Protein AF-A0AAD9NQX9-F1 (afdb_monomer)

Foldseek 3Di:
DPPVLVVLEPDQAEEQEFELVDLVSLVCSLVVLVVSQQRHWYWDFDWDQDPVRDTDTDIDIDRDRSLNHAYEYEHEPVVVVVVVVVVVVVVVVVPDDPDDDDDDDDDDPDDPPDDDDPSVVSNQVSCVVNVHPGYAYDYPPDPPCRVVVSVVVVVVVSVVVPDPDDDDDDDPDDDDDDDDDDDDDDDDDDPPQPADDLPPPQLVVLSNVLRVLLVVLVVLVVLLVVLLLVLLVLLVVVVLAPDSPDDLLSSLLSLQVVQVVVVFWGWDWDDDQNFIATDIDGDPPDPDDPDPSSVVSSCSCCVRNVVSLNCLLPVLVVSLVSLVVSLVSLVVVLVVVLVVPPPDPDDPVSNVSSVVSSVVSSVSSVVSNVSSVVSNVVSVVSRVSSVVSNVD

Solvent-accessible surface area (backbone atoms only — not comparable to full-atom values): 23201 Å² total; per-residue (Å²): 131,62,77,71,59,63,69,29,47,64,64,74,62,49,75,47,78,24,44,55,87,36,66,69,43,50,71,42,46,59,59,53,52,51,56,48,31,77,55,30,28,37,73,43,80,45,74,46,75,45,99,86,73,49,77,47,78,44,81,44,81,40,80,42,67,41,88,76,46,51,33,37,37,35,32,32,46,41,61,62,53,53,55,48,51,55,54,48,57,54,47,56,70,70,64,61,76,95,77,74,94,71,95,75,86,88,73,81,81,75,76,75,82,80,74,80,54,71,58,56,54,50,42,50,47,54,21,62,79,65,68,34,77,41,60,45,77,20,20,91,83,48,90,79,46,37,50,56,52,53,51,52,54,50,52,48,49,56,67,54,69,74,46,99,66,86,84,87,89,83,82,95,74,85,94,78,88,88,84,89,81,93,75,96,72,98,65,90,73,79,77,81,67,84,48,81,73,68,85,44,70,76,58,38,51,53,46,58,65,48,36,58,53,52,50,53,51,52,50,49,58,54,50,47,55,51,43,51,50,53,47,52,50,51,36,41,76,71,58,42,42,96,54,95,86,62,53,75,40,49,47,51,38,17,52,40,52,61,31,56,74,42,91,62,38,44,77,40,79,42,85,54,85,91,37,66,35,68,44,73,44,70,63,98,85,63,99,72,81,73,56,69,67,58,52,50,54,41,44,44,45,40,58,51,43,32,41,48,46,36,47,42,64,61,45,33,61,53,40,37,54,50,50,52,52,52,50,53,50,47,52,55,52,50,52,49,52,59,61,68,52,72,55,96,83,64,55,72,68,56,57,55,48,41,52,53,44,50,52,52,47,49,53,51,50,51,52,47,39,53,50,34,54,50,50,39,52,49,45,53,49,50,52,52,41,50,53,51,41,71,76,105

pLDDT: mean 76.09, std 18.1, range [25.5, 95.31]

Radius of gyration: 28.75 Å; Cα contacts (8 Å, |Δi|>4): 379; chains: 1; bounding box: 58×57×98 Å

Secondary structure (DSSP, 8-state):
--HHHHHTBT---EEEEEETT-HHHHHTHHHHHHHHHHH-EEEEEEEEEPTTSPEEEEEEEEE--TTSS-EEEEEE-HHHHHHHHHHHHHHHHHHS-------------PPP--PPPHHHHHHHHHHHHTT-S-EEE--SS-TT-HHHHHHHHHHHHHHHHTS---S--------------------------SS---S-HHHHHHHHHHHHHHHHHHHHHHHHHHHHHHHHHHHHHTT--SSSS--HHHHHHHHHHHHHTSTTEEEEEEEETTEEEEEEEE-TT------HHHHHHHHIIIIIIHHHHHHHHHHHHHHHHHHHHHHHHHHHHHHHHHHHTTSTTS-HHHHHHHHHHHHHHHHHHHHHHHHHHHHHHHHHHHHHHHHHHHH-

Sequence (392 aa):
MDLRDTYYRNTDAAIVVVDMNNMKSIELANSWKQEFANKVTKVKNVTETLPDGSLTSTMEMQPCDGAVIPVLLLGNKYDLVEEKLQKEELKDILSEPLDGENESENTLPKSPKREKPECVKLLEQEAEDHHFVGSVMVSAKDENFSVHSAIQTFVRFLLEDSLPRGKKMLKMSQMTEDEDAETEAVVTSPQQTILPQTGVIELDKIFQSCSVPIKRSQDYATYYDLVLKTFKQTCADMGYLREAKASLEDCIIGLRDALKNDTKLELKVKDDDGFICLYHGMEEDDEFRIDRQLTKTLNIFNQELGGICKAILRDCPIMNATLSTLEAELTVACDKAIETTEEPEVTVQNKAHIVAVCERNRARIRFTQEQNDTSVATVRNALNKVNMALLW

Nearest PDB structures (foldseek):
  6r2g-assembly1_A  TM=5.796E-01  e=1.504E-01  Human immunodeficiency virus 1
  4tql-assembly2_B  TM=2.344E-01  e=2.381E-01  synthetic construct
  5c21-assembly1_B  TM=3.917E-01  e=4.838E+00  Escherichia coli

Mean predicted aligned error: 19.2 Å

Structure (mmCIF, N/CA/C/O backbone):
data_AF-A0AAD9NQX9-F1
#
_entry.id   AF-A0AAD9NQX9-F1
#
loop_
_atom_site.group_PDB
_atom_site.id
_atom_site.type_symbol
_atom_site.label_atom_id
_atom_site.label_alt_id
_atom_site.label_comp_id
_atom_site.label_asym_id
_atom_site.label_entity_id
_atom_site.label_seq_id
_atom_site.pdbx_PDB_ins_code
_atom_site.Cartn_x
_atom_site.Cartn_y
_atom_site.Cartn_z
_atom_site.occupancy
_atom_site.B_iso_or_equiv
_atom_site.auth_seq_id
_atom_site.auth_comp_id
_atom_site.auth_asym_id
_atom_site.auth_atom_id
_atom_site.pdbx_PDB_model_num
ATOM 1 N N . MET A 1 1 ? -8.061 -33.836 25.891 1.00 54.03 1 MET A N 1
ATOM 2 C CA . MET A 1 1 ? -8.221 -32.865 24.792 1.00 54.03 1 MET A CA 1
ATOM 3 C C . MET A 1 1 ? -7.221 -33.234 23.724 1.00 54.03 1 MET A C 1
ATOM 5 O O . MET A 1 1 ? -6.049 -33.369 24.063 1.00 54.03 1 MET A O 1
ATOM 9 N N . ASP A 1 2 ? -7.677 -33.461 22.495 1.00 64.88 2 ASP A N 1
ATOM 10 C CA . ASP A 1 2 ? -6.777 -33.522 21.345 1.00 64.88 2 ASP A CA 1
ATOM 11 C C . ASP A 1 2 ? -6.181 -32.115 21.152 1.00 64.88 2 ASP A C 1
ATOM 13 O O . ASP A 1 2 ? -6.903 -31.121 21.256 1.00 64.88 2 ASP A O 1
ATOM 17 N N . LEU A 1 3 ? -4.870 -32.005 20.912 1.00 66.50 3 LEU A N 1
ATOM 18 C CA . LEU A 1 3 ? -4.222 -30.713 20.637 1.00 66.50 3 LEU A CA 1
ATOM 19 C C . LEU A 1 3 ? -4.868 -30.009 19.436 1.00 66.50 3 LEU A C 1
ATOM 21 O O . LEU A 1 3 ? -4.836 -28.782 19.337 1.00 66.50 3 LEU A O 1
ATOM 25 N N . ARG A 1 4 ? -5.464 -30.784 18.526 1.00 66.50 4 ARG A N 1
ATOM 26 C CA . ARG A 1 4 ? -6.179 -30.258 17.365 1.00 66.50 4 ARG A CA 1
ATOM 27 C C . ARG A 1 4 ? -7.406 -29.446 17.764 1.00 66.50 4 ARG A C 1
ATOM 29 O O . ARG A 1 4 ? -7.602 -28.366 17.219 1.00 66.50 4 ARG A O 1
ATOM 36 N N . ASP A 1 5 ? -8.158 -29.896 18.764 1.00 70.38 5 ASP A N 1
ATOM 37 C CA . ASP A 1 5 ? -9.393 -29.236 19.207 1.00 70.38 5 ASP A CA 1
ATOM 38 C C . ASP A 1 5 ? -9.120 -27.859 19.827 1.00 70.38 5 ASP A C 1
ATOM 40 O O . ASP A 1 5 ? -9.935 -26.943 19.722 1.00 70.38 5 ASP A O 1
ATOM 44 N N . THR A 1 6 ? -7.939 -27.668 20.425 1.00 76.06 6 THR A N 1
ATOM 45 C CA . THR A 1 6 ? -7.532 -26.369 20.977 1.00 76.06 6 THR A CA 1
ATOM 46 C C . THR A 1 6 ? -7.308 -25.285 19.922 1.00 76.06 6 THR A C 1
ATOM 48 O O . THR A 1 6 ? -7.478 -24.115 20.256 1.00 76.06 6 THR A O 1
ATOM 51 N N . TYR A 1 7 ? -6.985 -25.626 18.667 1.00 79.00 7 TYR A N 1
ATOM 52 C CA . TYR A 1 7 ? -6.795 -24.627 17.601 1.00 79.00 7 TYR A CA 1
ATOM 53 C C . TYR A 1 7 ? -8.109 -24.022 17.094 1.00 79.00 7 TYR A C 1
ATOM 55 O O . TYR A 1 7 ? -8.109 -22.907 16.579 1.00 79.00 7 TYR A O 1
ATOM 63 N N . TYR A 1 8 ? -9.225 -24.735 17.267 1.00 82.62 8 TYR A N 1
ATOM 64 C CA . TYR A 1 8 ? -10.562 -24.277 16.875 1.00 82.62 8 TYR A CA 1
ATOM 65 C C . TYR A 1 8 ? -11.285 -23.519 18.000 1.00 82.62 8 TYR A C 1
ATOM 67 O O . TYR A 1 8 ? -12.435 -23.105 17.852 1.00 82.62 8 TYR A O 1
ATOM 75 N N . ARG A 1 9 ? -10.644 -23.361 19.163 1.00 82.88 9 ARG A N 1
ATOM 76 C CA . ARG A 1 9 ? -11.217 -22.663 20.313 1.00 82.88 9 ARG A CA 1
ATOM 77 C C . ARG A 1 9 ? -11.039 -21.155 20.153 1.00 82.88 9 ARG A C 1
ATOM 79 O O . ARG A 1 9 ? -9.924 -20.676 19.991 1.00 82.88 9 ARG A O 1
ATOM 86 N N . ASN A 1 10 ? -12.130 -20.407 20.318 1.00 81.44 10 ASN A N 1
ATOM 87 C CA . ASN A 1 10 ? -12.174 -18.943 20.253 1.00 81.44 10 ASN A CA 1
ATOM 88 C C . ASN A 1 10 ? -11.640 -18.356 18.936 1.00 81.44 10 ASN A C 1
ATOM 90 O O . ASN A 1 10 ? -11.152 -17.232 18.922 1.00 81.44 10 ASN A O 1
ATOM 94 N N . THR A 1 11 ? -11.746 -19.092 17.832 1.00 85.94 11 THR A N 1
ATOM 95 C CA . THR A 1 11 ? -11.358 -18.584 16.516 1.00 85.94 11 THR A CA 1
ATOM 96 C C . THR A 1 11 ? -12.339 -17.503 16.049 1.00 85.94 11 THR A C 1
ATOM 98 O O . THR A 1 11 ? -13.556 -17.681 16.142 1.00 85.94 11 THR A O 1
ATOM 101 N N . ASP A 1 12 ? -11.808 -16.381 15.559 1.00 84.00 12 ASP A N 1
ATOM 102 C CA . ASP A 1 12 ? -12.602 -15.237 15.084 1.00 84.00 12 ASP A CA 1
ATOM 103 C C . ASP A 1 12 ? -12.778 -15.211 13.561 1.00 84.00 12 ASP A C 1
ATOM 105 O O . ASP A 1 12 ? -13.726 -14.611 13.066 1.00 84.00 12 ASP A O 1
ATOM 109 N N . ALA A 1 13 ? -11.888 -15.875 12.821 1.00 90.12 13 ALA A N 1
ATOM 110 C CA . ALA A 1 13 ? -11.924 -15.974 11.367 1.00 90.12 13 ALA A CA 1
ATOM 111 C C . ALA A 1 13 ? -11.060 -17.143 10.876 1.00 90.12 13 ALA A C 1
ATOM 113 O O . ALA A 1 13 ? -10.161 -17.595 11.589 1.00 90.12 13 ALA A O 1
ATOM 114 N N . ALA A 1 14 ? -11.279 -17.589 9.640 1.00 91.44 14 ALA A N 1
ATOM 115 C CA . ALA A 1 14 ? -10.421 -18.576 8.985 1.00 91.44 14 ALA A CA 1
ATOM 116 C C . ALA A 1 14 ? -10.054 -18.171 7.555 1.00 91.44 14 ALA A C 1
ATOM 118 O O . ALA A 1 14 ? -10.769 -17.423 6.890 1.00 91.44 14 ALA A O 1
ATOM 119 N N . ILE A 1 15 ? -8.930 -18.698 7.073 1.00 94.38 15 ILE A N 1
ATOM 120 C CA . ILE A 1 15 ? -8.503 -18.576 5.679 1.00 94.38 15 ILE A CA 1
ATOM 121 C C . ILE A 1 15 ? -8.318 -19.990 5.140 1.00 94.38 15 ILE A C 1
ATOM 123 O O . ILE A 1 15 ? -7.539 -20.771 5.688 1.00 94.38 15 ILE A O 1
ATOM 127 N N . VAL A 1 16 ? -9.034 -20.311 4.069 1.00 94.62 16 VAL A N 1
ATOM 128 C CA . VAL A 1 16 ? -8.877 -21.558 3.324 1.00 94.62 16 VAL A CA 1
ATOM 129 C C . VAL A 1 16 ? -7.953 -21.283 2.148 1.00 94.62 16 VAL A C 1
ATOM 131 O O . VAL A 1 16 ? -8.255 -20.443 1.305 1.00 94.62 16 VAL A O 1
ATOM 134 N N . VAL A 1 17 ? -6.814 -21.971 2.106 1.00 95.12 17 VAL A N 1
ATOM 135 C CA . VAL A 1 17 ? -5.804 -21.785 1.061 1.00 95.12 17 VAL A CA 1
ATOM 136 C C . VAL A 1 17 ? -5.873 -22.938 0.073 1.00 95.12 17 VAL A C 1
ATOM 138 O O . VAL A 1 17 ? -5.689 -24.090 0.461 1.00 95.12 17 VAL A O 1
ATOM 141 N N . VAL A 1 18 ? -6.091 -22.622 -1.199 1.00 94.81 18 VAL A N 1
ATOM 142 C CA . VAL A 1 18 ? -6.133 -23.595 -2.297 1.00 94.81 18 VAL A CA 1
ATOM 143 C C . VAL A 1 18 ? -4.990 -23.346 -3.273 1.00 94.81 18 VAL A C 1
ATOM 145 O O . VAL A 1 18 ? -4.453 -22.244 -3.367 1.00 94.81 18 VAL A O 1
ATOM 148 N N . ASP A 1 19 ? -4.582 -24.391 -3.984 1.00 93.00 19 ASP A N 1
ATOM 149 C CA . ASP A 1 19 ? -3.531 -24.309 -5.000 1.00 93.00 19 ASP A CA 1
ATOM 150 C C . ASP A 1 19 ? -4.174 -24.074 -6.370 1.00 93.00 19 ASP A C 1
ATOM 152 O O . ASP A 1 19 ? -4.861 -24.957 -6.883 1.00 93.00 19 ASP A O 1
ATOM 156 N N . MET A 1 20 ? -3.927 -22.910 -6.974 1.00 90.62 20 MET A N 1
ATOM 157 C CA . MET A 1 20 ? -4.492 -22.532 -8.277 1.00 90.62 20 MET A CA 1
ATOM 158 C C . MET A 1 20 ? -4.002 -23.417 -9.429 1.00 90.62 20 MET A C 1
ATOM 160 O O . MET A 1 20 ? -4.614 -23.445 -10.495 1.00 90.62 20 MET A O 1
ATOM 164 N N . ASN A 1 21 ? -2.920 -24.173 -9.223 1.00 89.00 21 ASN A N 1
ATOM 165 C CA . ASN A 1 21 ? -2.411 -25.142 -10.186 1.00 89.00 21 ASN A CA 1
ATOM 166 C C . ASN A 1 21 ? -3.083 -26.528 -10.060 1.00 89.00 21 ASN A C 1
ATOM 168 O O . ASN A 1 21 ? -2.768 -27.438 -10.829 1.00 89.00 21 ASN A O 1
ATOM 172 N N . ASN A 1 22 ? -3.980 -26.723 -9.088 1.00 91.25 22 ASN A N 1
ATOM 173 C CA . ASN A 1 22 ? -4.670 -27.987 -8.846 1.00 91.25 22 ASN A CA 1
ATOM 174 C C . ASN A 1 22 ? -6.170 -27.767 -8.589 1.00 91.25 22 ASN A C 1
ATOM 176 O O . ASN A 1 22 ? -6.574 -27.503 -7.459 1.00 91.25 22 ASN A O 1
ATOM 180 N N . MET A 1 23 ? -7.001 -27.979 -9.614 1.00 88.62 23 MET A N 1
ATOM 181 C CA . MET A 1 23 ? -8.463 -27.795 -9.546 1.00 88.62 23 MET A CA 1
ATOM 182 C C . MET A 1 23 ? -9.133 -28.563 -8.402 1.00 88.62 23 MET A C 1
ATOM 184 O O . MET A 1 23 ? -9.997 -28.020 -7.724 1.00 88.62 23 MET A O 1
ATOM 188 N N . LYS A 1 24 ? -8.669 -29.782 -8.094 1.00 91.44 24 LYS A N 1
ATOM 189 C CA . LYS A 1 24 ? -9.209 -30.571 -6.973 1.00 91.44 24 LYS A CA 1
ATOM 190 C C . LYS A 1 24 ? -9.009 -29.887 -5.622 1.00 91.44 24 LYS A C 1
ATOM 192 O O . LYS A 1 24 ? -9.761 -30.129 -4.691 1.00 91.44 24 LYS A O 1
ATOM 197 N N . SER A 1 25 ? -7.966 -29.065 -5.493 1.00 92.38 25 SER A N 1
ATOM 198 C CA . SER A 1 25 ? -7.730 -28.263 -4.289 1.00 92.38 25 SER A CA 1
ATOM 199 C C . SER A 1 25 ? -8.829 -27.215 -4.111 1.00 92.38 25 SER A C 1
ATOM 201 O O . SER A 1 25 ? -9.298 -27.008 -2.998 1.00 92.38 25 SER A O 1
ATOM 203 N N . ILE A 1 26 ? -9.275 -26.610 -5.218 1.00 91.75 26 ILE A N 1
ATOM 204 C CA . ILE A 1 26 ? -10.349 -25.613 -5.246 1.00 91.75 26 ILE A CA 1
ATOM 205 C C . ILE A 1 26 ? -11.688 -26.273 -4.881 1.00 91.75 26 ILE A C 1
ATOM 207 O O . ILE A 1 26 ? -12.352 -25.808 -3.964 1.00 91.75 26 ILE A O 1
ATOM 211 N N . GLU A 1 27 ? -12.012 -27.420 -5.483 1.00 91.38 27 GLU A N 1
ATOM 212 C CA . GLU A 1 27 ? -13.233 -28.199 -5.184 1.00 91.38 27 GLU A CA 1
ATOM 213 C C . GLU A 1 27 ? -13.310 -28.677 -3.717 1.00 91.38 27 GLU A C 1
ATOM 215 O O . GLU A 1 27 ? -14.385 -28.868 -3.148 1.00 91.38 27 GLU A O 1
ATOM 220 N N . LEU A 1 28 ? -12.160 -28.893 -3.067 1.00 93.06 28 LEU A N 1
ATOM 221 C CA . LEU A 1 28 ? -12.099 -29.301 -1.660 1.00 93.06 28 LEU A CA 1
ATOM 222 C C . LEU A 1 28 ? -12.268 -28.131 -0.678 1.00 93.06 28 LEU A C 1
ATOM 224 O O . LEU A 1 28 ? -12.429 -28.379 0.522 1.00 93.06 28 LEU A O 1
ATOM 228 N N . ALA A 1 29 ? -12.280 -26.880 -1.149 1.00 92.00 29 ALA A N 1
ATOM 229 C CA . ALA A 1 29 ? -12.364 -25.695 -0.296 1.00 92.00 29 ALA A CA 1
ATOM 230 C C . ALA A 1 29 ? -13.582 -25.730 0.635 1.00 92.00 29 ALA A C 1
ATOM 232 O O . ALA A 1 29 ? -13.462 -25.479 1.839 1.00 92.00 29 ALA A O 1
ATOM 233 N N . ASN A 1 30 ? -14.747 -26.099 0.100 1.00 91.44 30 ASN A N 1
ATOM 234 C CA . ASN A 1 30 ? -15.974 -26.234 0.877 1.00 91.44 30 ASN A CA 1
ATOM 235 C C . ASN A 1 30 ? -15.868 -27.333 1.942 1.00 91.44 30 ASN A C 1
ATOM 237 O O . ASN A 1 30 ? -16.283 -27.136 3.082 1.00 91.44 30 ASN A O 1
ATOM 241 N N . SER A 1 31 ? -15.245 -28.467 1.611 1.00 91.44 31 SER A N 1
ATOM 242 C CA . SER A 1 31 ? -15.044 -29.560 2.573 1.00 91.44 31 SER A CA 1
ATOM 243 C C . SER A 1 31 ? -14.212 -29.094 3.771 1.00 91.44 31 SER A C 1
ATOM 245 O O . SER A 1 31 ? -14.562 -29.375 4.918 1.00 91.44 31 SER A O 1
ATOM 247 N N . TRP A 1 32 ? -13.156 -28.313 3.528 1.00 91.44 32 TRP A N 1
ATOM 248 C CA . TRP A 1 32 ? -12.337 -27.729 4.594 1.00 91.44 32 TRP A CA 1
ATOM 249 C C . TRP A 1 32 ? -13.082 -26.666 5.401 1.00 91.44 32 TRP A C 1
ATOM 251 O O . TRP A 1 32 ? -12.962 -26.632 6.628 1.00 91.44 32 TRP A O 1
ATOM 261 N N . LYS A 1 33 ? -13.900 -25.836 4.745 1.00 89.44 33 LYS A N 1
ATOM 262 C CA . LYS A 1 33 ? -14.770 -24.875 5.431 1.00 89.44 33 LYS A CA 1
ATOM 263 C C . LYS A 1 33 ? -15.775 -25.578 6.349 1.00 89.44 33 LYS A C 1
ATOM 265 O O . LYS A 1 33 ? -15.952 -25.151 7.487 1.00 89.44 33 LYS A O 1
ATOM 270 N N . GLN A 1 34 ? -16.406 -26.657 5.886 1.00 88.81 34 GLN A N 1
ATOM 271 C CA . GLN A 1 34 ? -17.352 -27.445 6.681 1.00 88.81 34 GLN A CA 1
ATOM 272 C C . GLN A 1 34 ? -16.664 -28.153 7.848 1.00 88.81 34 GLN A C 1
ATOM 274 O O . GLN A 1 34 ? -17.179 -28.144 8.964 1.00 88.81 34 GLN A O 1
ATOM 279 N N . GLU A 1 35 ? -15.479 -28.727 7.624 1.00 88.25 35 GLU A N 1
ATOM 280 C CA . GLU A 1 35 ? -14.692 -29.333 8.697 1.00 88.25 35 GLU A CA 1
ATOM 281 C C . GLU A 1 35 ? -14.355 -28.311 9.791 1.00 88.25 35 GLU A C 1
ATOM 283 O O . GLU A 1 35 ? -14.498 -28.610 10.978 1.00 88.25 35 GLU A O 1
ATOM 288 N N . PHE A 1 36 ? -13.952 -27.100 9.397 1.00 88.12 36 PHE A N 1
ATOM 289 C CA . PHE A 1 36 ? -13.715 -25.994 10.318 1.00 88.12 36 PHE A CA 1
ATOM 290 C C . PHE A 1 36 ? -14.994 -25.605 11.070 1.00 88.12 36 PHE A C 1
ATOM 292 O O . PHE A 1 36 ? -15.001 -25.617 12.299 1.00 88.12 36 PHE A O 1
ATOM 299 N N . ALA A 1 37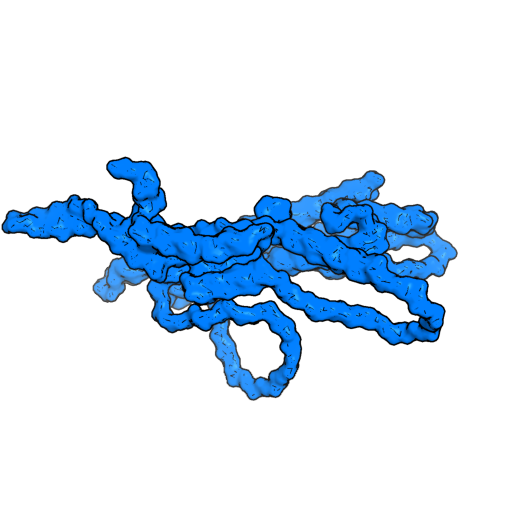 ? -16.089 -25.338 10.354 1.00 86.12 37 ALA A N 1
ATOM 300 C CA . ALA A 1 37 ? -17.372 -24.943 10.934 1.00 86.12 37 ALA A CA 1
ATOM 301 C C . ALA A 1 37 ? -17.879 -25.941 11.990 1.00 86.12 37 ALA A C 1
ATOM 303 O O . ALA A 1 37 ? -18.395 -25.532 13.026 1.00 86.12 37 ALA A O 1
ATOM 304 N N . ASN A 1 38 ? -17.664 -27.241 11.769 1.00 85.44 38 ASN A N 1
ATOM 305 C CA . ASN A 1 38 ? -18.075 -28.299 12.692 1.00 85.44 38 ASN A CA 1
ATOM 306 C C . ASN A 1 38 ? -17.234 -28.374 13.979 1.00 85.44 38 ASN A C 1
ATOM 308 O O . ASN A 1 38 ? -17.665 -28.995 14.950 1.00 85.44 38 ASN A O 1
ATOM 312 N N . LYS A 1 39 ? -16.029 -27.793 13.991 1.00 84.94 39 LYS A N 1
ATOM 313 C CA . LYS A 1 39 ? -15.070 -27.905 15.103 1.00 84.94 39 LYS A CA 1
ATOM 314 C C . LYS A 1 39 ? -14.940 -26.633 15.940 1.00 84.94 39 LYS A C 1
ATOM 316 O O . LYS A 1 39 ? -14.404 -26.704 17.047 1.00 84.94 39 LYS A O 1
ATOM 321 N N . VAL A 1 40 ? -15.402 -25.477 15.455 1.00 85.25 40 VAL A N 1
ATOM 322 C CA . VAL A 1 40 ? -15.224 -24.219 16.194 1.00 85.25 40 VAL A CA 1
ATOM 323 C C . VAL A 1 40 ? -16.094 -24.149 17.446 1.00 85.25 40 VAL A C 1
ATOM 325 O O . VAL A 1 40 ? -17.309 -24.344 17.429 1.00 85.25 40 VAL A O 1
ATOM 328 N N . THR A 1 41 ? -15.451 -23.784 18.554 1.00 83.69 41 THR A N 1
ATOM 329 C CA . THR A 1 41 ? -16.097 -23.558 19.849 1.00 83.69 41 THR A CA 1
ATOM 330 C C . THR A 1 41 ? -15.741 -22.177 20.392 1.00 83.69 41 THR A C 1
ATOM 332 O O . THR A 1 41 ? -14.617 -21.702 20.234 1.00 83.69 41 THR A O 1
ATOM 335 N N . LYS A 1 42 ? -16.690 -21.515 21.060 1.00 80.19 42 LYS A N 1
ATOM 336 C CA . LYS A 1 42 ? -16.458 -20.265 21.803 1.00 80.19 42 LYS A CA 1
ATOM 337 C C . LYS A 1 42 ? -16.609 -20.548 23.292 1.00 80.19 42 LYS A C 1
ATOM 339 O O . LYS A 1 42 ? -17.503 -21.283 23.707 1.00 80.19 42 LYS A O 1
ATOM 344 N N . VAL A 1 43 ? -15.742 -19.955 24.103 1.00 77.06 43 VAL A N 1
ATOM 345 C CA . VAL A 1 43 ? -15.829 -20.056 25.563 1.00 77.06 43 VAL A CA 1
ATOM 346 C C . VAL A 1 43 ? -16.514 -18.829 26.112 1.00 77.06 43 VAL A C 1
ATOM 348 O O . VAL A 1 43 ? -16.078 -17.707 25.862 1.00 77.06 43 VAL A O 1
ATOM 351 N N . LYS A 1 44 ? -17.590 -19.053 26.861 1.00 74.12 44 LYS A N 1
ATOM 352 C CA . LYS A 1 44 ? -18.333 -17.998 27.543 1.00 74.12 44 LYS A CA 1
ATOM 353 C C . LYS A 1 44 ? -18.197 -18.182 29.047 1.00 74.12 44 LYS A C 1
ATOM 355 O O . LYS A 1 44 ? -18.231 -19.302 29.552 1.00 74.12 44 LYS A O 1
ATOM 360 N N . ASN A 1 45 ? -18.040 -17.064 29.748 1.00 71.38 45 ASN A N 1
ATOM 361 C CA . ASN A 1 45 ? -18.166 -17.041 31.198 1.00 71.38 45 ASN A CA 1
ATOM 362 C C . ASN A 1 45 ? -19.654 -17.092 31.529 1.00 71.38 45 ASN A C 1
ATOM 364 O O . ASN A 1 45 ? -20.394 -16.169 31.185 1.00 71.38 45 ASN A O 1
ATOM 368 N N . VAL A 1 46 ? -20.080 -18.175 32.163 1.00 75.00 46 VAL A N 1
ATOM 369 C CA . VAL A 1 46 ? -21.430 -18.329 32.688 1.00 75.00 46 VAL A CA 1
ATOM 370 C C . VAL A 1 46 ? -21.364 -18.024 34.177 1.00 75.00 46 VAL A C 1
ATOM 372 O O . VAL A 1 46 ? -20.681 -18.701 34.942 1.00 75.00 46 VAL A O 1
ATOM 375 N N . THR A 1 47 ? -22.016 -16.941 34.587 1.00 72.56 47 THR A N 1
ATOM 376 C CA . THR A 1 47 ? -22.210 -16.622 36.003 1.00 72.56 47 THR A CA 1
ATOM 377 C C . THR A 1 47 ? -23.510 -17.244 36.479 1.00 72.56 47 THR A C 1
ATOM 379 O O . THR A 1 47 ? -24.585 -16.790 36.088 1.00 72.56 47 THR A O 1
ATOM 382 N N . GLU A 1 48 ? -23.411 -18.250 37.340 1.00 76.25 48 GLU A N 1
ATOM 383 C CA . GLU A 1 48 ? -24.557 -18.825 38.040 1.00 76.25 48 GLU A CA 1
ATOM 384 C C . GLU A 1 48 ? -24.665 -18.220 39.440 1.00 76.25 48 GLU A C 1
ATOM 386 O O . GLU A 1 48 ? -23.666 -18.043 40.144 1.00 76.25 48 GLU A O 1
ATOM 391 N N . THR A 1 49 ? -25.888 -17.868 39.835 1.00 64.44 49 THR A N 1
ATOM 392 C CA . THR A 1 49 ? -26.189 -17.387 41.186 1.00 64.44 49 THR A CA 1
ATOM 393 C C . THR A 1 49 ? -26.529 -18.585 42.059 1.00 64.44 49 THR A C 1
ATOM 395 O O . THR A 1 49 ? -27.509 -19.287 41.807 1.00 64.44 49 THR A O 1
ATOM 398 N N . LEU A 1 50 ? -25.710 -18.833 43.076 1.00 74.94 50 LEU A N 1
ATOM 399 C CA . LEU A 1 50 ? -25.942 -19.895 44.044 1.00 74.94 50 LEU A CA 1
ATOM 400 C C . LEU A 1 50 ? -27.120 -19.536 44.974 1.00 74.94 50 LEU A C 1
ATOM 402 O O . LEU A 1 50 ? -27.464 -18.359 45.123 1.00 74.94 50 LEU A O 1
ATOM 406 N N . PRO A 1 51 ? -27.736 -20.528 45.648 1.00 70.00 51 PRO A N 1
ATOM 407 C CA . PRO A 1 51 ? -28.870 -20.309 46.555 1.00 70.00 51 PRO A CA 1
ATOM 408 C C . PRO A 1 51 ? -28.573 -19.372 47.738 1.00 70.00 51 PRO A C 1
ATOM 410 O O . PRO A 1 51 ? -29.500 -18.876 48.373 1.00 70.00 51 PRO A O 1
ATOM 413 N N . ASP A 1 52 ? -27.294 -19.145 48.048 1.00 75.12 52 ASP A N 1
ATOM 414 C CA . ASP A 1 52 ? -26.811 -18.248 49.102 1.00 75.12 52 ASP A CA 1
ATOM 415 C C . ASP A 1 52 ? -26.580 -16.800 48.622 1.00 75.12 52 ASP A C 1
ATOM 417 O O . ASP A 1 52 ? -26.179 -15.944 49.411 1.00 75.12 52 ASP A O 1
ATOM 421 N N . GLY A 1 53 ? -26.846 -16.511 47.343 1.00 67.62 53 GLY A N 1
ATOM 422 C CA . GLY A 1 53 ? -26.636 -15.203 46.723 1.00 67.62 53 GLY A CA 1
ATOM 423 C C . GLY A 1 53 ? -25.202 -14.945 46.251 1.00 67.62 53 GLY A C 1
ATOM 424 O O . GLY A 1 53 ? -24.931 -13.865 45.725 1.00 67.62 53 GLY A O 1
ATOM 425 N N . SER A 1 54 ? -24.284 -15.904 46.403 1.00 67.06 54 SER A N 1
ATOM 426 C CA . SER A 1 54 ? -22.938 -15.804 45.837 1.00 67.06 54 SER A CA 1
ATOM 427 C C . SER A 1 54 ? -22.943 -16.096 44.328 1.00 67.06 54 SER A C 1
ATOM 429 O O . SER A 1 54 ? -23.743 -16.883 43.820 1.00 67.06 54 SER A O 1
ATOM 431 N N . LEU A 1 55 ? -22.071 -15.413 43.581 1.00 71.56 55 LEU A N 1
ATOM 432 C CA . LEU A 1 55 ? -21.906 -15.605 42.139 1.00 71.56 55 LEU A CA 1
ATOM 433 C C . LEU A 1 55 ? -20.721 -16.538 41.886 1.00 71.56 55 LEU A C 1
ATOM 435 O O . LEU A 1 55 ? -19.587 -16.211 42.237 1.00 71.56 55 LEU A O 1
ATOM 439 N N . THR A 1 56 ? -20.966 -17.666 41.227 1.00 63.62 56 THR A N 1
ATOM 440 C CA . THR A 1 56 ? -19.914 -18.542 40.700 1.00 63.62 56 THR A CA 1
ATOM 441 C C . THR A 1 56 ? -19.783 -18.349 39.200 1.00 63.62 56 THR A C 1
ATOM 443 O O . THR A 1 56 ? -20.756 -18.487 38.466 1.00 63.62 56 THR A O 1
ATOM 446 N N . SER A 1 57 ? -18.573 -18.026 38.738 1.00 68.56 57 SER A N 1
ATOM 447 C CA . SER A 1 57 ? -18.253 -17.937 37.311 1.00 68.56 57 SER A CA 1
ATOM 448 C C . SER A 1 57 ? -17.621 -19.245 36.851 1.00 68.56 57 SER A C 1
ATOM 450 O O . SER A 1 57 ? -16.497 -19.561 37.243 1.00 68.56 57 SER A O 1
ATOM 452 N N . THR A 1 58 ? -18.312 -19.983 35.992 1.00 71.38 58 THR A N 1
ATOM 453 C CA . THR A 1 58 ? -17.786 -21.168 35.306 1.00 71.38 58 THR A CA 1
ATOM 454 C C . THR A 1 58 ? -17.535 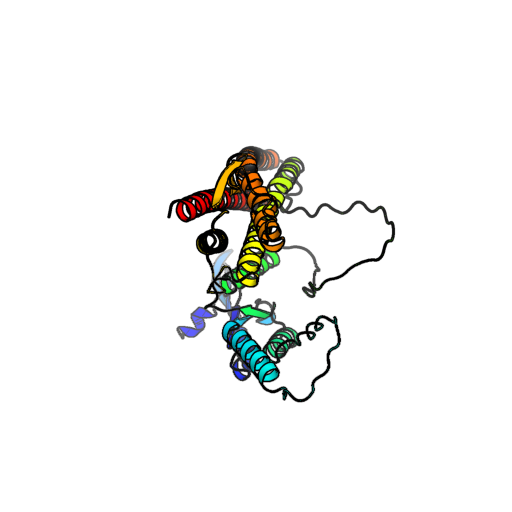-20.840 33.832 1.00 71.38 58 THR A C 1
ATOM 456 O O . THR A 1 58 ? -18.192 -19.988 33.236 1.00 71.38 58 THR A O 1
ATOM 459 N N . MET A 1 59 ? -16.513 -21.457 33.236 1.00 70.44 59 MET A N 1
ATOM 460 C CA . MET A 1 59 ? -16.234 -21.322 31.803 1.00 70.44 59 MET A CA 1
ATOM 461 C C . MET A 1 59 ? -16.898 -22.474 31.060 1.00 70.44 59 MET A C 1
ATOM 463 O O . MET A 1 59 ? -16.452 -23.614 31.187 1.00 70.44 59 MET A O 1
ATOM 467 N N . GLU A 1 60 ? -17.915 -22.182 30.255 1.00 74.56 60 GLU A N 1
ATOM 468 C CA . GLU A 1 60 ? -18.567 -23.186 29.415 1.00 74.56 60 GLU A CA 1
ATOM 469 C C . GLU A 1 60 ? -18.111 -23.066 27.958 1.00 74.56 60 GLU A C 1
ATOM 471 O O . GLU A 1 60 ? -18.012 -21.972 27.391 1.00 74.56 60 GLU A O 1
ATOM 476 N N . MET A 1 61 ? -17.810 -24.213 27.344 1.00 70.75 61 MET A N 1
ATOM 477 C CA . MET A 1 61 ? -17.560 -24.328 25.908 1.00 70.75 61 MET A CA 1
ATOM 478 C C . MET A 1 61 ? -18.891 -24.497 25.184 1.00 70.75 61 MET A C 1
ATOM 480 O O . MET A 1 61 ? -19.565 -25.509 25.362 1.00 70.75 61 MET A 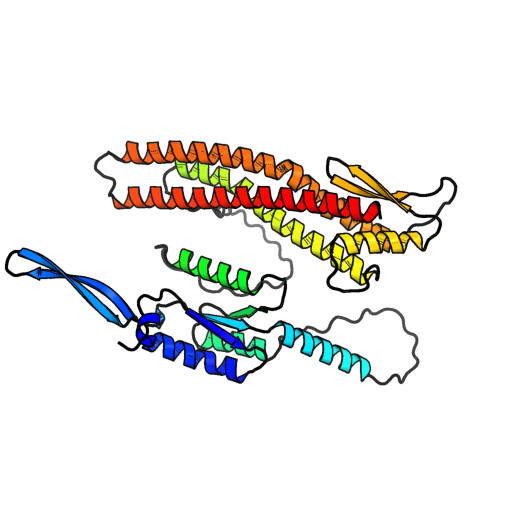O 1
ATOM 484 N N . GLN A 1 62 ? -19.238 -23.535 24.335 1.00 74.56 62 GLN A N 1
ATOM 485 C CA . GLN A 1 62 ? -20.421 -23.612 23.489 1.00 74.56 62 GLN A CA 1
ATOM 486 C C . GLN A 1 62 ? -19.989 -23.793 22.023 1.00 74.56 62 GLN A C 1
ATOM 488 O O . GLN A 1 62 ? -19.098 -23.064 21.565 1.00 74.56 62 GLN A O 1
ATOM 493 N N . PRO A 1 63 ? -20.586 -24.737 21.268 1.00 70.56 63 PRO A N 1
ATOM 494 C CA . PRO A 1 63 ? -20.390 -24.797 19.823 1.00 70.56 63 PRO A CA 1
ATOM 495 C C . PRO A 1 63 ? -20.813 -23.462 19.205 1.00 70.56 63 PRO A C 1
ATOM 497 O O . PRO A 1 63 ? -21.850 -22.897 19.564 1.00 70.56 63 PRO A O 1
ATOM 500 N N . CYS A 1 64 ? -19.963 -22.922 18.334 1.00 73.69 64 CYS A N 1
ATOM 501 C CA . CYS A 1 64 ? -20.265 -21.699 17.606 1.00 73.69 64 CYS A CA 1
ATOM 502 C C . CYS A 1 64 ? -20.964 -22.074 16.299 1.00 73.69 64 CYS A C 1
ATOM 504 O O . CYS A 1 64 ? -20.613 -23.077 15.684 1.00 73.69 64 CYS A O 1
ATOM 506 N N . ASP A 1 65 ? -21.946 -21.280 15.874 1.00 70.06 65 ASP A N 1
ATOM 507 C CA . ASP A 1 65 ? -22.495 -21.438 14.533 1.00 70.06 65 ASP A CA 1
ATOM 508 C C . ASP A 1 65 ? -21.411 -21.037 13.525 1.00 70.06 65 ASP A C 1
ATOM 510 O O . ASP A 1 65 ? -21.049 -19.864 13.415 1.00 70.06 65 ASP A O 1
ATOM 514 N N . GLY A 1 66 ? -20.852 -22.024 12.822 1.00 60.72 66 GLY A N 1
ATOM 515 C CA . GLY A 1 66 ? -19.788 -21.808 11.846 1.00 60.72 66 GLY A CA 1
ATOM 516 C C . GLY A 1 66 ? -20.195 -20.892 10.689 1.00 60.72 66 GLY A C 1
ATOM 517 O O . GLY A 1 66 ? -19.315 -20.345 10.031 1.00 60.72 66 GLY A O 1
ATOM 518 N N . ALA A 1 67 ? -21.498 -20.660 10.475 1.00 63.00 67 ALA A N 1
ATOM 519 C CA . ALA A 1 67 ? -21.996 -19.674 9.515 1.00 63.00 67 ALA A CA 1
ATOM 520 C C . ALA A 1 67 ? -21.726 -18.218 9.940 1.00 63.00 67 ALA A C 1
ATOM 522 O O . ALA A 1 67 ? -21.737 -17.323 9.099 1.00 63.00 67 ALA A O 1
ATOM 523 N N . VAL A 1 68 ? -21.472 -17.977 11.230 1.00 70.69 68 VAL A N 1
ATOM 524 C CA . VAL A 1 68 ? -21.176 -16.645 11.784 1.00 70.69 68 VAL A CA 1
ATOM 525 C C . VAL A 1 68 ? -19.695 -16.296 11.642 1.00 70.69 68 VAL A C 1
ATOM 527 O O . VAL A 1 68 ? -19.334 -15.123 11.688 1.00 70.69 68 VAL A O 1
ATOM 530 N N . ILE A 1 69 ? -18.821 -17.292 11.469 1.00 84.31 69 ILE A N 1
ATOM 531 C CA . ILE A 1 69 ? -17.381 -17.055 11.420 1.00 84.31 69 ILE A CA 1
ATOM 532 C C . ILE A 1 69 ? -16.967 -16.737 9.981 1.00 84.31 69 ILE A C 1
ATOM 534 O O . ILE A 1 69 ? -17.131 -17.580 9.097 1.00 84.31 69 ILE A O 1
ATOM 538 N N . PRO A 1 70 ? -16.388 -15.556 9.728 1.00 89.12 70 PRO A N 1
ATOM 539 C CA . PRO A 1 70 ? -15.923 -15.186 8.403 1.00 89.12 70 PRO A CA 1
ATOM 540 C C . PRO A 1 70 ? -14.789 -16.100 7.927 1.00 89.12 70 PRO A C 1
ATOM 542 O O . PRO A 1 70 ? -13.778 -16.285 8.611 1.00 89.12 70 PRO A O 1
ATOM 545 N N . VAL A 1 71 ? -14.953 -16.652 6.722 1.00 91.00 71 VAL A N 1
ATOM 546 C CA . VAL A 1 71 ? -13.959 -17.508 6.062 1.00 91.00 71 VAL A CA 1
ATOM 547 C C . VAL A 1 71 ? -13.586 -16.923 4.702 1.00 91.00 71 VAL A C 1
ATOM 549 O O . VAL A 1 71 ? -14.456 -16.751 3.848 1.00 91.00 71 VAL A O 1
ATOM 552 N N . LEU A 1 72 ? -12.301 -16.634 4.493 1.00 94.00 72 LEU A N 1
ATOM 553 C CA . LEU A 1 72 ? -11.746 -16.171 3.216 1.00 94.00 72 LEU A CA 1
ATOM 554 C C . LEU A 1 72 ? -11.245 -17.357 2.383 1.00 94.00 72 LEU A C 1
ATOM 556 O O . LEU A 1 72 ? -10.576 -18.236 2.927 1.00 94.00 72 LEU A O 1
ATOM 560 N N . LEU A 1 73 ? -11.502 -17.352 1.073 1.00 94.44 73 LEU A N 1
ATOM 561 C CA . LEU A 1 73 ? -10.898 -18.291 0.129 1.00 94.44 73 LEU A CA 1
ATOM 562 C C . LEU A 1 73 ? -9.694 -17.640 -0.563 1.00 94.44 73 LEU A C 1
ATOM 564 O O . LEU A 1 73 ? -9.811 -16.589 -1.190 1.00 94.44 73 LEU A O 1
ATOM 568 N N . LEU A 1 74 ? -8.522 -18.257 -0.447 1.00 95.19 74 LEU A N 1
ATOM 569 C CA . LEU A 1 74 ? -7.262 -17.718 -0.949 1.00 95.19 74 LEU A CA 1
ATOM 570 C C . LEU A 1 74 ? -6.631 -18.693 -1.9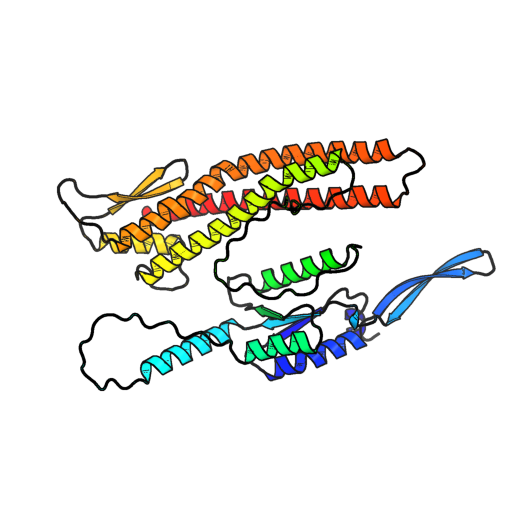48 1.00 95.19 74 LEU A C 1
ATOM 572 O O . LEU A 1 74 ? -6.126 -19.751 -1.575 1.00 95.19 74 LEU A O 1
ATOM 576 N N . GLY A 1 75 ? -6.660 -18.326 -3.226 1.00 94.75 75 GLY A N 1
ATOM 577 C CA . GLY A 1 75 ? -6.043 -19.076 -4.314 1.00 94.75 75 GLY A CA 1
ATOM 578 C C . GLY A 1 75 ? -4.567 -18.726 -4.452 1.00 94.75 75 GLY A C 1
ATOM 579 O O . GLY A 1 75 ? -4.232 -17.667 -4.969 1.00 94.75 75 GLY A O 1
ATOM 580 N N . ASN A 1 76 ? -3.677 -19.604 -3.993 1.00 92.12 76 ASN A N 1
ATOM 581 C CA . ASN A 1 76 ? -2.230 -19.401 -4.028 1.00 92.12 76 ASN A CA 1
ATOM 582 C C . ASN A 1 76 ? -1.591 -19.978 -5.306 1.00 92.12 76 ASN A C 1
ATOM 584 O O . ASN A 1 76 ? -2.140 -20.885 -5.929 1.00 92.12 76 ASN A O 1
ATOM 588 N N . LYS A 1 77 ? -0.376 -19.516 -5.623 1.00 91.06 77 LYS A N 1
ATOM 589 C CA . LYS A 1 77 ? 0.422 -19.873 -6.812 1.00 91.06 77 LYS A CA 1
ATOM 590 C C . LYS A 1 77 ? -0.153 -19.361 -8.133 1.00 91.06 77 LYS A C 1
ATOM 592 O O . LYS A 1 77 ? -0.081 -20.039 -9.160 1.00 91.06 77 LYS A O 1
ATOM 597 N N . TYR A 1 78 ? -0.749 -18.171 -8.101 1.00 88.38 78 TYR A N 1
ATOM 598 C CA . TYR A 1 78 ? -1.273 -17.531 -9.304 1.00 88.38 78 TYR A CA 1
ATOM 599 C C . TYR A 1 78 ? -0.178 -17.214 -10.342 1.00 88.38 78 TYR A C 1
ATOM 601 O O . TYR A 1 78 ? -0.438 -17.294 -11.538 1.00 88.38 78 TYR A O 1
ATOM 609 N N . ASP A 1 79 ? 1.067 -17.005 -9.904 1.00 85.88 79 ASP A N 1
ATOM 610 C CA . ASP A 1 79 ? 2.243 -16.829 -10.768 1.00 85.88 79 ASP A CA 1
ATOM 611 C C . ASP A 1 79 ? 2.420 -17.980 -11.772 1.00 85.88 79 ASP A C 1
ATOM 613 O O . ASP A 1 79 ? 2.749 -17.767 -12.938 1.00 85.88 79 ASP A O 1
ATOM 617 N N . LEU A 1 80 ? 2.142 -19.217 -11.345 1.00 86.31 80 LEU A N 1
ATOM 618 C CA . LEU A 1 80 ? 2.234 -20.396 -12.210 1.00 86.31 80 LEU A CA 1
ATOM 619 C C . LEU A 1 80 ? 1.109 -20.456 -13.248 1.00 86.31 80 LEU A C 1
ATOM 621 O O . LEU A 1 80 ? 1.275 -21.074 -14.300 1.00 86.31 80 LEU A O 1
ATOM 625 N N . VAL A 1 81 ? -0.044 -19.860 -12.944 1.00 84.69 81 VAL A N 1
ATOM 626 C CA . VAL A 1 81 ? -1.168 -19.755 -13.879 1.00 84.69 81 VAL A CA 1
ATOM 627 C C . VAL A 1 81 ? -0.846 -18.707 -14.940 1.00 84.69 81 VAL A C 1
ATOM 629 O O . VAL A 1 81 ? -1.005 -18.985 -16.128 1.00 84.69 81 VAL A O 1
ATOM 632 N N . GLU A 1 82 ? -0.306 -17.556 -14.534 1.00 83.81 82 GLU A N 1
ATOM 633 C CA . GLU A 1 82 ? 0.147 -16.509 -15.456 1.00 83.81 82 GLU A CA 1
ATOM 634 C C . GLU A 1 82 ? 1.256 -17.007 -16.391 1.00 83.81 82 GLU A C 1
ATOM 636 O O . GLU A 1 82 ? 1.185 -16.788 -17.600 1.00 83.81 82 GLU A O 1
ATOM 641 N N . GLU A 1 83 ? 2.238 -17.751 -15.871 1.00 84.25 83 GLU A N 1
ATOM 642 C CA . GLU A 1 83 ? 3.319 -18.320 -16.687 1.00 84.25 83 GLU A CA 1
ATOM 643 C C . GLU A 1 83 ? 2.793 -19.317 -17.738 1.00 84.25 83 GLU A C 1
ATOM 645 O O . GLU A 1 83 ? 3.307 -19.386 -18.857 1.00 84.25 83 GLU A O 1
ATOM 650 N N . LYS A 1 84 ? 1.761 -20.102 -17.399 1.00 83.31 84 LYS A N 1
ATOM 651 C CA . LYS A 1 84 ? 1.129 -21.042 -18.337 1.00 83.31 84 LYS A CA 1
ATOM 652 C C . LYS A 1 84 ? 0.374 -20.323 -19.449 1.00 83.31 84 LYS A C 1
ATOM 654 O O . LYS A 1 84 ? 0.560 -20.689 -20.605 1.00 83.31 84 LYS A O 1
ATOM 659 N N . LEU A 1 85 ? -0.395 -19.289 -19.111 1.00 82.00 85 LEU A N 1
ATOM 660 C CA . LEU A 1 85 ? -1.107 -18.461 -20.090 1.00 82.00 85 LEU A CA 1
ATOM 661 C C . LEU A 1 85 ? -0.137 -17.809 -21.072 1.00 82.00 85 LEU A C 1
ATOM 663 O O . LEU A 1 85 ? -0.314 -17.930 -22.277 1.00 82.00 85 LEU A O 1
ATOM 667 N N . GLN A 1 86 ? 0.947 -17.217 -20.567 1.00 81.25 86 GLN A N 1
ATOM 668 C CA . GLN A 1 86 ? 1.971 -16.605 -21.417 1.00 81.25 86 GLN A CA 1
ATOM 669 C C . GLN A 1 86 ? 2.627 -17.623 -22.361 1.00 81.25 86 GLN A C 1
ATOM 671 O O . GLN A 1 86 ? 2.924 -17.310 -23.510 1.00 81.25 86 GLN A O 1
ATOM 676 N N . LYS A 1 87 ? 2.849 -18.861 -21.898 1.00 81.56 87 LYS A N 1
ATOM 677 C CA . LYS A 1 87 ? 3.408 -19.943 -22.725 1.00 81.56 87 LYS A CA 1
ATOM 678 C C . LYS A 1 87 ? 2.441 -20.450 -23.792 1.00 81.56 87 LYS A C 1
ATOM 680 O O . LYS A 1 87 ? 2.905 -20.870 -24.849 1.00 81.56 87 LYS A O 1
ATOM 685 N N . GLU A 1 88 ? 1.145 -20.477 -23.508 1.00 78.19 88 GLU A N 1
ATOM 686 C CA . GLU A 1 88 ? 0.111 -20.856 -24.476 1.00 78.19 88 GLU A CA 1
ATOM 687 C C . GLU A 1 88 ? -0.063 -19.762 -25.535 1.00 78.19 88 GLU A C 1
ATOM 689 O O . GLU A 1 88 ? 0.028 -20.068 -26.721 1.00 78.19 88 GLU A O 1
ATOM 694 N N . GLU A 1 89 ? -0.116 -18.489 -25.129 1.00 78.00 89 GLU A N 1
ATOM 695 C CA . GLU A 1 89 ? -0.132 -17.342 -26.050 1.00 78.00 89 GLU A CA 1
ATOM 696 C C . GLU A 1 89 ? 1.085 -17.351 -26.993 1.00 78.00 89 GLU A C 1
ATOM 698 O O . GLU A 1 89 ? 0.952 -17.144 -28.200 1.00 78.00 89 GLU A O 1
ATOM 703 N N . LEU A 1 90 ? 2.281 -17.656 -26.473 1.00 76.94 90 LEU A N 1
ATOM 704 C CA . LEU A 1 90 ? 3.490 -17.737 -27.298 1.00 76.94 90 LEU A CA 1
ATOM 705 C C . LEU A 1 90 ? 3.437 -18.887 -28.317 1.00 76.94 90 LEU A C 1
ATOM 707 O O . LEU A 1 90 ? 3.996 -18.773 -29.406 1.00 76.94 90 LEU A O 1
ATOM 711 N N . LYS A 1 91 ? 2.802 -20.011 -27.961 1.00 74.62 91 LYS A N 1
ATOM 712 C CA . LYS A 1 91 ? 2.658 -21.172 -28.851 1.00 74.62 91 LYS A CA 1
ATOM 713 C C . LYS A 1 91 ? 1.662 -20.911 -29.968 1.00 74.62 91 LYS A C 1
ATOM 715 O O . LYS A 1 91 ? 1.940 -21.322 -31.091 1.00 74.62 91 LYS A O 1
ATOM 720 N N . ASP A 1 92 ? 0.565 -20.222 -29.675 1.00 70.31 92 ASP A N 1
ATOM 721 C CA . ASP A 1 92 ? -0.443 -19.884 -30.678 1.00 70.31 92 ASP A CA 1
ATOM 722 C C . ASP A 1 92 ? 0.165 -18.983 -31.762 1.00 70.31 92 ASP A C 1
ATOM 724 O O . ASP A 1 92 ? 0.062 -19.302 -32.945 1.00 70.31 92 ASP A O 1
ATOM 728 N N . ILE A 1 93 ? 0.949 -17.973 -31.363 1.00 73.19 93 ILE A N 1
ATOM 729 C CA . ILE A 1 93 ? 1.686 -17.083 -32.281 1.00 73.19 93 ILE A CA 1
ATOM 730 C C . ILE A 1 93 ? 2.704 -17.851 -33.144 1.00 73.19 93 ILE A C 1
ATOM 732 O O . ILE A 1 93 ? 2.908 -17.528 -34.310 1.00 73.19 93 ILE A O 1
ATOM 736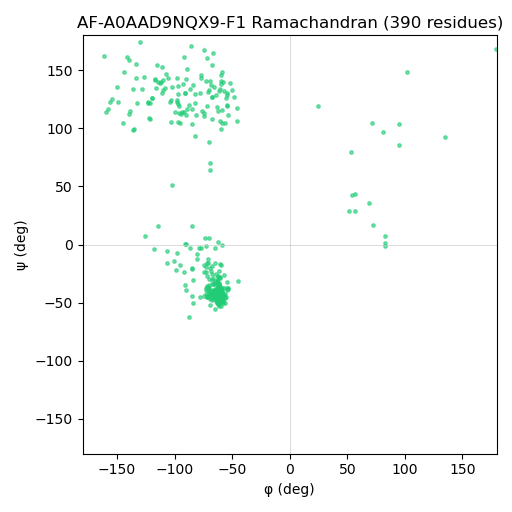 N N . LEU A 1 94 ? 3.355 -18.878 -32.591 1.00 69.56 94 LEU A N 1
ATOM 737 C CA . LEU A 1 94 ? 4.349 -19.689 -33.308 1.00 69.56 94 LEU A CA 1
ATOM 738 C C . LEU A 1 94 ? 3.729 -20.768 -34.212 1.00 69.56 94 LEU A C 1
ATOM 740 O O . LEU A 1 94 ? 4.451 -21.383 -34.998 1.00 69.56 94 LEU A O 1
ATOM 744 N N . SER A 1 95 ? 2.427 -21.033 -34.082 1.00 66.62 95 SER A N 1
ATOM 745 C CA . SER A 1 95 ? 1.721 -22.087 -34.818 1.00 66.62 95 SER A CA 1
ATOM 746 C C . SER A 1 95 ? 0.964 -21.595 -36.055 1.00 66.62 95 SER A C 1
ATOM 748 O O . SER A 1 95 ? 0.495 -22.426 -36.835 1.00 66.62 95 SER A O 1
ATOM 750 N N . GLU A 1 96 ? 0.884 -20.278 -36.280 1.00 57.94 96 GLU A N 1
ATOM 751 C CA . GLU A 1 96 ? 0.344 -19.728 -37.524 1.00 57.94 96 GLU A CA 1
ATOM 752 C C . GLU A 1 96 ? 1.328 -19.972 -38.688 1.00 57.94 96 GLU A C 1
ATOM 754 O O . GLU A 1 96 ? 2.480 -19.527 -38.635 1.00 57.94 96 GLU A O 1
ATOM 759 N N . PRO A 1 97 ? 0.927 -20.706 -39.744 1.00 49.00 97 PRO A N 1
ATOM 760 C CA . PRO A 1 97 ? 1.790 -20.935 -40.892 1.00 49.00 97 PRO A CA 1
ATOM 761 C C . PRO A 1 97 ? 2.025 -19.622 -41.649 1.00 49.00 97 PRO A C 1
ATOM 763 O O . PRO A 1 97 ? 1.081 -18.945 -42.054 1.00 49.00 97 PRO A O 1
ATOM 766 N N . LEU A 1 98 ? 3.302 -19.296 -41.871 1.00 53.16 98 LEU A N 1
ATOM 767 C CA . LEU A 1 98 ? 3.770 -18.236 -42.768 1.00 53.16 98 LEU A CA 1
ATOM 768 C C . LEU A 1 98 ? 3.496 -18.622 -44.230 1.00 53.16 98 LEU A C 1
ATOM 770 O O . LEU A 1 98 ? 4.425 -18.911 -44.977 1.00 53.16 98 LEU A O 1
ATOM 774 N N . ASP A 1 99 ? 2.232 -18.639 -44.639 1.00 48.31 99 ASP A N 1
ATOM 775 C CA . ASP A 1 99 ? 1.851 -18.739 -46.045 1.00 48.31 99 ASP A CA 1
ATOM 776 C C . ASP A 1 99 ? 0.996 -17.528 -46.424 1.00 48.31 99 ASP A C 1
ATOM 778 O O . ASP A 1 99 ? -0.167 -17.416 -46.039 1.00 48.31 99 ASP A O 1
ATOM 782 N N . GLY A 1 100 ? 1.581 -16.633 -47.224 1.00 42.91 100 GLY A N 1
ATOM 783 C CA . GLY A 1 100 ? 0.838 -15.626 -47.976 1.00 42.91 100 GLY A CA 1
ATOM 784 C C . GLY A 1 100 ? 1.438 -14.230 -47.914 1.00 42.91 100 GLY A C 1
ATOM 785 O O . GLY A 1 100 ? 1.090 -13.431 -47.051 1.00 42.91 100 GLY A O 1
ATOM 786 N N . GLU A 1 101 ? 2.288 -13.922 -48.892 1.00 48.12 101 GLU A N 1
ATOM 787 C CA . GLU A 1 101 ? 2.577 -12.557 -49.326 1.00 48.12 101 GLU A CA 1
ATOM 788 C C . GLU A 1 101 ? 1.264 -11.772 -49.490 1.00 48.12 101 GLU A C 1
ATOM 790 O O . GLU A 1 101 ? 0.425 -12.133 -50.313 1.00 48.12 101 GLU A O 1
ATOM 795 N N . ASN A 1 102 ? 1.078 -10.705 -48.713 1.00 40.38 102 ASN A N 1
ATOM 796 C CA . ASN A 1 102 ? 0.262 -9.562 -49.110 1.00 40.38 102 ASN A CA 1
ATOM 797 C C . ASN A 1 102 ? 0.648 -8.335 -48.284 1.00 40.38 102 ASN A C 1
ATOM 799 O O . ASN A 1 102 ? 0.437 -8.264 -47.074 1.00 40.38 102 ASN A O 1
ATOM 803 N N . GLU A 1 103 ? 1.204 -7.354 -48.986 1.00 48.69 103 GLU A N 1
ATOM 804 C CA . GLU A 1 103 ? 1.278 -5.969 -48.550 1.00 48.69 103 GLU A CA 1
ATOM 805 C C . GLU A 1 103 ? -0.148 -5.447 -48.319 1.00 48.69 103 GLU A C 1
ATOM 807 O O . GLU A 1 103 ? -0.936 -5.339 -49.257 1.00 48.69 103 GLU A O 1
ATOM 812 N N . SER A 1 104 ? -0.492 -5.101 -47.078 1.00 43.06 104 SER A N 1
ATOM 813 C CA . SER A 1 104 ? -1.541 -4.116 -46.820 1.00 43.06 104 SER A CA 1
ATOM 814 C C . SER A 1 104 ? -1.323 -3.451 -45.465 1.00 43.06 104 SER A C 1
ATOM 816 O O . SER A 1 104 ? -1.196 -4.101 -44.429 1.00 43.06 104 SER A O 1
ATOM 818 N N . GLU A 1 105 ? -1.258 -2.125 -45.510 1.00 45.16 105 GLU A N 1
ATOM 819 C CA . GLU A 1 105 ? -1.043 -1.212 -44.395 1.00 45.16 105 GLU A CA 1
ATOM 820 C C . GLU A 1 105 ? -2.113 -1.309 -43.294 1.00 45.16 105 GLU A C 1
ATOM 822 O O . GLU A 1 105 ? -3.307 -1.428 -43.559 1.00 45.16 105 GLU A O 1
ATOM 827 N N . ASN A 1 106 ? -1.645 -1.107 -42.057 1.00 44.38 106 ASN A N 1
ATOM 828 C CA . ASN A 1 106 ? -2.344 -0.476 -40.934 1.00 44.38 106 ASN A CA 1
ATOM 829 C C . ASN A 1 106 ? -3.734 -1.006 -40.542 1.00 44.38 106 ASN A C 1
ATOM 831 O O . ASN A 1 106 ? -4.74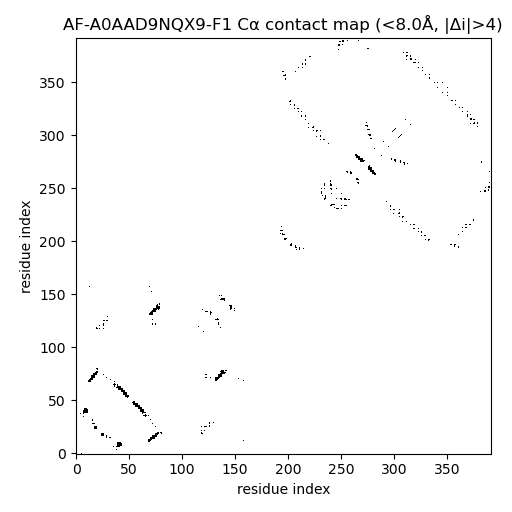6 -0.322 -40.672 1.00 44.38 106 ASN A O 1
ATOM 835 N N . THR A 1 107 ? -3.737 -2.114 -39.804 1.00 37.91 107 THR A N 1
ATOM 836 C CA . THR A 1 107 ? -4.616 -2.250 -38.633 1.00 37.91 107 THR A CA 1
ATOM 837 C C . THR A 1 107 ? -3.842 -2.920 -37.507 1.00 37.91 107 THR A C 1
ATOM 839 O O . THR A 1 107 ? -3.445 -4.074 -37.633 1.00 37.91 107 THR A O 1
ATOM 842 N N . LEU A 1 108 ? -3.619 -2.186 -36.411 1.00 40.38 108 LEU A N 1
ATOM 843 C CA . LEU A 1 108 ? -3.133 -2.738 -35.144 1.00 40.38 108 LEU A CA 1
ATOM 844 C C . LEU A 1 108 ? -3.990 -3.958 -34.758 1.00 40.38 108 LEU A C 1
ATOM 846 O O . LEU A 1 108 ? -5.222 -3.851 -34.807 1.00 40.38 108 LEU A O 1
ATOM 850 N N . PRO A 1 109 ? -3.389 -5.094 -34.360 1.00 38.62 109 PRO A N 1
ATOM 851 C CA . PRO A 1 109 ? -4.156 -6.222 -33.862 1.00 38.62 109 PRO A CA 1
ATOM 852 C C . PRO A 1 109 ? -4.893 -5.773 -32.598 1.00 38.62 109 PRO A C 1
ATOM 854 O O . PRO A 1 109 ? -4.281 -5.407 -31.595 1.00 38.62 109 PRO A O 1
ATOM 857 N N . LYS A 1 110 ? -6.231 -5.756 -32.663 1.00 41.34 110 LYS A N 1
ATOM 858 C CA . LYS A 1 110 ? -7.080 -5.640 -31.475 1.00 41.34 110 LYS A CA 1
ATOM 859 C C . LYS A 1 110 ? -6.670 -6.761 -30.529 1.00 41.34 110 LYS A C 1
ATOM 861 O O . LYS A 1 110 ? -6.776 -7.930 -30.895 1.00 41.34 110 LYS A O 1
ATOM 866 N N . SER A 1 111 ? -6.201 -6.399 -29.340 1.00 36.47 111 SER A N 1
ATOM 867 C CA . SER A 1 111 ? -5.926 -7.342 -28.264 1.00 36.47 111 SER A CA 1
ATOM 868 C C . SER A 1 111 ? -7.131 -8.281 -28.091 1.00 36.47 111 SER A C 1
ATOM 870 O O . SER A 1 111 ? -8.268 -7.801 -27.983 1.00 36.47 111 SER A O 1
ATOM 872 N N . PRO A 1 112 ? -6.941 -9.613 -28.110 1.00 42.12 112 PRO A N 1
ATOM 873 C CA . PRO A 1 112 ? -8.034 -10.531 -27.839 1.00 42.12 112 PRO A CA 1
ATOM 874 C C . PRO A 1 112 ? -8.553 -10.253 -26.425 1.00 42.12 112 PRO A C 1
ATOM 876 O O . PRO A 1 112 ? -7.774 -10.078 -25.484 1.00 42.12 112 PRO A O 1
ATOM 879 N N . LYS A 1 113 ? -9.880 -10.165 -26.277 1.00 45.44 113 LYS A N 1
ATOM 880 C CA . LYS A 1 113 ? -10.543 -10.058 -24.973 1.00 45.44 113 LYS A CA 1
ATOM 881 C C . LYS A 1 113 ? -10.098 -11.254 -24.132 1.00 45.44 113 LYS A C 1
ATOM 883 O O . LYS A 1 113 ? -10.532 -12.370 -24.391 1.00 45.44 113 LYS A O 1
ATOM 888 N N . ARG A 1 114 ? -9.201 -11.022 -23.171 1.00 57.81 114 ARG A N 1
ATOM 889 C CA . ARG A 1 114 ? -8.644 -12.058 -22.296 1.00 57.81 114 ARG A CA 1
ATOM 890 C C . ARG A 1 114 ? -9.776 -12.704 -21.501 1.00 57.81 114 ARG A C 1
ATOM 892 O O . ARG A 1 114 ? -10.326 -12.086 -20.590 1.00 57.81 114 ARG A O 1
ATOM 899 N N . GLU A 1 115 ? -10.155 -13.926 -21.859 1.00 68.69 115 GLU A N 1
ATOM 900 C CA . GLU A 1 115 ? -11.076 -14.707 -21.040 1.00 68.69 115 GLU A CA 1
ATOM 901 C C . GLU A 1 115 ? -10.386 -15.112 -19.733 1.00 68.69 115 GLU A C 1
ATOM 903 O O . GLU A 1 115 ? -9.222 -15.510 -19.726 1.00 68.69 115 GLU A O 1
ATOM 908 N N . LYS A 1 116 ? -11.105 -15.012 -18.607 1.00 76.81 116 LYS A N 1
ATOM 909 C CA . LYS A 1 116 ? -10.571 -15.444 -17.309 1.00 76.81 116 LYS A CA 1
ATOM 910 C C . LYS A 1 116 ? -10.218 -16.944 -17.347 1.00 76.81 116 LYS A C 1
ATOM 912 O O . LYS A 1 116 ? -11.047 -17.723 -17.838 1.00 76.81 116 LYS A O 1
ATOM 917 N N . PRO A 1 117 ? -9.074 -17.362 -16.771 1.00 85.00 117 PRO A N 1
ATOM 918 C CA . PRO A 1 117 ? -8.687 -18.770 -16.704 1.00 85.00 117 PRO A CA 1
ATOM 919 C C . PRO A 1 117 ? -9.729 -19.609 -15.959 1.00 85.00 117 PRO A C 1
ATOM 921 O O . PRO A 1 117 ? -10.372 -19.132 -15.022 1.00 85.00 117 PRO A O 1
ATOM 924 N N . GLU A 1 118 ? -9.876 -20.876 -16.342 1.00 84.69 118 GLU A N 1
ATOM 925 C CA . GLU A 1 118 ? -10.880 -21.782 -15.768 1.00 84.69 118 GLU A CA 1
ATOM 926 C C . GLU A 1 118 ? -10.737 -21.928 -14.243 1.00 84.69 118 GLU A C 1
ATOM 928 O O . GLU A 1 118 ? -11.734 -21.930 -13.526 1.00 84.69 118 GLU A O 1
ATOM 933 N N . CYS A 1 119 ? -9.505 -21.946 -13.724 1.00 84.75 119 CYS A N 1
ATOM 934 C CA . CYS A 1 119 ? -9.254 -22.052 -12.284 1.00 84.75 119 CYS A CA 1
ATOM 935 C C . CYS A 1 119 ? -9.708 -20.809 -11.512 1.00 84.75 119 CYS A C 1
ATOM 937 O O . CYS A 1 119 ? -10.124 -20.919 -10.363 1.00 84.75 119 CYS A O 1
ATOM 939 N N . VAL A 1 120 ? -9.671 -19.633 -12.144 1.00 87.62 120 VAL A N 1
ATOM 940 C CA . VAL A 1 120 ? -10.164 -18.382 -11.557 1.00 87.62 120 VAL A CA 1
ATOM 941 C C . VAL A 1 120 ? -11.686 -18.390 -11.504 1.00 87.62 120 VAL A C 1
ATOM 943 O O . VAL A 1 120 ? -12.257 -18.067 -10.468 1.00 87.62 120 VAL A O 1
ATOM 946 N N . LYS A 1 121 ? -12.337 -18.822 -12.591 1.00 89.50 121 LYS A N 1
ATOM 947 C CA . LYS A 1 121 ? -13.800 -18.970 -12.645 1.00 89.50 121 LYS A CA 1
ATOM 948 C C . LYS A 1 121 ? -14.292 -19.952 -11.578 1.00 89.50 121 LYS A C 1
ATOM 950 O O . LYS A 1 121 ? -15.237 -19.642 -10.865 1.00 89.50 121 LYS A O 1
ATOM 955 N N . LEU A 1 122 ? -13.612 -21.092 -11.433 1.00 89.69 122 LEU A N 1
ATOM 956 C CA . LEU A 1 122 ? -13.950 -22.099 -10.428 1.00 89.69 122 LEU A CA 1
ATOM 957 C C . LEU A 1 122 ? -13.771 -21.571 -8.996 1.00 89.69 122 LEU A C 1
ATOM 959 O O . LEU A 1 122 ? -14.622 -21.809 -8.149 1.00 89.69 122 LEU A O 1
ATOM 963 N N . LEU A 1 123 ? -12.694 -20.824 -8.726 1.00 90.06 123 LEU A N 1
ATOM 964 C CA . LEU A 1 123 ? -12.449 -20.217 -7.415 1.00 90.06 123 LEU A CA 1
ATOM 965 C C . LEU A 1 123 ? -13.530 -19.191 -7.037 1.00 90.06 123 LEU A C 1
ATOM 967 O O . LEU A 1 123 ? -13.997 -19.186 -5.900 1.00 90.06 123 LEU A O 1
ATOM 971 N N . GLU A 1 124 ? -13.905 -18.318 -7.980 1.00 89.44 124 GLU A N 1
ATOM 972 C CA . GLU A 1 124 ? -14.968 -17.320 -7.793 1.00 89.44 124 GLU A CA 1
ATOM 973 C C . GLU A 1 124 ? -16.319 -18.012 -7.554 1.00 89.44 124 GLU A C 1
ATOM 975 O O . GLU A 1 124 ? -17.036 -17.661 -6.617 1.00 89.44 124 GLU A O 1
ATOM 980 N N . GLN A 1 125 ? -16.624 -19.051 -8.337 1.00 90.25 125 GLN A N 1
ATOM 981 C CA . GLN A 1 125 ? -17.853 -19.826 -8.194 1.00 90.25 125 GLN A CA 1
ATOM 982 C C . GLN A 1 125 ? -17.939 -20.537 -6.833 1.00 90.25 125 GLN A C 1
ATOM 984 O O . GLN A 1 125 ? -18.938 -20.394 -6.134 1.00 90.25 125 GLN A O 1
ATOM 989 N N . GLU A 1 126 ? -16.889 -21.247 -6.414 1.00 89.81 126 GLU A N 1
ATOM 990 C CA . GLU A 1 126 ? -16.843 -21.921 -5.106 1.00 89.81 126 GLU A CA 1
ATOM 991 C C . GLU A 1 126 ? -16.988 -20.933 -3.940 1.00 89.81 126 GLU A C 1
ATOM 993 O O . GLU A 1 126 ? -17.616 -21.236 -2.920 1.00 89.81 126 GLU A O 1
ATOM 998 N N . ALA A 1 127 ? -16.432 -19.725 -4.081 1.00 89.44 127 ALA A N 1
ATOM 999 C CA . ALA A 1 127 ? -16.587 -18.680 -3.080 1.00 89.44 127 ALA A CA 1
ATOM 1000 C C . ALA A 1 127 ? -18.045 -18.216 -2.941 1.00 89.44 127 ALA A C 1
ATOM 1002 O O . ALA A 1 127 ? -18.533 -18.071 -1.814 1.00 89.44 127 ALA A O 1
ATOM 1003 N N . GLU A 1 128 ? -18.736 -18.010 -4.064 1.00 87.69 128 GLU A N 1
ATOM 1004 C CA . GLU A 1 128 ? -20.141 -17.597 -4.103 1.00 87.69 128 GLU A CA 1
ATOM 1005 C C . GLU A 1 128 ? -21.085 -18.706 -3.614 1.00 87.69 128 GLU A C 1
ATOM 1007 O O . GLU A 1 128 ? -21.873 -18.476 -2.687 1.00 87.69 128 GLU A O 1
ATOM 1012 N N . ASP A 1 129 ? -20.958 -19.914 -4.174 1.00 88.94 129 ASP A N 1
ATOM 1013 C CA . ASP A 1 129 ? -21.835 -21.066 -3.918 1.00 88.94 129 ASP A CA 1
ATOM 1014 C C . ASP A 1 129 ? -21.791 -21.519 -2.451 1.00 88.94 129 ASP A C 1
ATOM 1016 O O . ASP A 1 129 ? -22.776 -22.025 -1.904 1.00 88.94 129 ASP A O 1
ATOM 1020 N N . HIS A 1 130 ? -20.656 -21.309 -1.781 1.00 87.38 130 HIS A N 1
ATOM 1021 C CA . HIS A 1 130 ? -20.447 -21.743 -0.402 1.00 87.38 130 HIS A CA 1
ATOM 1022 C C . HIS A 1 130 ? -20.284 -20.598 0.592 1.00 87.38 130 HIS A C 1
ATOM 1024 O O . HIS A 1 130 ? -19.873 -20.838 1.729 1.00 87.38 130 HIS A O 1
ATOM 1030 N N . HIS A 1 131 ? -20.653 -19.369 0.219 1.00 86.12 131 HIS A N 1
ATOM 1031 C CA . HIS A 1 131 ? -20.707 -18.200 1.107 1.00 86.12 131 HIS A CA 1
ATOM 1032 C C . HIS A 1 131 ? -19.377 -17.877 1.802 1.00 86.12 131 HIS A C 1
ATOM 1034 O O . HIS A 1 131 ? -19.326 -17.645 3.016 1.00 86.12 131 HIS A O 1
ATOM 1040 N N . PHE A 1 132 ? -18.267 -17.935 1.076 1.00 88.62 132 PHE A N 1
ATOM 1041 C CA . PHE A 1 132 ? -17.022 -17.338 1.554 1.00 88.62 132 PHE A CA 1
ATOM 1042 C C . PHE A 1 132 ? -17.159 -15.810 1.593 1.00 88.62 132 PHE A C 1
ATOM 1044 O O . PHE A 1 132 ? -17.950 -15.221 0.862 1.00 88.62 132 PHE A O 1
ATOM 1051 N N . VAL A 1 133 ? -16.379 -15.155 2.454 1.00 87.62 133 VAL A N 1
ATOM 1052 C CA . VAL A 1 133 ? -16.344 -13.681 2.538 1.00 87.62 133 VAL A CA 1
ATOM 1053 C C . VAL A 1 133 ? -15.829 -13.071 1.233 1.00 87.62 133 VAL A C 1
ATOM 1055 O O . VAL A 1 133 ? -16.236 -11.981 0.844 1.00 87.62 133 VAL A O 1
ATOM 1058 N N . GLY A 1 134 ? -14.944 -13.795 0.552 1.00 88.31 134 GLY A N 1
ATOM 1059 C CA . GLY A 1 134 ? -14.457 -13.475 -0.778 1.00 88.31 134 GLY A CA 1
ATOM 1060 C C . GLY A 1 134 ? -13.437 -14.502 -1.255 1.00 88.31 134 GLY A C 1
ATOM 1061 O O . GLY A 1 134 ? -12.948 -15.319 -0.467 1.00 88.31 134 GLY A O 1
ATOM 1062 N N . SER A 1 135 ? -13.113 -14.428 -2.543 1.00 90.94 135 SER A N 1
ATOM 1063 C CA . SER A 1 135 ? -12.009 -15.144 -3.181 1.00 90.94 135 SER A CA 1
ATOM 1064 C C . SER A 1 135 ? -10.916 -14.166 -3.592 1.00 90.94 135 SER A C 1
ATOM 1066 O O . SER A 1 135 ? -11.200 -13.177 -4.268 1.00 90.94 135 SER A O 1
ATOM 1068 N N . VAL A 1 136 ? -9.665 -14.450 -3.232 1.00 91.81 136 VAL A N 1
ATOM 1069 C CA . VAL A 1 136 ? -8.514 -13.643 -3.662 1.00 91.81 136 VAL A CA 1
ATOM 1070 C C . VAL A 1 136 ? -7.451 -14.538 -4.277 1.00 91.81 136 VAL A C 1
ATOM 1072 O O . VAL A 1 136 ? -7.103 -15.577 -3.717 1.00 91.81 136 VAL A O 1
ATOM 1075 N N . MET A 1 137 ? -6.923 -14.119 -5.424 1.00 90.31 137 MET A N 1
ATOM 1076 C CA . MET A 1 137 ? -5.794 -14.767 -6.085 1.00 90.31 137 MET A CA 1
ATOM 1077 C C . MET A 1 137 ? -4.500 -14.125 -5.611 1.00 90.31 137 MET A C 1
ATOM 1079 O O . MET A 1 137 ? -4.366 -12.901 -5.613 1.00 90.31 137 MET A O 1
ATOM 1083 N N . VAL A 1 138 ? -3.549 -14.950 -5.200 1.00 90.38 138 VAL A N 1
ATOM 1084 C CA . VAL A 1 138 ? -2.268 -14.490 -4.682 1.00 90.38 138 VAL A CA 1
ATOM 1085 C C . VAL A 1 138 ? -1.132 -15.380 -5.160 1.00 90.38 138 VAL A C 1
ATOM 1087 O O . VAL A 1 138 ? -1.298 -16.537 -5.553 1.00 90.38 138 VAL A O 1
ATOM 1090 N N . SER A 1 139 ? 0.064 -14.830 -5.061 1.00 88.56 139 SER A N 1
ATOM 1091 C CA . SER A 1 139 ? 1.312 -15.545 -5.244 1.00 88.56 139 SER A CA 1
ATOM 1092 C C . SER A 1 139 ? 2.231 -15.175 -4.096 1.00 88.56 139 SER A C 1
ATOM 1094 O O . SER A 1 139 ? 2.549 -14.005 -3.887 1.00 88.56 139 SER A O 1
ATOM 1096 N N . ALA A 1 140 ? 2.664 -16.184 -3.343 1.00 80.81 140 ALA A N 1
ATOM 1097 C CA . ALA A 1 140 ? 3.686 -16.009 -2.315 1.00 80.81 140 ALA A CA 1
ATOM 1098 C C . ALA A 1 140 ? 5.088 -15.750 -2.904 1.00 80.81 140 ALA A C 1
ATOM 1100 O O . ALA A 1 140 ? 6.000 -15.395 -2.163 1.00 80.81 140 ALA A O 1
ATOM 1101 N N . LYS A 1 141 ? 5.267 -15.960 -4.215 1.00 78.94 141 LYS A N 1
ATOM 1102 C CA . LYS A 1 141 ? 6.527 -15.740 -4.934 1.00 78.94 141 LYS A CA 1
ATOM 1103 C C . LYS A 1 141 ? 6.612 -14.332 -5.529 1.00 78.94 141 LYS A C 1
ATOM 1105 O O . LYS A 1 141 ? 7.714 -13.842 -5.765 1.00 78.94 141 LYS A O 1
ATOM 1110 N N . ASP A 1 142 ? 5.471 -13.689 -5.771 1.00 65.06 142 ASP A N 1
ATOM 1111 C CA . ASP A 1 142 ? 5.442 -12.360 -6.367 1.00 65.06 142 ASP A CA 1
ATOM 1112 C C . ASP A 1 142 ? 5.770 -11.279 -5.342 1.00 65.06 142 ASP A C 1
ATOM 1114 O O . ASP A 1 142 ? 5.144 -11.165 -4.289 1.00 65.06 142 ASP A O 1
ATOM 1118 N N . GLU A 1 143 ? 6.701 -10.405 -5.718 1.00 61.72 143 GLU A N 1
ATOM 1119 C CA . GLU A 1 143 ? 7.069 -9.192 -4.975 1.00 61.72 143 GLU A CA 1
ATOM 1120 C C . GLU A 1 143 ? 5.924 -8.167 -4.906 1.00 61.72 143 GLU A C 1
ATOM 1122 O O . GLU A 1 143 ? 6.038 -7.153 -4.229 1.00 61.72 143 GLU A O 1
ATOM 1127 N N . ASN A 1 144 ? 4.787 -8.442 -5.552 1.00 66.38 144 ASN A N 1
ATOM 1128 C CA . ASN A 1 144 ? 3.597 -7.589 -5.580 1.00 66.38 144 ASN A CA 1
ATOM 1129 C C . ASN A 1 144 ? 2.851 -7.530 -4.234 1.00 66.38 144 ASN A C 1
ATOM 1131 O O . ASN A 1 144 ? 1.750 -6.988 -4.171 1.00 66.38 144 ASN A O 1
ATOM 1135 N N . PHE A 1 145 ? 3.393 -8.143 -3.173 1.00 76.00 145 PHE A N 1
ATOM 1136 C CA . PHE A 1 145 ? 2.797 -8.190 -1.835 1.00 76.00 145 PHE A CA 1
ATOM 1137 C C . PHE A 1 145 ? 1.326 -8.662 -1.836 1.00 76.00 145 PHE A C 1
ATOM 1139 O O . PHE A 1 145 ? 0.548 -8.306 -0.952 1.00 76.00 145 PHE A O 1
ATOM 1146 N N . SER A 1 146 ? 0.932 -9.492 -2.810 1.00 83.44 146 SER A N 1
ATOM 1147 C CA . SER A 1 146 ? -0.468 -9.895 -3.036 1.00 83.44 146 SER A CA 1
ATOM 1148 C C . SER A 1 146 ? -1.073 -10.615 -1.825 1.00 83.44 146 SER A C 1
ATOM 1150 O O . SER A 1 146 ? -2.186 -10.305 -1.404 1.00 83.44 146 SER A O 1
ATOM 1152 N N . VAL A 1 147 ? -0.297 -11.502 -1.192 1.00 85.31 147 VAL A N 1
ATOM 1153 C CA . VAL A 1 147 ? -0.668 -12.176 0.063 1.00 85.31 147 VAL A CA 1
ATOM 1154 C C . VAL A 1 147 ? -0.882 -11.163 1.192 1.00 85.31 147 VAL A C 1
ATOM 1156 O O . VAL A 1 147 ? -1.861 -11.259 1.929 1.00 85.31 147 VAL A O 1
ATOM 1159 N N . HIS A 1 148 ? -0.000 -10.166 1.316 1.00 81.81 148 HIS A N 1
ATOM 1160 C CA . HIS A 1 148 ? -0.120 -9.131 2.344 1.00 81.81 148 HIS A CA 1
ATOM 1161 C C . HIS A 1 148 ? -1.368 -8.273 2.130 1.00 81.81 148 HIS A C 1
ATOM 1163 O O . HIS A 1 148 ? -2.113 -8.059 3.083 1.00 81.81 148 HIS A O 1
ATOM 1169 N N . SER A 1 149 ? -1.634 -7.845 0.894 1.00 81.50 149 SER A N 1
ATOM 1170 C CA . SER A 1 149 ? -2.838 -7.087 0.536 1.00 81.50 149 SER A CA 1
ATOM 1171 C C . SER A 1 149 ? -4.122 -7.876 0.835 1.00 81.50 149 SER A C 1
ATOM 1173 O O . SER A 1 149 ? -5.055 -7.345 1.446 1.00 81.50 149 SER A O 1
ATOM 1175 N N . ALA A 1 150 ? -4.147 -9.173 0.505 1.00 87.38 150 ALA A N 1
ATOM 1176 C CA . ALA A 1 150 ? -5.278 -10.056 0.788 1.00 87.38 150 ALA A CA 1
ATOM 1177 C C . ALA A 1 150 ? -5.550 -10.180 2.297 1.00 87.38 150 ALA A C 1
ATOM 1179 O O . ALA A 1 150 ? -6.684 -10.008 2.747 1.00 87.38 150 ALA A O 1
ATOM 1180 N N . ILE A 1 151 ? -4.500 -10.412 3.095 1.00 88.38 151 ILE A N 1
ATOM 1181 C CA . ILE A 1 151 ? -4.613 -10.515 4.556 1.00 88.38 151 ILE A CA 1
ATOM 1182 C C . ILE A 1 151 ? -5.030 -9.174 5.166 1.00 88.38 151 ILE A C 1
ATOM 1184 O O . ILE A 1 151 ? -5.922 -9.147 6.010 1.00 88.38 151 ILE A O 1
ATOM 1188 N N . GLN A 1 152 ? -4.434 -8.057 4.740 1.00 85.38 152 GLN A N 1
ATOM 1189 C CA . GLN A 1 152 ? -4.790 -6.722 5.234 1.00 85.38 152 GLN A CA 1
ATOM 1190 C C . GLN A 1 152 ? -6.257 -6.389 4.958 1.00 85.38 152 GLN A C 1
ATOM 1192 O O . GLN A 1 152 ? -6.955 -5.900 5.847 1.00 85.38 152 GLN A O 1
ATOM 1197 N N . THR A 1 153 ? -6.736 -6.693 3.752 1.00 84.25 153 THR A N 1
ATOM 1198 C CA . THR A 1 153 ? -8.137 -6.493 3.363 1.00 84.25 153 THR A CA 1
ATOM 1199 C C . THR A 1 153 ? -9.069 -7.347 4.216 1.00 84.25 153 THR A C 1
ATOM 1201 O O . THR A 1 153 ? -10.087 -6.857 4.700 1.00 84.25 153 THR A O 1
ATOM 1204 N N . PHE A 1 154 ? -8.697 -8.601 4.476 1.00 89.62 154 PHE A N 1
ATOM 1205 C CA . PHE A 1 154 ? -9.498 -9.486 5.313 1.00 89.62 154 PHE A CA 1
ATOM 1206 C C . PHE A 1 154 ? -9.521 -9.049 6.780 1.00 89.62 154 PHE A C 1
ATOM 1208 O O . PHE A 1 154 ? -10.589 -8.943 7.369 1.00 89.62 154 PHE A O 1
ATOM 1215 N N . VAL A 1 155 ? -8.374 -8.699 7.366 1.00 86.62 155 VAL A N 1
ATOM 1216 C CA . VAL A 1 155 ? -8.310 -8.159 8.735 1.00 86.62 155 VAL A CA 1
ATOM 1217 C C . VAL A 1 155 ? -9.134 -6.879 8.849 1.00 86.62 155 VAL A C 1
ATOM 1219 O O . VAL A 1 155 ? -9.867 -6.700 9.820 1.00 86.62 155 VAL A O 1
ATOM 1222 N N . ARG A 1 156 ? -9.070 -6.003 7.842 1.00 83.94 156 ARG A N 1
ATOM 1223 C CA . ARG A 1 156 ? -9.905 -4.804 7.782 1.00 83.94 156 ARG A CA 1
ATOM 1224 C C . ARG A 1 156 ? -11.392 -5.151 7.799 1.00 83.94 156 ARG A C 1
ATOM 1226 O O . ARG A 1 156 ? -12.115 -4.552 8.586 1.00 83.94 156 ARG A O 1
ATOM 1233 N N . PHE A 1 157 ? -11.818 -6.133 7.005 1.00 83.88 157 PHE A N 1
ATOM 1234 C CA . PHE A 1 157 ? -13.193 -6.632 7.014 1.00 83.88 157 PHE A CA 1
ATOM 1235 C C . PHE A 1 157 ? -13.620 -7.103 8.416 1.00 83.88 157 PHE A C 1
ATOM 1237 O O . PHE A 1 157 ? -14.661 -6.675 8.903 1.00 83.88 157 PHE A O 1
ATOM 1244 N N . LEU A 1 158 ? -12.791 -7.879 9.124 1.00 83.94 158 LEU A N 1
ATOM 1245 C CA . LEU A 1 158 ? -13.092 -8.338 10.494 1.00 83.94 158 LEU A CA 1
ATOM 1246 C C . LEU A 1 158 ? -13.245 -7.175 11.491 1.00 83.94 158 LEU A C 1
ATOM 1248 O O . LEU A 1 158 ? -14.118 -7.176 12.362 1.00 83.94 158 LEU A O 1
ATOM 1252 N N . LEU A 1 159 ? -12.390 -6.160 11.366 1.00 79.50 159 LEU A N 1
ATOM 1253 C CA . LEU A 1 159 ? -12.414 -4.960 12.209 1.00 79.50 159 LEU A CA 1
ATOM 1254 C C . LEU A 1 159 ? -13.562 -3.995 11.868 1.00 79.50 159 LEU A C 1
ATOM 1256 O O . LEU A 1 159 ? -13.860 -3.089 12.653 1.00 79.50 159 LEU A O 1
ATOM 1260 N N . GLU A 1 160 ? -14.154 -4.131 10.684 1.00 76.12 160 GLU A N 1
ATOM 1261 C CA . GLU A 1 160 ? -15.320 -3.370 10.239 1.00 76.12 160 GLU A CA 1
ATOM 1262 C C . GLU A 1 160 ? -16.628 -4.091 10.612 1.00 76.12 160 GLU A C 1
ATOM 1264 O O . GLU A 1 160 ? -17.546 -3.429 11.093 1.00 76.12 160 GLU A O 1
ATOM 1269 N N . ASP A 1 161 ? -16.686 -5.423 10.498 1.00 67.00 161 ASP A N 1
ATOM 1270 C CA . ASP A 1 161 ? -17.846 -6.258 10.863 1.00 67.00 161 ASP A CA 1
ATOM 1271 C C . ASP A 1 161 ? -18.081 -6.332 12.387 1.00 67.00 161 ASP A C 1
ATOM 1273 O O . ASP A 1 161 ? -19.212 -6.392 12.863 1.00 67.00 161 ASP A O 1
ATOM 1277 N N . SER A 1 162 ? -17.016 -6.218 13.186 1.00 54.12 162 SER A N 1
ATOM 1278 C CA . SER A 1 162 ? -17.090 -6.155 14.658 1.00 54.12 162 SER A CA 1
ATOM 1279 C C . SER A 1 162 ? -17.624 -4.825 15.223 1.00 54.12 162 SER A C 1
ATOM 1281 O O . SER A 1 162 ? -17.776 -4.688 16.441 1.00 54.12 162 SER A O 1
ATOM 1283 N N . LEU A 1 163 ? -17.943 -3.840 14.373 1.00 43.84 163 LEU A N 1
ATOM 1284 C CA . LEU A 1 163 ? -18.579 -2.589 14.787 1.00 43.84 163 LEU A CA 1
ATOM 1285 C C . LEU A 1 163 ? -20.111 -2.709 14.711 1.00 43.84 163 LEU A C 1
ATOM 1287 O O . LEU A 1 163 ? -20.641 -3.059 13.657 1.00 43.84 163 LEU A O 1
ATOM 1291 N N . PRO A 1 164 ? -20.869 -2.332 15.760 1.00 38.03 164 PRO A N 1
ATOM 1292 C CA . PRO A 1 164 ? -22.324 -2.302 15.695 1.00 38.03 164 PRO A CA 1
ATOM 1293 C C . PRO A 1 164 ? -22.778 -1.155 14.781 1.00 38.03 164 PRO A C 1
ATOM 1295 O O . PRO A 1 164 ? -23.012 -0.031 15.222 1.00 38.03 164 PRO A O 1
ATOM 1298 N N . ARG A 1 165 ? -22.893 -1.423 13.478 1.00 41.44 165 ARG A N 1
ATOM 1299 C CA . ARG A 1 165 ? -23.543 -0.539 12.507 1.00 41.44 165 ARG A CA 1
ATOM 1300 C C . ARG A 1 165 ? -24.708 -1.274 11.864 1.00 41.44 165 ARG A C 1
ATOM 1302 O O . ARG A 1 165 ? -24.581 -2.385 11.360 1.00 41.44 165 ARG A O 1
ATOM 1309 N N . GLY A 1 166 ? -25.878 -0.646 11.934 1.00 33.38 166 GLY A N 1
ATOM 1310 C CA . GLY A 1 166 ? -27.108 -1.166 11.362 1.00 33.38 166 GLY A CA 1
ATOM 1311 C C . GLY A 1 166 ? -26.957 -1.489 9.875 1.00 33.38 166 GLY A C 1
ATOM 1312 O O . GLY A 1 166 ? -26.489 -0.670 9.100 1.00 33.38 166 GLY A O 1
ATOM 1313 N N . LYS A 1 167 ? -27.382 -2.704 9.523 1.00 36.41 167 LYS A N 1
ATOM 1314 C CA . LYS A 1 167 ? -27.894 -3.168 8.225 1.00 36.41 167 LYS A CA 1
ATOM 1315 C C . LYS A 1 167 ? -27.469 -2.393 6.960 1.00 36.41 167 LYS A C 1
ATOM 1317 O O . LYS A 1 167 ? -27.982 -1.314 6.682 1.00 36.41 167 LYS A O 1
ATOM 1322 N N . LYS A 1 168 ? -26.797 -3.170 6.095 1.00 35.47 168 LYS A N 1
ATOM 1323 C CA . LYS A 1 168 ? -26.613 -3.079 4.631 1.00 35.47 168 LYS A CA 1
ATOM 1324 C C . LYS A 1 168 ? -25.338 -2.377 4.151 1.00 35.47 168 LYS A C 1
ATOM 1326 O O . LYS A 1 168 ? -25.324 -1.172 3.951 1.00 35.47 168 LYS A O 1
ATOM 1331 N N . MET A 1 169 ? -24.383 -3.190 3.706 1.00 28.97 169 MET A N 1
ATOM 1332 C CA . MET A 1 169 ? -24.009 -3.172 2.291 1.00 28.97 169 MET A CA 1
ATOM 1333 C C . MET A 1 169 ? -23.536 -4.560 1.861 1.00 28.97 169 MET A C 1
ATOM 1335 O O . MET A 1 169 ? -22.646 -5.150 2.459 1.00 28.97 169 MET A O 1
ATOM 1339 N N . LEU A 1 170 ? -24.212 -5.081 0.844 1.00 36.19 170 LEU A N 1
ATOM 1340 C CA . LEU A 1 170 ? -23.960 -6.346 0.170 1.00 36.19 170 LEU A CA 1
ATOM 1341 C C . LEU A 1 170 ? -23.600 -5.976 -1.272 1.00 36.19 170 LEU A C 1
ATOM 1343 O O . LEU A 1 170 ? -24.247 -5.090 -1.835 1.00 36.19 170 LEU A O 1
ATOM 1347 N N . LYS A 1 171 ? -22.630 -6.710 -1.828 1.00 33.84 171 LYS A N 1
ATOM 1348 C CA . LYS A 1 171 ? -22.048 -6.663 -3.184 1.00 33.84 171 LYS A CA 1
ATOM 1349 C C . LYS A 1 171 ? -20.783 -5.820 -3.335 1.00 33.84 171 LYS A C 1
ATOM 1351 O O . LYS A 1 171 ? -20.798 -4.676 -3.772 1.00 33.84 171 LYS A O 1
ATOM 1356 N N . MET A 1 172 ? -19.672 -6.484 -3.029 1.00 33.53 172 MET A N 1
ATOM 1357 C CA . MET A 1 172 ? -18.361 -6.202 -3.595 1.00 33.53 172 MET A CA 1
ATOM 1358 C C . MET A 1 172 ? -18.310 -6.917 -4.958 1.00 33.53 172 MET A C 1
ATOM 1360 O O . MET A 1 172 ? -18.068 -8.118 -5.035 1.00 33.53 172 MET A O 1
ATOM 1364 N N . SER A 1 173 ? -18.654 -6.208 -6.032 1.00 28.84 173 SER A N 1
ATOM 1365 C CA . SER A 1 173 ? -18.461 -6.674 -7.408 1.00 28.84 173 SER A CA 1
ATOM 1366 C C . SER A 1 173 ? -18.233 -5.468 -8.319 1.00 28.84 173 SER A C 1
ATOM 1368 O O . SER A 1 173 ? -18.985 -4.502 -8.240 1.00 28.84 173 SER A O 1
ATOM 1370 N N . GLN A 1 174 ? -17.238 -5.606 -9.201 1.00 31.62 174 GLN A N 1
ATOM 1371 C CA . GLN A 1 174 ? -16.945 -4.796 -10.394 1.00 31.62 174 GLN A CA 1
ATOM 1372 C C . GLN A 1 174 ? -16.208 -3.458 -10.184 1.00 31.62 174 GLN A C 1
ATOM 1374 O O . GLN A 1 174 ? -16.803 -2.409 -9.973 1.00 31.62 174 GLN A O 1
ATOM 1379 N N . MET A 1 175 ? -14.883 -3.502 -10.375 1.00 27.56 175 MET A N 1
ATOM 1380 C CA . MET A 1 175 ? -14.164 -2.463 -11.117 1.00 27.56 175 MET A CA 1
ATOM 1381 C C . MET A 1 175 ? -13.848 -3.034 -12.504 1.00 27.56 175 MET A C 1
ATOM 1383 O O . MET A 1 175 ? -12.982 -3.896 -12.627 1.00 27.56 175 MET A O 1
ATOM 1387 N N . THR A 1 176 ? -14.573 -2.576 -13.520 1.00 28.75 176 THR A N 1
ATOM 1388 C CA . THR A 1 176 ? -14.144 -2.549 -14.926 1.00 28.75 176 THR A CA 1
ATOM 1389 C C . THR A 1 176 ? -14.705 -1.281 -15.561 1.00 28.75 176 THR A C 1
ATOM 1391 O O . THR A 1 176 ? -15.746 -0.785 -15.135 1.00 28.75 176 THR A O 1
ATOM 1394 N N . GLU A 1 177 ? -13.946 -0.777 -16.521 1.00 30.84 177 GLU A N 1
ATOM 1395 C CA . GLU A 1 177 ? -13.929 0.562 -17.107 1.00 30.84 177 GLU A CA 1
ATOM 1396 C C . GLU A 1 177 ? -15.175 0.981 -17.921 1.00 30.84 177 GLU A C 1
ATOM 1398 O O . GLU A 1 177 ? -15.957 0.146 -18.378 1.00 30.84 177 GLU A O 1
ATOM 1403 N N . ASP A 1 178 ? -15.217 2.304 -18.136 1.00 25.98 178 ASP A N 1
ATOM 1404 C CA . ASP A 1 178 ? -15.738 3.072 -19.280 1.00 25.98 178 ASP A CA 1
ATOM 1405 C C . ASP A 1 178 ? -17.102 3.794 -19.247 1.00 25.98 178 ASP A C 1
ATOM 1407 O O . ASP A 1 178 ? -18.051 3.445 -18.549 1.00 25.98 178 ASP A O 1
ATOM 1411 N N . GLU A 1 179 ? -17.078 4.891 -20.011 1.00 30.12 179 GLU A N 1
ATOM 1412 C CA . GLU A 1 179 ? -17.602 6.247 -19.817 1.00 30.12 179 GLU A CA 1
ATOM 1413 C C . GLU A 1 179 ? -19.076 6.524 -20.205 1.00 30.12 179 GLU A C 1
ATOM 1415 O O . GLU A 1 179 ? -19.748 5.748 -20.881 1.00 30.12 179 GLU A O 1
ATOM 1420 N N . ASP A 1 180 ? -19.493 7.737 -19.810 1.00 26.17 180 ASP A N 1
ATOM 1421 C CA . ASP A 1 180 ? -20.492 8.640 -20.399 1.00 26.17 180 ASP A CA 1
ATOM 1422 C C . ASP A 1 180 ? -21.996 8.328 -20.328 1.00 26.17 180 ASP A C 1
ATOM 1424 O O . ASP A 1 180 ? -22.576 7.624 -21.153 1.00 26.17 180 ASP A O 1
ATOM 1428 N N . ALA A 1 181 ? -22.675 9.066 -19.439 1.00 28.27 181 ALA A N 1
ATOM 1429 C CA . ALA A 1 181 ? -23.930 9.743 -19.771 1.00 28.27 181 ALA A CA 1
ATOM 1430 C C . ALA A 1 181 ? -24.192 10.914 -18.806 1.00 28.27 181 ALA A C 1
ATOM 1432 O O . ALA A 1 181 ? -24.395 10.734 -17.605 1.00 28.27 181 ALA A O 1
ATOM 1433 N N . GLU A 1 182 ? -24.213 12.123 -19.365 1.00 29.67 182 GLU A N 1
ATOM 1434 C CA . GLU A 1 182 ? -24.679 13.354 -18.735 1.00 29.67 182 GLU A CA 1
ATOM 1435 C C . GLU A 1 182 ? -26.113 13.206 -18.203 1.00 29.67 182 GLU A C 1
ATOM 1437 O O . GLU A 1 182 ? -27.038 12.864 -18.942 1.00 29.67 182 GLU A O 1
ATOM 1442 N N . THR A 1 183 ? -26.347 13.551 -16.936 1.00 26.62 183 THR A N 1
ATOM 1443 C CA . THR A 1 183 ? -27.599 14.210 -16.537 1.00 26.62 183 THR A CA 1
ATOM 1444 C C . THR A 1 183 ? -27.393 15.000 -15.250 1.00 26.62 183 THR A C 1
ATOM 1446 O O . THR A 1 183 ? -26.985 14.467 -14.220 1.00 26.62 183 THR A O 1
ATOM 1449 N N . GLU A 1 184 ? -27.678 16.296 -15.328 1.00 32.75 184 GLU A N 1
ATOM 1450 C CA . GLU A 1 184 ? -27.699 17.227 -14.208 1.00 32.75 184 GLU A CA 1
ATOM 1451 C C . GLU A 1 184 ? -28.632 16.739 -13.087 1.00 32.75 184 GLU A C 1
ATOM 1453 O O . GLU A 1 184 ? -29.845 16.628 -13.259 1.00 32.75 184 GLU A O 1
ATOM 1458 N N . ALA A 1 185 ? -28.070 16.522 -11.900 1.00 25.50 185 ALA A N 1
ATOM 1459 C CA . ALA A 1 185 ? -28.810 16.544 -10.647 1.00 25.50 185 ALA A CA 1
ATOM 1460 C C . ALA A 1 185 ? -27.912 17.121 -9.549 1.00 25.50 185 ALA A C 1
ATOM 1462 O O . ALA A 1 185 ? -27.003 16.477 -9.030 1.00 25.50 185 ALA A O 1
ATOM 1463 N N . VAL A 1 186 ? -28.201 18.374 -9.198 1.00 35.09 186 VAL A N 1
ATOM 1464 C CA . VAL A 1 186 ? -27.721 19.048 -7.993 1.00 35.09 186 VAL A CA 1
ATOM 1465 C C . VAL A 1 186 ? -28.200 18.250 -6.780 1.00 35.09 186 VAL A C 1
ATOM 1467 O O . VAL A 1 186 ? -29.345 18.381 -6.358 1.00 35.09 186 VAL A O 1
ATOM 1470 N N . VAL A 1 187 ? -27.329 17.422 -6.208 1.00 26.78 187 VAL A N 1
ATOM 1471 C CA . VAL A 1 187 ? -27.510 16.846 -4.872 1.00 26.78 187 VAL A CA 1
ATOM 1472 C C . VAL A 1 187 ? -26.151 16.869 -4.187 1.00 26.78 187 VAL A C 1
ATOM 1474 O O . VAL A 1 187 ? -25.216 16.187 -4.593 1.00 26.78 187 VAL A O 1
ATOM 1477 N N . THR A 1 188 ? -26.040 17.696 -3.151 1.00 31.53 188 THR A N 1
ATOM 1478 C CA . THR A 1 188 ? -24.924 17.734 -2.202 1.00 31.53 188 THR A CA 1
ATOM 1479 C C . THR A 1 188 ? -24.563 16.318 -1.758 1.00 31.53 188 THR A C 1
ATOM 1481 O O . THR A 1 188 ? -25.297 15.697 -0.988 1.00 31.53 188 THR A O 1
ATOM 1484 N N . SER A 1 189 ? -23.440 15.804 -2.256 1.00 26.64 189 SER A N 1
ATOM 1485 C CA . SER A 1 189 ? -22.900 14.505 -1.872 1.00 26.64 189 SER A CA 1
ATOM 1486 C C . SER A 1 189 ? -22.563 14.498 -0.374 1.00 26.64 189 SER A C 1
ATOM 1488 O O . SER A 1 189 ? -21.880 15.423 0.083 1.00 26.64 189 SER A O 1
ATOM 1490 N N . PRO A 1 190 ? -22.972 13.476 0.399 1.00 30.80 190 PRO A N 1
ATOM 1491 C CA . PRO A 1 190 ? -22.485 13.305 1.758 1.00 30.80 190 PRO A CA 1
ATOM 1492 C C . PRO A 1 190 ? -20.976 13.068 1.679 1.00 30.80 190 PRO A C 1
ATOM 1494 O O . PRO A 1 190 ? -20.523 12.116 1.044 1.00 30.80 190 PRO A O 1
ATOM 1497 N N . GLN A 1 191 ? -20.190 13.966 2.278 1.00 39.00 191 GLN A N 1
ATOM 1498 C CA . GLN A 1 191 ? -18.748 13.787 2.412 1.00 39.00 191 GLN A CA 1
ATOM 1499 C C . GLN A 1 191 ? -18.502 12.431 3.079 1.00 39.00 191 GLN A C 1
ATOM 1501 O O . GLN A 1 191 ? -18.849 12.245 4.244 1.00 39.00 191 GLN A O 1
ATOM 1506 N N . GLN A 1 192 ? -17.944 11.472 2.338 1.00 43.25 192 GLN A N 1
ATOM 1507 C CA . GLN A 1 192 ? -17.470 10.214 2.905 1.00 43.25 192 GLN A CA 1
ATOM 1508 C C . GLN A 1 192 ? -16.408 10.553 3.952 1.00 43.25 192 GLN A C 1
ATOM 1510 O O . GLN A 1 192 ? -15.290 10.954 3.626 1.00 43.25 192 GLN A O 1
ATOM 1515 N N . THR A 1 193 ? -16.776 10.459 5.225 1.00 50.84 193 THR A N 1
ATOM 1516 C CA . THR A 1 193 ? -15.866 10.738 6.327 1.00 50.84 193 THR A CA 1
ATOM 1517 C C . THR A 1 193 ? -14.885 9.576 6.449 1.00 50.84 193 THR A C 1
ATOM 1519 O O . THR A 1 193 ? -15.241 8.455 6.804 1.00 50.84 193 THR A O 1
ATOM 1522 N N . ILE A 1 194 ? -13.621 9.844 6.110 1.00 67.44 194 ILE A N 1
ATOM 1523 C CA . ILE A 1 194 ? -12.509 8.876 6.183 1.00 67.44 194 ILE A CA 1
ATOM 1524 C C . ILE A 1 194 ? -12.295 8.384 7.622 1.00 67.44 194 ILE A C 1
ATOM 1526 O O . ILE A 1 194 ? -11.833 7.264 7.843 1.00 67.44 194 ILE A O 1
ATOM 1530 N N . LEU A 1 195 ? -12.644 9.222 8.600 1.00 81.06 195 LEU A N 1
ATOM 1531 C CA . LEU A 1 195 ? -12.552 8.925 10.020 1.00 81.06 195 LEU A CA 1
ATOM 1532 C C . LEU A 1 195 ? -13.953 8.720 10.622 1.00 81.06 195 LEU A C 1
ATOM 1534 O O . LEU A 1 195 ? -14.850 9.523 10.348 1.00 81.06 195 LEU A O 1
ATOM 1538 N N . PRO A 1 196 ? -14.165 7.675 11.445 1.00 78.94 196 PRO A N 1
ATOM 1539 C CA . PRO A 1 196 ? -15.397 7.512 12.208 1.00 78.94 196 PRO A CA 1
ATOM 1540 C C . PRO A 1 196 ? -15.653 8.711 13.130 1.00 78.94 196 PRO A C 1
ATOM 1542 O O . PRO A 1 196 ? -14.732 9.231 13.756 1.00 78.94 196 PRO A O 1
ATOM 1545 N N . GLN A 1 197 ? -16.920 9.116 13.208 1.00 82.94 197 GLN A N 1
ATOM 1546 C CA . GLN A 1 197 ? -17.392 10.214 14.050 1.00 82.94 197 GLN A CA 1
ATOM 1547 C C . GLN A 1 197 ? -17.792 9.725 15.442 1.00 82.94 197 GLN A C 1
ATOM 1549 O O . GLN A 1 197 ? -18.217 8.578 15.602 1.00 82.94 197 GLN A O 1
ATOM 1554 N N . THR A 1 198 ? -17.667 10.606 16.432 1.00 81.12 198 THR A N 1
ATOM 1555 C CA . THR A 1 198 ? -18.108 10.376 17.818 1.00 81.12 198 THR A CA 1
ATOM 1556 C C . THR A 1 198 ? -19.506 10.929 18.085 1.00 81.12 198 THR A C 1
ATOM 1558 O O . THR A 1 198 ? -20.119 10.553 19.081 1.00 81.12 198 THR A O 1
ATOM 1561 N N . GLY A 1 199 ? -20.008 11.833 17.232 1.00 75.75 199 GLY A N 1
ATOM 1562 C CA . GLY A 1 199 ? -21.230 12.604 17.477 1.00 75.75 199 GLY A CA 1
ATOM 1563 C C . GLY A 1 199 ? -21.001 13.839 18.357 1.00 75.75 199 GLY A C 1
ATOM 1564 O O . GLY A 1 199 ? -21.935 14.603 18.605 1.00 75.75 199 GLY A O 1
ATOM 1565 N N . VAL A 1 200 ? -19.766 14.061 18.823 1.00 80.69 200 VAL A N 1
ATOM 1566 C CA . VAL A 1 200 ? -19.367 15.268 19.550 1.00 80.69 200 VAL A CA 1
ATOM 1567 C C . VAL A 1 200 ? -18.836 16.276 18.539 1.00 80.69 200 VAL A C 1
ATOM 1569 O O . VAL A 1 200 ? -17.775 16.079 17.952 1.00 80.69 200 VAL A O 1
ATOM 1572 N N . ILE A 1 201 ? -19.545 17.396 18.379 1.00 80.25 201 ILE A N 1
ATOM 1573 C CA . ILE A 1 201 ? -19.274 18.406 17.341 1.00 80.25 201 ILE A CA 1
ATOM 1574 C C . ILE A 1 201 ? -17.822 18.913 17.376 1.00 80.25 201 ILE A C 1
ATOM 1576 O O . ILE A 1 201 ? -17.229 19.141 16.322 1.00 80.25 201 ILE A O 1
ATOM 1580 N N . GLU A 1 202 ? -17.245 19.109 18.566 1.00 83.88 202 GLU A N 1
ATOM 1581 C CA . GLU A 1 202 ? -15.855 19.570 18.716 1.00 83.88 202 GLU A CA 1
ATOM 1582 C C . GLU A 1 202 ? -14.854 18.542 18.154 1.00 83.88 202 GLU A C 1
ATOM 1584 O O . GLU A 1 202 ? -13.958 18.913 17.399 1.00 83.88 202 GLU A O 1
ATOM 1589 N N . LEU A 1 203 ? -15.053 17.252 18.444 1.00 86.25 203 LEU A N 1
ATOM 1590 C CA . LEU A 1 203 ? -14.192 16.162 17.970 1.00 86.25 203 LEU A CA 1
ATOM 1591 C C . LEU A 1 203 ? -14.390 15.896 16.474 1.00 86.25 203 LEU A C 1
ATOM 1593 O O . LEU A 1 203 ? -13.422 15.761 15.727 1.00 86.25 203 LEU A O 1
ATOM 1597 N N . ASP A 1 204 ? -15.641 15.890 16.015 1.00 84.19 204 ASP A N 1
ATOM 1598 C CA . ASP A 1 204 ? -15.975 15.603 14.620 1.00 84.19 204 ASP A CA 1
ATOM 1599 C C . ASP A 1 204 ? -15.427 16.664 13.658 1.00 84.19 204 ASP A C 1
ATOM 1601 O O . ASP A 1 204 ? -15.015 16.332 12.544 1.00 84.19 204 ASP A O 1
ATOM 1605 N N . LYS A 1 205 ? -15.329 17.927 14.097 1.00 88.75 205 LYS A N 1
ATOM 1606 C CA . LYS A 1 205 ? -14.639 18.986 13.344 1.00 88.75 205 LYS A CA 1
ATOM 1607 C C . LYS A 1 205 ? -13.151 18.695 13.176 1.00 88.75 205 LYS A C 1
ATOM 1609 O O . LYS A 1 205 ? -12.624 18.863 12.078 1.00 88.75 205 LYS A O 1
ATOM 1614 N N . ILE A 1 206 ? -12.479 18.228 14.229 1.00 89.12 206 ILE A N 1
ATOM 1615 C CA . ILE A 1 206 ? -11.058 17.859 14.163 1.00 89.12 206 ILE A CA 1
ATOM 1616 C C . ILE A 1 206 ? -10.874 16.670 13.211 1.00 89.12 206 ILE A C 1
ATOM 1618 O O . ILE A 1 206 ? -9.985 16.691 12.357 1.00 89.12 206 ILE A O 1
ATOM 1622 N N . PHE A 1 207 ? -11.757 15.666 13.270 1.00 90.19 207 PHE A N 1
ATOM 1623 C CA . PHE A 1 207 ? -11.727 14.531 12.341 1.00 90.19 207 PHE A CA 1
ATOM 1624 C C . PHE A 1 207 ? -11.934 14.959 10.886 1.00 90.19 207 PHE A C 1
ATOM 1626 O O . PHE A 1 207 ? -11.243 14.471 9.988 1.00 90.19 207 PHE A O 1
ATOM 1633 N N . GLN A 1 208 ? -12.842 15.902 10.639 1.00 88.75 208 GLN A N 1
ATOM 1634 C CA . GLN A 1 208 ? -13.061 16.450 9.306 1.00 88.75 208 GLN A CA 1
ATOM 1635 C C . GLN A 1 208 ? -11.813 17.185 8.795 1.00 88.75 208 GLN A C 1
ATOM 1637 O O . GLN A 1 208 ? -11.405 16.957 7.656 1.00 88.75 208 GLN A O 1
ATOM 1642 N N . SER A 1 209 ? -11.139 17.966 9.643 1.00 89.50 209 SER A N 1
ATOM 1643 C CA . SER A 1 209 ? -9.866 18.624 9.309 1.00 89.50 209 SER A CA 1
ATOM 1644 C C . SER A 1 209 ? -8.733 17.631 9.021 1.00 89.50 209 SER A C 1
ATOM 1646 O O . SER A 1 209 ? -7.901 17.887 8.153 1.00 89.50 209 SER A O 1
ATOM 1648 N N . CYS A 1 210 ? -8.722 16.468 9.679 1.00 89.69 210 CYS A N 1
ATOM 1649 C CA . CYS A 1 210 ? -7.746 15.403 9.415 1.00 89.69 210 CYS A CA 1
ATOM 1650 C C . CYS A 1 210 ? -7.997 14.666 8.088 1.00 89.69 210 CYS A C 1
ATOM 1652 O O . CYS A 1 210 ? -7.077 14.073 7.528 1.00 89.69 210 CYS A O 1
ATOM 1654 N N . SER A 1 211 ? -9.227 14.677 7.566 1.00 86.56 211 SER A N 1
ATOM 1655 C CA . SER A 1 211 ? -9.589 13.880 6.386 1.00 86.56 211 SER A CA 1
ATOM 1656 C C . SER A 1 211 ? -8.805 14.273 5.126 1.00 86.56 211 SER A C 1
ATOM 1658 O O . SER A 1 211 ? -8.364 13.400 4.380 1.00 86.56 211 SER A O 1
ATOM 1660 N N . VAL A 1 212 ? -8.566 15.571 4.920 1.00 88.38 212 VAL A N 1
ATOM 1661 C CA . VAL A 1 212 ? -7.853 16.104 3.750 1.00 88.38 212 VAL A CA 1
ATOM 1662 C C . VAL A 1 212 ? -6.388 15.645 3.697 1.00 88.38 212 VAL A C 1
ATOM 1664 O O . VAL A 1 212 ? -6.014 15.043 2.689 1.00 88.38 212 VAL A O 1
ATOM 1667 N N . PRO A 1 213 ? -5.550 15.864 4.733 1.00 90.38 213 PRO A N 1
ATOM 1668 C CA . PRO A 1 213 ? -4.164 15.395 4.712 1.00 90.38 213 PRO A CA 1
ATOM 1669 C C . PRO A 1 213 ? -4.056 13.865 4.652 1.00 90.38 213 PRO A C 1
ATOM 1671 O O . PRO A 1 213 ? -3.161 13.353 3.985 1.00 90.38 213 PRO A O 1
ATOM 1674 N N . ILE A 1 214 ? -4.987 13.124 5.271 1.00 89.19 214 ILE A N 1
ATOM 1675 C CA . ILE A 1 214 ? -5.010 11.654 5.189 1.00 89.19 214 ILE A CA 1
ATOM 1676 C C . ILE A 1 214 ? -5.291 11.180 3.764 1.00 89.19 214 ILE A C 1
ATOM 1678 O O . ILE A 1 214 ? -4.585 10.307 3.259 1.00 89.19 214 ILE A O 1
ATOM 1682 N N . LYS A 1 215 ? -6.303 11.753 3.104 1.00 87.81 215 LYS A N 1
ATOM 1683 C CA . LYS A 1 215 ? -6.633 11.395 1.722 1.00 87.81 215 LYS A CA 1
ATOM 1684 C C . LYS A 1 215 ? -5.471 11.704 0.787 1.00 87.81 215 LYS A C 1
ATOM 1686 O O . LYS A 1 215 ? -5.029 10.843 0.042 1.00 87.81 215 LYS A O 1
ATOM 1691 N N . ARG A 1 216 ? -4.927 12.917 0.893 1.00 86.94 216 ARG A N 1
ATOM 1692 C CA . ARG A 1 216 ? -3.839 13.381 0.031 1.00 86.94 216 ARG A CA 1
ATOM 1693 C C . ARG A 1 216 ? -2.567 12.543 0.186 1.00 86.94 216 ARG A C 1
ATOM 1695 O O . ARG A 1 216 ? -1.899 12.276 -0.803 1.00 86.94 216 ARG A O 1
ATOM 1702 N N . SER A 1 217 ? -2.259 12.087 1.402 1.00 89.00 217 SER A N 1
ATOM 1703 C CA . SER A 1 217 ? -1.162 11.143 1.657 1.00 89.00 217 SER A CA 1
ATOM 1704 C C . SER A 1 217 ? -1.362 9.802 0.931 1.00 89.00 217 SER A C 1
ATOM 1706 O O . SER A 1 217 ? -0.449 9.313 0.266 1.00 89.00 217 SER A O 1
ATOM 1708 N N . GLN A 1 218 ? -2.575 9.240 0.986 1.00 86.88 218 GLN A N 1
ATOM 1709 C CA . GLN A 1 218 ? -2.919 7.996 0.282 1.00 86.88 218 GLN A CA 1
ATOM 1710 C C . GLN A 1 218 ? -2.868 8.164 -1.241 1.00 86.88 218 GLN A C 1
ATOM 1712 O O . GLN A 1 218 ? -2.345 7.290 -1.938 1.00 86.88 218 GLN A O 1
ATOM 1717 N N . ASP A 1 219 ? -3.364 9.297 -1.743 1.00 85.81 219 ASP A N 1
ATOM 1718 C CA . ASP A 1 219 ? -3.322 9.638 -3.164 1.00 85.81 219 ASP A CA 1
ATOM 1719 C C . ASP A 1 219 ? -1.866 9.723 -3.652 1.00 85.81 219 ASP A C 1
ATOM 1721 O O . ASP A 1 219 ? -1.542 9.187 -4.708 1.00 85.81 219 ASP A O 1
ATOM 1725 N N . TYR A 1 220 ? -0.957 10.309 -2.863 1.00 89.31 220 TYR A N 1
ATOM 1726 C CA . TYR A 1 220 ? 0.465 10.382 -3.213 1.00 89.31 220 TYR A CA 1
ATOM 1727 C C . TYR A 1 220 ? 1.156 9.029 -3.264 1.00 89.31 220 TYR A C 1
ATOM 1729 O O . TYR A 1 220 ? 1.883 8.775 -4.222 1.00 89.31 220 TYR A O 1
ATOM 1737 N N . ALA A 1 221 ? 0.925 8.161 -2.278 1.00 84.25 221 ALA A N 1
ATOM 1738 C CA . ALA A 1 221 ? 1.500 6.819 -2.286 1.00 84.25 221 ALA A CA 1
ATOM 1739 C C . ALA A 1 221 ? 1.029 6.029 -3.519 1.00 84.25 221 ALA A C 1
ATOM 1741 O O . ALA A 1 221 ? 1.838 5.489 -4.269 1.00 84.25 221 ALA A O 1
ATOM 1742 N N . THR A 1 222 ? -0.281 6.054 -3.781 1.00 85.25 222 THR A N 1
ATOM 1743 C CA . THR A 1 222 ? -0.887 5.343 -4.915 1.00 85.25 222 THR A CA 1
ATOM 1744 C C . THR A 1 222 ? -0.385 5.883 -6.254 1.00 85.25 222 THR A C 1
ATOM 1746 O O . THR A 1 222 ? -0.043 5.116 -7.154 1.00 85.25 222 THR A O 1
ATOM 1749 N N . TYR A 1 223 ? -0.325 7.210 -6.396 1.00 89.50 223 TYR A N 1
ATOM 1750 C CA . TYR A 1 223 ? 0.101 7.843 -7.639 1.00 89.50 223 TYR A CA 1
ATOM 1751 C C . TYR A 1 223 ? 1.601 7.661 -7.897 1.00 89.50 223 TYR A C 1
ATOM 1753 O O . TYR A 1 223 ? 1.996 7.429 -9.036 1.00 89.50 223 TYR A O 1
ATOM 1761 N N . TYR A 1 224 ? 2.434 7.694 -6.852 1.00 90.69 224 TYR A N 1
ATOM 1762 C CA . TYR A 1 224 ? 3.860 7.388 -6.964 1.00 90.69 224 TYR A CA 1
ATOM 1763 C C . TYR A 1 224 ? 4.096 5.977 -7.516 1.00 90.69 224 TYR A C 1
ATOM 1765 O O . TYR A 1 224 ? 4.842 5.820 -8.483 1.00 90.69 224 TYR A O 1
ATOM 1773 N N . ASP A 1 225 ? 3.420 4.969 -6.958 1.00 87.25 225 ASP A N 1
ATOM 1774 C CA . ASP A 1 225 ? 3.556 3.578 -7.403 1.00 87.25 225 ASP A CA 1
ATOM 1775 C C . ASP A 1 225 ? 3.082 3.389 -8.849 1.00 87.25 225 ASP A C 1
ATOM 1777 O O . ASP A 1 225 ? 3.747 2.717 -9.646 1.00 87.25 225 ASP A O 1
ATOM 1781 N N . LEU A 1 226 ? 1.959 4.021 -9.212 1.00 87.38 226 LEU A N 1
ATOM 1782 C CA . LEU A 1 226 ? 1.423 3.995 -10.571 1.00 87.38 226 LEU A CA 1
ATOM 1783 C C . LEU A 1 226 ? 2.422 4.579 -11.574 1.00 87.38 226 LEU A C 1
ATOM 1785 O O . LEU A 1 226 ? 2.766 3.922 -12.556 1.00 87.38 226 LEU A O 1
ATOM 1789 N N . VAL A 1 227 ? 2.914 5.791 -11.320 1.00 88.75 227 VAL A N 1
ATOM 1790 C CA . VAL A 1 227 ? 3.834 6.484 -12.229 1.00 88.75 227 VAL A CA 1
ATOM 1791 C C . VAL A 1 227 ? 5.175 5.756 -12.317 1.00 88.75 227 VAL A C 1
ATOM 1793 O O . VAL A 1 227 ? 5.725 5.609 -13.408 1.00 88.75 227 VAL A O 1
ATOM 1796 N N . LEU A 1 228 ? 5.692 5.236 -11.199 1.00 89.75 228 LEU A N 1
ATOM 1797 C CA . LEU A 1 228 ? 6.916 4.437 -11.197 1.00 89.75 228 LEU A CA 1
ATOM 1798 C C . LEU A 1 228 ? 6.758 3.173 -12.052 1.00 89.75 228 LEU A C 1
ATOM 1800 O O . LEU A 1 228 ? 7.660 2.832 -12.819 1.00 89.75 228 LEU A O 1
ATOM 1804 N N . LYS A 1 229 ? 5.613 2.489 -11.956 1.00 88.56 229 LYS A N 1
ATOM 1805 C CA . LYS A 1 229 ? 5.301 1.326 -12.794 1.00 88.56 229 LYS A CA 1
ATOM 1806 C C . LYS A 1 229 ? 5.214 1.707 -14.273 1.00 88.56 229 LYS A C 1
ATOM 1808 O O . LYS A 1 229 ? 5.828 1.034 -15.097 1.00 88.56 229 LYS A O 1
ATOM 1813 N N . THR A 1 230 ? 4.515 2.792 -14.603 1.00 87.81 230 THR A N 1
ATOM 1814 C CA . THR A 1 230 ? 4.395 3.304 -15.979 1.00 87.81 230 THR A CA 1
ATOM 1815 C C . THR A 1 230 ? 5.757 3.657 -16.569 1.00 87.81 230 THR A C 1
ATOM 1817 O O . THR A 1 230 ? 6.051 3.297 -17.711 1.00 87.81 230 THR A O 1
ATOM 1820 N N . PHE A 1 231 ? 6.623 4.302 -15.785 1.00 90.00 231 PHE A N 1
ATOM 1821 C CA . PHE A 1 231 ? 7.984 4.623 -16.201 1.00 90.00 231 PHE A CA 1
ATOM 1822 C C . PHE A 1 231 ? 8.797 3.358 -16.500 1.00 90.00 231 PHE A C 1
ATOM 1824 O O . PHE A 1 231 ? 9.346 3.228 -17.592 1.00 90.00 231 PHE A O 1
ATOM 1831 N N . LYS A 1 232 ? 8.812 2.388 -15.576 1.00 89.56 232 LYS A N 1
ATOM 1832 C CA . LYS A 1 232 ? 9.521 1.111 -15.761 1.00 89.56 232 LYS A CA 1
ATOM 1833 C C . LYS A 1 232 ? 9.026 0.336 -16.981 1.00 89.56 232 LYS A C 1
ATOM 1835 O O . LYS A 1 232 ? 9.841 -0.163 -17.752 1.00 89.56 232 LYS A O 1
ATOM 1840 N N . GLN A 1 233 ? 7.707 0.264 -17.166 1.00 88.12 233 GLN A N 1
ATOM 1841 C CA . GLN A 1 233 ? 7.106 -0.399 -18.321 1.00 88.12 233 GLN A CA 1
ATOM 1842 C C . GLN A 1 233 ? 7.525 0.288 -19.619 1.00 88.12 233 GLN A C 1
ATOM 1844 O O . GLN A 1 233 ? 7.961 -0.380 -20.547 1.00 88.12 233 GLN A O 1
ATOM 1849 N N . THR A 1 234 ? 7.496 1.623 -19.649 1.00 87.56 234 THR A N 1
ATOM 1850 C CA . THR A 1 234 ? 7.947 2.385 -20.819 1.00 87.56 234 THR A CA 1
ATOM 1851 C C . THR A 1 234 ? 9.418 2.099 -21.124 1.00 87.56 234 THR A C 1
ATOM 1853 O O . THR A 1 234 ? 9.765 1.869 -22.275 1.00 87.56 234 THR A O 1
ATOM 1856 N N . CYS A 1 235 ? 10.293 2.040 -20.115 1.00 87.31 235 CYS A N 1
ATOM 1857 C CA . CYS A 1 235 ? 11.697 1.678 -20.329 1.00 87.31 235 CYS A CA 1
ATOM 1858 C C . CYS A 1 235 ? 11.873 0.255 -20.889 1.00 87.31 235 CYS A C 1
ATOM 1860 O O . CYS A 1 235 ? 12.771 0.030 -21.701 1.00 87.31 235 CYS A O 1
ATOM 1862 N N . ALA A 1 236 ? 11.032 -0.695 -20.473 1.00 86.00 236 ALA A N 1
ATOM 1863 C CA . ALA A 1 236 ? 11.070 -2.070 -20.966 1.00 86.00 236 ALA A CA 1
ATOM 1864 C C . ALA A 1 236 ? 10.557 -2.172 -22.410 1.00 86.00 236 ALA A C 1
ATOM 1866 O O . ALA A 1 236 ? 11.220 -2.782 -23.246 1.00 86.00 236 ALA A O 1
ATOM 1867 N N . ASP A 1 237 ? 9.434 -1.518 -22.717 1.00 84.31 237 ASP A N 1
ATOM 1868 C CA . ASP A 1 237 ? 8.821 -1.507 -24.051 1.00 84.31 237 ASP A CA 1
ATOM 1869 C C . ASP A 1 237 ? 9.749 -0.882 -25.103 1.00 84.31 237 ASP A C 1
ATOM 1871 O O . ASP A 1 237 ? 9.777 -1.314 -26.253 1.00 84.31 237 ASP A O 1
ATOM 1875 N N . MET A 1 238 ? 10.549 0.110 -24.699 1.00 82.06 238 MET A N 1
ATOM 1876 C CA . MET A 1 238 ? 11.556 0.743 -25.558 1.00 82.06 238 MET A CA 1
ATOM 1877 C C . MET A 1 238 ? 12.844 -0.079 -25.713 1.00 82.06 238 MET A C 1
ATOM 1879 O O . MET A 1 238 ? 13.756 0.333 -26.426 1.00 82.06 238 MET A O 1
ATOM 1883 N N . GLY A 1 239 ? 12.960 -1.223 -25.033 1.00 79.88 239 GLY A N 1
ATOM 1884 C CA . GLY A 1 239 ? 14.145 -2.078 -25.097 1.00 79.88 239 GLY A CA 1
ATOM 1885 C C . GLY A 1 239 ? 15.373 -1.513 -24.375 1.00 79.88 239 GLY A C 1
ATOM 1886 O O . GLY A 1 239 ? 16.482 -1.999 -24.593 1.00 79.88 239 GLY A O 1
ATOM 1887 N N . TYR A 1 240 ? 15.204 -0.516 -23.496 1.00 80.12 240 TYR A N 1
ATOM 1888 C CA . TYR A 1 240 ? 16.305 0.013 -22.677 1.00 80.12 240 TYR A CA 1
ATOM 1889 C C . TYR A 1 240 ? 16.742 -0.974 -21.585 1.00 80.12 240 TYR A C 1
ATOM 1891 O O . TYR A 1 240 ? 17.817 -0.838 -21.006 1.00 80.12 240 TYR A O 1
ATOM 1899 N N . LEU A 1 241 ? 15.913 -1.981 -21.306 1.00 80.81 241 LEU A N 1
ATOM 1900 C CA . LEU A 1 241 ? 16.120 -2.983 -20.271 1.00 80.81 241 LEU A CA 1
ATOM 1901 C C . LEU A 1 241 ? 16.240 -4.379 -20.882 1.00 80.81 241 LEU A C 1
ATOM 1903 O O . LEU A 1 241 ? 15.519 -4.729 -21.813 1.00 80.81 241 LEU A O 1
ATOM 1907 N N . ARG A 1 242 ? 17.126 -5.204 -20.313 1.00 68.06 242 ARG A N 1
ATOM 1908 C CA . ARG A 1 242 ? 17.278 -6.621 -20.696 1.00 68.06 242 ARG A CA 1
ATOM 1909 C C . ARG A 1 242 ? 16.295 -7.548 -19.976 1.00 68.06 242 ARG A C 1
ATOM 1911 O O . ARG A 1 242 ? 16.065 -8.658 -20.441 1.00 68.06 242 ARG A O 1
ATOM 1918 N N . GLU A 1 243 ? 15.731 -7.105 -18.853 1.00 69.31 243 GLU A N 1
ATOM 1919 C CA . GLU A 1 243 ? 14.845 -7.891 -17.992 1.00 69.31 243 GLU A CA 1
ATOM 1920 C C . GLU A 1 243 ? 13.597 -7.084 -17.602 1.00 69.31 243 GLU A C 1
ATOM 1922 O O . GLU A 1 243 ? 13.678 -5.887 -17.331 1.00 69.31 243 GLU A O 1
ATOM 1927 N N . ALA A 1 244 ? 12.440 -7.750 -17.522 1.00 58.03 244 ALA A N 1
ATOM 1928 C CA . ALA A 1 244 ? 11.154 -7.117 -17.203 1.00 58.03 244 ALA A CA 1
ATOM 1929 C C . ALA A 1 244 ? 11.022 -6.666 -15.729 1.00 58.03 244 ALA A C 1
ATOM 1931 O O . ALA A 1 244 ? 10.151 -5.862 -15.405 1.00 58.03 244 ALA A O 1
ATOM 1932 N N . LYS A 1 245 ? 11.882 -7.159 -14.824 1.00 67.19 245 LYS A N 1
ATOM 1933 C CA . LYS A 1 245 ? 11.888 -6.820 -13.386 1.00 67.19 245 LYS A CA 1
ATOM 1934 C C . LYS A 1 245 ? 12.994 -5.824 -13.028 1.00 67.19 245 LYS A C 1
ATOM 1936 O O . LYS A 1 245 ? 13.781 -6.045 -12.114 1.00 67.19 245 LYS A O 1
ATOM 1941 N N . ALA A 1 246 ? 13.058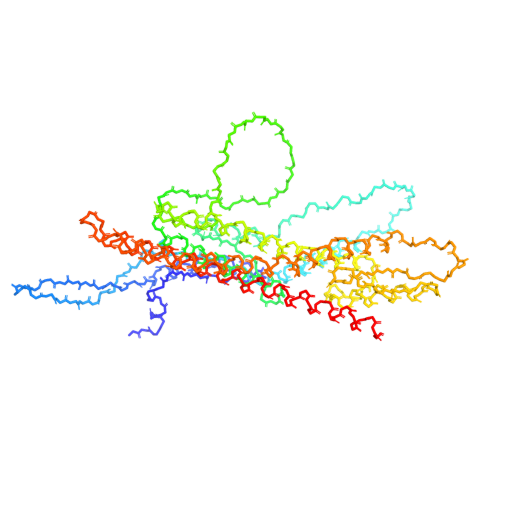 -4.719 -13.758 1.00 78.06 246 ALA A N 1
ATOM 1942 C CA . ALA A 1 246 ? 14.100 -3.721 -13.568 1.00 78.06 246 ALA A CA 1
ATOM 1943 C C . ALA A 1 246 ? 13.866 -2.816 -12.344 1.00 78.06 246 ALA A C 1
ATOM 1945 O O . ALA A 1 246 ? 12.740 -2.404 -12.012 1.00 78.06 246 ALA A O 1
ATOM 1946 N N . SER A 1 247 ? 14.960 -2.457 -11.675 1.00 87.06 247 SER A N 1
ATOM 1947 C CA . SER A 1 247 ? 14.966 -1.387 -10.681 1.00 87.06 247 SER A CA 1
ATOM 1948 C C . SER A 1 247 ? 14.894 -0.009 -11.358 1.00 87.06 247 SER A C 1
ATOM 1950 O O . SER A 1 247 ? 15.070 0.123 -12.569 1.00 87.06 247 SER A O 1
ATOM 1952 N N . LEU A 1 248 ? 14.624 1.046 -10.576 1.00 87.06 248 LEU A N 1
ATOM 1953 C CA . LEU A 1 248 ? 14.707 2.419 -11.091 1.00 87.06 248 LEU A CA 1
ATOM 1954 C C . LEU A 1 248 ? 16.122 2.723 -11.616 1.00 87.06 248 LEU A C 1
ATOM 1956 O O . LEU A 1 248 ? 16.255 3.378 -12.638 1.00 87.06 248 LEU A O 1
ATOM 1960 N N . GLU A 1 249 ? 17.161 2.215 -10.950 1.00 87.50 249 GLU A N 1
ATOM 1961 C CA . GLU A 1 249 ? 18.565 2.399 -11.349 1.00 87.50 249 GLU A CA 1
ATOM 1962 C C . GLU A 1 249 ? 18.830 1.777 -12.716 1.00 87.50 249 GLU A C 1
ATOM 1964 O O . GLU A 1 249 ? 19.384 2.441 -13.586 1.00 87.50 249 GLU A O 1
ATOM 1969 N N . ASP A 1 250 ? 18.344 0.555 -12.940 1.00 87.00 250 ASP A N 1
ATOM 1970 C CA . ASP A 1 250 ? 18.488 -0.137 -14.223 1.00 87.00 250 ASP A CA 1
ATOM 1971 C C . ASP A 1 250 ? 17.787 0.623 -15.353 1.00 87.00 250 ASP A C 1
ATOM 1973 O O . ASP A 1 250 ? 18.311 0.699 -16.461 1.00 87.00 250 ASP A O 1
ATOM 1977 N N . CYS A 1 251 ? 16.630 1.238 -15.075 1.00 87.44 251 CYS A N 1
ATOM 1978 C CA . CYS A 1 251 ? 15.918 2.069 -16.051 1.00 87.44 251 CYS A CA 1
ATOM 1979 C C . CYS A 1 251 ? 16.746 3.295 -16.453 1.00 87.44 251 CYS A C 1
ATOM 1981 O O . CYS A 1 251 ? 16.804 3.644 -17.630 1.00 87.44 251 CYS A O 1
ATOM 1983 N N . ILE A 1 252 ? 17.407 3.937 -15.486 1.00 88.00 252 ILE A N 1
ATOM 1984 C CA . ILE A 1 252 ? 18.268 5.100 -15.730 1.00 88.00 252 ILE A CA 1
ATOM 1985 C C . ILE A 1 252 ? 19.546 4.701 -16.466 1.00 88.00 252 ILE A C 1
ATOM 1987 O O . ILE A 1 252 ? 19.938 5.385 -17.409 1.00 88.00 252 ILE A O 1
ATOM 1991 N N . ILE A 1 253 ? 20.177 3.593 -16.070 1.00 85.75 253 ILE A N 1
ATOM 1992 C CA . ILE A 1 253 ? 21.360 3.042 -16.742 1.00 85.75 253 ILE A CA 1
ATOM 1993 C C . ILE A 1 253 ? 21.013 2.680 -18.187 1.00 85.75 253 ILE A C 1
ATOM 1995 O O . ILE A 1 253 ? 21.733 3.075 -19.098 1.00 85.75 253 ILE A O 1
ATOM 1999 N N . GLY A 1 254 ? 19.880 2.012 -18.408 1.00 85.31 254 GLY A N 1
ATOM 2000 C CA . GLY A 1 254 ? 19.378 1.685 -19.740 1.00 85.31 254 GLY A CA 1
ATOM 2001 C C . GLY A 1 254 ? 19.144 2.927 -20.597 1.00 85.31 254 GLY A C 1
ATOM 2002 O O . GLY A 1 254 ? 19.575 2.973 -21.747 1.00 85.31 254 GLY A O 1
ATOM 2003 N N . LEU A 1 255 ? 18.540 3.974 -20.022 1.00 85.25 255 LEU A N 1
ATOM 2004 C CA . LEU A 1 255 ? 18.337 5.257 -20.701 1.00 85.25 255 LEU A CA 1
ATOM 2005 C C . LEU A 1 255 ? 19.671 5.927 -21.073 1.00 85.25 255 LEU A C 1
ATOM 2007 O O . LEU A 1 255 ? 19.831 6.447 -22.176 1.00 85.25 255 LEU A O 1
ATOM 2011 N N . ARG A 1 256 ? 20.643 5.903 -20.157 1.00 84.31 256 ARG A N 1
ATOM 2012 C CA . ARG A 1 256 ? 21.993 6.440 -20.359 1.00 84.31 256 ARG A CA 1
ATOM 2013 C C . ARG A 1 256 ? 22.747 5.669 -21.441 1.00 84.31 256 ARG A C 1
ATOM 2015 O O . ARG A 1 256 ? 23.407 6.282 -22.272 1.00 84.31 256 ARG A O 1
ATOM 2022 N N . ASP A 1 257 ? 22.667 4.345 -21.434 1.00 82.62 257 ASP A N 1
ATOM 2023 C CA . ASP A 1 257 ? 23.366 3.484 -22.389 1.00 82.62 257 ASP A CA 1
ATOM 2024 C C . ASP A 1 257 ? 22.733 3.572 -23.786 1.00 82.62 257 ASP A C 1
ATOM 2026 O O . ASP A 1 257 ? 23.454 3.609 -24.783 1.00 82.62 257 ASP A O 1
ATOM 2030 N N . ALA A 1 258 ? 21.404 3.709 -23.864 1.00 78.69 258 ALA A N 1
ATOM 2031 C CA . ALA A 1 258 ? 20.702 4.015 -25.109 1.00 78.69 258 ALA A CA 1
ATOM 2032 C C . ALA A 1 258 ? 21.168 5.351 -25.709 1.00 78.69 258 ALA A C 1
ATOM 2034 O O . ALA A 1 258 ? 21.372 5.440 -26.916 1.00 78.69 258 ALA A O 1
ATOM 2035 N N . LEU A 1 259 ? 21.406 6.355 -24.860 1.00 75.62 259 LEU A N 1
ATOM 2036 C CA . LEU A 1 259 ? 21.944 7.654 -25.260 1.00 75.62 259 LEU A CA 1
ATOM 2037 C C . LEU A 1 259 ? 23.424 7.602 -25.664 1.00 75.62 259 LEU A C 1
ATOM 2039 O O . LEU A 1 259 ? 23.785 8.217 -26.656 1.00 75.62 259 LEU A O 1
ATOM 2043 N N . LYS A 1 260 ? 24.268 6.826 -24.968 1.00 70.44 260 LYS A N 1
ATOM 2044 C CA . LYS A 1 260 ? 25.700 6.663 -25.300 1.00 70.44 260 LYS A CA 1
ATOM 2045 C C . LYS A 1 260 ? 25.948 6.004 -26.659 1.00 70.44 260 LYS A C 1
ATOM 2047 O O . LYS A 1 260 ? 27.013 6.208 -27.239 1.00 70.44 260 LYS A O 1
ATOM 2052 N N . ASN A 1 261 ? 25.003 5.203 -27.153 1.00 64.50 261 ASN A N 1
ATOM 2053 C CA . ASN A 1 261 ? 25.096 4.620 -28.493 1.00 64.50 261 ASN A CA 1
ATOM 2054 C C . ASN A 1 261 ? 24.972 5.687 -29.598 1.00 64.50 261 ASN A C 1
ATOM 2056 O O . ASN A 1 261 ? 25.499 5.479 -30.690 1.00 64.50 261 ASN A O 1
ATOM 2060 N N . ASP A 1 262 ? 24.352 6.834 -29.301 1.00 61.69 262 ASP A N 1
ATOM 2061 C CA . ASP A 1 262 ? 24.370 8.031 -30.139 1.00 61.69 262 ASP A CA 1
ATOM 2062 C C . ASP A 1 262 ? 25.484 8.971 -29.655 1.00 61.69 262 ASP A C 1
ATOM 2064 O O . ASP A 1 262 ? 25.361 9.663 -28.648 1.00 61.69 262 ASP A O 1
ATOM 2068 N N . THR A 1 263 ? 26.595 9.027 -30.393 1.00 54.56 263 THR A N 1
ATOM 2069 C CA . THR A 1 263 ? 27.871 9.667 -29.996 1.00 54.56 263 THR A CA 1
ATOM 2070 C C . THR A 1 263 ? 27.812 11.165 -29.651 1.00 54.56 263 THR A C 1
ATOM 2072 O O . THR A 1 263 ? 28.848 11.745 -29.345 1.00 54.56 263 THR A O 1
ATOM 2075 N N . LYS A 1 264 ? 26.643 11.807 -29.735 1.00 59.94 264 LYS A N 1
ATOM 2076 C CA . LYS A 1 264 ? 26.438 13.251 -29.535 1.00 59.94 264 LYS A CA 1
ATOM 2077 C C . LYS A 1 264 ? 25.516 13.599 -28.361 1.00 59.94 264 LYS A C 1
ATOM 2079 O O . LYS A 1 264 ? 25.307 14.783 -28.103 1.00 59.94 264 LYS A O 1
ATOM 2084 N N . LEU A 1 265 ? 24.926 12.608 -27.685 1.00 62.34 265 LEU A N 1
ATOM 2085 C CA . LEU A 1 265 ? 23.953 12.843 -26.620 1.00 62.34 265 LEU A CA 1
ATOM 2086 C C . LEU A 1 265 ? 24.437 12.267 -25.289 1.00 62.34 265 LEU A C 1
ATOM 2088 O O . LEU A 1 265 ? 24.718 11.079 -25.157 1.00 62.34 265 LEU A O 1
ATOM 2092 N N . GLU A 1 266 ? 24.461 13.114 -24.264 1.00 69.12 266 GLU A N 1
ATOM 2093 C CA . GLU A 1 266 ? 24.752 12.699 -22.892 1.00 69.12 266 GLU A CA 1
ATOM 2094 C C . GLU A 1 266 ? 23.543 12.927 -21.994 1.00 69.12 266 GLU A C 1
ATOM 2096 O O . GLU A 1 266 ? 22.935 13.999 -22.016 1.00 69.12 266 GLU A O 1
ATOM 2101 N N . LEU A 1 267 ? 23.215 11.943 -21.157 1.00 76.81 267 LEU A N 1
ATOM 2102 C CA . LEU A 1 267 ? 22.206 12.111 -20.120 1.00 76.81 267 LEU A CA 1
ATOM 2103 C C . LEU A 1 267 ? 22.783 12.964 -18.987 1.00 76.81 267 LEU A C 1
ATOM 2105 O O . LEU A 1 267 ? 23.696 12.540 -18.280 1.00 76.81 267 LEU A O 1
ATOM 2109 N N . LYS A 1 268 ? 22.248 14.169 -18.811 1.00 75.75 268 LYS A N 1
ATOM 2110 C CA . LYS A 1 268 ? 22.652 15.117 -17.775 1.00 75.75 268 LYS A CA 1
ATOM 2111 C C . LYS A 1 268 ? 21.555 15.274 -16.728 1.00 75.75 268 LYS A C 1
ATOM 2113 O O . LYS A 1 268 ? 20.365 15.112 -17.001 1.00 75.75 268 LYS A O 1
ATOM 2118 N N . VAL A 1 269 ? 21.990 15.619 -15.519 1.00 80.88 269 VAL A N 1
ATOM 2119 C CA . VAL A 1 269 ? 21.132 15.865 -14.358 1.00 80.88 269 VAL A CA 1
ATOM 2120 C C . VAL A 1 269 ? 21.137 17.340 -14.025 1.00 80.88 269 VAL A C 1
ATOM 2122 O O . VAL A 1 269 ? 22.162 18.017 -14.132 1.00 80.88 269 VAL A O 1
ATOM 2125 N N . LYS A 1 270 ? 19.981 17.856 -13.628 1.00 79.94 270 LYS A N 1
ATOM 2126 C CA . LYS A 1 270 ? 19.849 19.190 -13.053 1.00 79.94 270 LYS A CA 1
ATOM 2127 C C . LYS A 1 270 ? 18.927 19.082 -11.854 1.00 79.94 270 LYS A C 1
ATOM 2129 O O . LYS A 1 270 ? 17.895 18.423 -11.935 1.00 79.94 270 LYS A O 1
ATOM 2134 N N . ASP A 1 271 ? 19.337 19.705 -10.758 1.00 78.75 271 ASP A N 1
ATOM 2135 C CA . ASP A 1 271 ? 18.468 19.896 -9.602 1.00 78.75 271 ASP A CA 1
ATOM 2136 C C . ASP A 1 271 ? 17.343 20.861 -9.993 1.00 78.75 271 ASP A C 1
ATOM 2138 O O . ASP A 1 271 ? 17.588 21.937 -10.550 1.00 78.75 271 ASP A O 1
ATOM 2142 N N . ASP A 1 272 ? 16.115 20.430 -9.760 1.00 75.62 272 ASP A N 1
ATOM 2143 C CA . ASP A 1 272 ? 14.891 21.136 -10.079 1.00 75.62 272 ASP A CA 1
ATOM 2144 C C . ASP A 1 272 ? 13.930 21.013 -8.887 1.00 75.62 272 ASP A C 1
ATOM 2146 O O . ASP A 1 272 ? 13.249 20.001 -8.707 1.00 75.62 272 ASP A O 1
ATOM 2150 N N . ASP A 1 273 ? 13.891 22.054 -8.052 1.00 68.94 273 ASP A N 1
ATOM 2151 C CA . ASP A 1 273 ? 13.072 22.146 -6.836 1.00 68.94 273 ASP A CA 1
ATOM 2152 C C . ASP A 1 273 ? 13.264 20.983 -5.836 1.00 68.94 273 ASP A C 1
ATOM 2154 O O . ASP A 1 273 ? 12.307 20.478 -5.243 1.00 68.94 273 ASP A O 1
ATOM 2158 N N . GLY A 1 274 ? 14.512 20.556 -5.610 1.00 67.44 274 GLY A N 1
ATOM 2159 C CA . GLY A 1 274 ? 14.850 19.551 -4.594 1.00 67.44 274 GLY A CA 1
ATOM 2160 C C . GLY A 1 274 ? 14.656 18.102 -5.048 1.00 67.44 274 GLY A C 1
ATOM 2161 O O . GLY A 1 274 ? 14.794 17.178 -4.241 1.00 67.44 274 GLY A O 1
ATOM 2162 N N . PHE A 1 275 ? 14.361 17.895 -6.332 1.00 79.62 275 PHE A N 1
ATOM 2163 C CA . PHE A 1 275 ? 14.475 16.613 -7.018 1.00 79.62 275 PHE A CA 1
ATOM 2164 C C . PHE A 1 275 ? 15.250 16.796 -8.329 1.00 79.62 275 PHE A C 1
ATOM 2166 O O . PHE A 1 275 ? 15.595 17.905 -8.712 1.00 79.62 275 PHE A O 1
ATOM 2173 N N . ILE A 1 276 ? 15.548 15.708 -9.029 1.00 82.31 276 ILE A N 1
ATOM 2174 C CA . ILE A 1 276 ? 16.339 15.739 -10.261 1.00 82.31 276 ILE A CA 1
ATOM 2175 C C . ILE A 1 276 ? 15.471 15.714 -11.514 1.00 82.31 276 ILE A C 1
ATOM 2177 O O . ILE A 1 276 ? 14.480 14.988 -11.594 1.00 82.31 276 ILE A O 1
ATOM 2181 N N . CYS A 1 277 ? 15.921 16.444 -12.526 1.00 81.38 277 CYS A N 1
ATOM 2182 C CA . CYS A 1 277 ? 15.444 16.319 -13.891 1.00 81.38 277 CYS A CA 1
ATOM 2183 C C . CYS A 1 277 ? 16.540 15.768 -14.798 1.00 81.38 277 CYS A C 1
ATOM 2185 O O . CYS A 1 277 ? 17.709 16.154 -14.706 1.00 81.38 277 CYS A O 1
ATOM 2187 N N . LEU A 1 278 ? 16.125 14.877 -15.691 1.00 81.31 278 LEU A N 1
ATOM 2188 C CA . LEU A 1 278 ? 16.956 14.261 -16.711 1.00 81.31 278 LEU A CA 1
ATOM 2189 C C . LEU A 1 278 ? 16.776 15.006 -18.028 1.00 81.31 278 LEU A C 1
ATOM 2191 O O . LEU A 1 278 ? 15.655 15.202 -18.493 1.00 81.31 278 LEU A O 1
ATOM 2195 N N . TYR A 1 279 ? 17.872 15.394 -18.659 1.00 78.94 279 TYR A N 1
ATOM 2196 C CA . TYR A 1 279 ? 17.853 15.996 -19.988 1.00 78.94 279 TYR A CA 1
ATOM 2197 C C . TYR A 1 279 ? 19.015 15.463 -20.807 1.00 78.94 279 TYR A C 1
ATOM 2199 O O . TYR A 1 279 ? 20.001 14.969 -20.268 1.00 78.94 279 TYR A O 1
ATOM 2207 N N . HIS A 1 280 ? 18.897 15.566 -22.123 1.00 72.62 280 HIS A N 1
ATOM 2208 C CA . HIS A 1 280 ? 20.014 15.290 -23.010 1.00 72.62 280 HIS A CA 1
ATOM 2209 C C . HIS A 1 280 ? 20.847 16.575 -23.169 1.00 72.62 280 HIS A C 1
ATOM 2211 O O . HIS A 1 280 ? 20.309 17.665 -23.368 1.00 72.62 280 HIS A O 1
ATOM 2217 N N . GLY A 1 281 ? 22.168 16.469 -23.060 1.00 63.16 281 GLY A N 1
ATOM 2218 C CA . GLY A 1 281 ? 23.096 17.497 -23.519 1.00 63.16 281 GLY A CA 1
ATOM 2219 C C . GLY A 1 281 ? 23.361 17.324 -25.012 1.00 63.16 281 GLY A C 1
ATOM 2220 O O . GLY A 1 281 ? 23.546 16.196 -25.455 1.00 63.16 281 GLY A O 1
ATOM 2221 N N . MET A 1 282 ? 23.374 18.422 -25.766 1.00 61.25 282 MET A N 1
ATOM 2222 C CA . MET A 1 282 ? 23.886 18.470 -27.141 1.00 61.25 282 MET A CA 1
ATOM 2223 C C . MET A 1 282 ? 25.235 19.197 -27.136 1.00 61.25 282 MET A C 1
ATOM 2225 O O . MET A 1 282 ? 25.402 20.151 -26.371 1.00 61.25 282 MET A O 1
ATOM 2229 N N . GLU A 1 283 ? 26.185 18.764 -27.965 1.00 56.66 283 GLU A N 1
ATOM 2230 C CA . GLU A 1 283 ? 27.306 19.626 -28.362 1.00 56.66 283 GLU A CA 1
ATOM 2231 C C . GLU A 1 283 ? 26.769 20.752 -29.264 1.00 56.66 283 GLU A C 1
ATOM 2233 O O . GLU A 1 283 ? 25.852 20.533 -30.054 1.00 56.66 283 GLU A O 1
ATOM 2238 N N . GLU A 1 284 ? 27.290 21.970 -29.089 1.00 49.91 284 GLU A N 1
ATOM 2239 C CA . GLU A 1 284 ? 26.663 23.251 -29.474 1.00 49.91 284 GLU A CA 1
ATOM 2240 C C . GLU A 1 284 ? 26.397 23.477 -30.983 1.00 49.91 284 GLU A C 1
ATOM 2242 O O . GLU A 1 284 ? 25.846 24.517 -31.330 1.00 49.91 284 GLU A O 1
ATOM 2247 N N . ASP A 1 285 ? 26.696 22.526 -31.874 1.00 49.25 285 ASP A N 1
ATOM 2248 C CA . ASP A 1 285 ? 26.703 22.745 -33.332 1.00 49.25 285 ASP A CA 1
ATOM 2249 C C . ASP A 1 285 ? 25.837 21.783 -34.178 1.00 49.25 285 ASP A C 1
ATOM 2251 O O . ASP A 1 285 ? 25.868 21.858 -35.407 1.00 49.25 285 ASP A O 1
ATOM 2255 N N . ASP A 1 286 ? 25.012 20.912 -33.582 1.00 51.69 286 ASP A N 1
ATOM 2256 C CA . ASP A 1 286 ? 24.177 19.973 -34.352 1.00 51.69 286 ASP A CA 1
ATOM 2257 C C . ASP A 1 286 ? 22.668 20.125 -34.088 1.00 51.69 286 ASP A C 1
ATOM 2259 O O . ASP A 1 286 ? 22.184 19.905 -32.977 1.00 51.69 286 ASP A O 1
ATOM 2263 N N . GLU A 1 287 ? 21.886 20.392 -35.147 1.00 52.00 287 GLU A N 1
ATOM 2264 C CA . GLU A 1 287 ? 20.422 20.207 -35.177 1.00 52.00 287 GLU A CA 1
ATOM 2265 C C . GLU A 1 287 ? 20.075 18.704 -35.138 1.00 52.00 287 GLU A C 1
ATOM 2267 O O . GLU A 1 287 ? 19.537 18.126 -36.087 1.00 52.00 287 GLU A O 1
ATOM 2272 N N . PHE A 1 288 ? 20.408 18.024 -34.043 1.00 57.62 288 PHE A N 1
ATOM 2273 C CA . PHE A 1 288 ? 20.054 16.622 -33.876 1.00 57.62 288 PHE A CA 1
ATOM 2274 C C . PHE A 1 288 ? 18.610 16.508 -33.381 1.00 57.62 288 PHE A C 1
ATOM 2276 O O . PHE A 1 288 ? 18.238 17.039 -32.334 1.00 57.62 288 PHE A O 1
ATOM 2283 N N . ARG A 1 289 ? 17.756 15.812 -34.135 1.00 59.03 289 ARG A N 1
ATOM 2284 C CA . ARG A 1 289 ? 16.384 15.528 -33.701 1.00 59.03 289 ARG A CA 1
ATOM 2285 C C . ARG A 1 289 ? 16.402 14.332 -32.760 1.00 59.03 289 ARG A C 1
ATOM 2287 O O . ARG A 1 289 ? 16.669 13.217 -33.189 1.00 59.03 289 ARG A O 1
ATOM 2294 N N . ILE A 1 290 ? 16.102 14.584 -31.490 1.00 64.94 290 ILE A N 1
ATOM 2295 C CA . ILE A 1 290 ? 15.949 13.539 -30.473 1.00 64.94 290 ILE A CA 1
ATOM 2296 C C . ILE A 1 290 ? 14.832 12.594 -30.908 1.00 64.94 290 ILE A C 1
ATOM 2298 O O . ILE A 1 290 ? 13.790 13.038 -31.405 1.00 64.94 290 ILE A O 1
ATOM 2302 N N . ASP A 1 291 ? 15.036 11.301 -30.683 1.00 72.31 291 ASP A N 1
ATOM 2303 C CA . ASP A 1 291 ? 13.988 10.313 -30.866 1.00 72.31 291 ASP A CA 1
ATOM 2304 C C . ASP A 1 291 ? 12.755 10.684 -30.023 1.00 72.31 291 ASP A C 1
ATOM 2306 O O . ASP A 1 291 ? 12.820 10.886 -28.805 1.00 72.31 291 ASP A O 1
ATOM 2310 N N . ARG A 1 292 ? 11.598 10.760 -30.685 1.00 76.88 292 ARG A N 1
ATOM 2311 C CA . ARG A 1 292 ? 10.302 11.065 -30.067 1.00 76.88 292 ARG A CA 1
ATOM 2312 C C . ARG A 1 292 ? 9.995 10.107 -28.913 1.00 76.88 292 ARG A C 1
ATOM 2314 O O . ARG A 1 292 ? 9.333 10.497 -27.949 1.00 76.88 292 ARG A O 1
ATOM 2321 N N . GLN A 1 293 ? 10.464 8.867 -29.012 1.00 78.88 293 GLN A N 1
ATOM 2322 C CA . GLN A 1 293 ? 10.306 7.832 -27.996 1.00 78.88 293 GLN A CA 1
ATOM 2323 C C . GLN A 1 293 ? 11.125 8.127 -26.731 1.00 78.88 293 GLN A C 1
ATOM 2325 O O . GLN A 1 293 ? 10.602 8.054 -25.613 1.00 78.88 293 GLN A O 1
ATOM 2330 N N . LEU A 1 294 ? 12.367 8.579 -26.897 1.00 80.62 294 LEU A N 1
ATOM 2331 C CA . LEU A 1 294 ? 13.207 9.021 -25.791 1.00 80.62 294 LEU A CA 1
ATOM 2332 C C . LEU A 1 294 ? 12.630 10.269 -25.110 1.00 80.62 294 LEU A C 1
ATOM 2334 O O . LEU A 1 294 ? 12.546 10.318 -23.882 1.00 80.62 294 LEU A O 1
ATOM 2338 N N . THR A 1 295 ? 12.157 11.251 -25.886 1.00 80.69 295 THR A N 1
ATOM 2339 C CA . THR A 1 295 ? 11.489 12.442 -25.333 1.00 80.69 295 THR A CA 1
ATOM 2340 C C . THR A 1 295 ? 10.254 12.064 -24.515 1.00 80.69 295 THR A C 1
ATOM 2342 O O . THR A 1 295 ? 10.036 12.620 -23.441 1.00 80.69 295 THR A O 1
ATOM 2345 N N . LYS A 1 296 ? 9.459 11.089 -24.977 1.00 84.50 296 LYS A N 1
ATOM 2346 C CA . LYS A 1 296 ? 8.296 10.587 -24.230 1.00 84.50 296 LYS A CA 1
ATOM 2347 C C . LYS A 1 296 ? 8.712 9.980 -22.886 1.00 84.50 296 LYS A C 1
ATOM 2349 O O . LYS A 1 296 ? 8.115 10.309 -21.866 1.00 84.50 296 LYS A O 1
ATOM 2354 N N . THR A 1 297 ? 9.753 9.151 -22.878 1.00 86.06 297 THR A N 1
ATOM 2355 C CA . THR A 1 297 ? 10.258 8.495 -21.659 1.00 86.06 297 THR A CA 1
ATOM 2356 C C . THR A 1 297 ? 10.823 9.511 -20.659 1.00 86.06 297 THR A C 1
ATOM 2358 O O . THR A 1 297 ? 10.514 9.452 -19.469 1.00 86.06 297 THR A O 1
ATOM 2361 N N . LEU A 1 298 ? 11.580 10.502 -21.144 1.00 85.50 298 LEU A N 1
ATOM 2362 C CA . LEU A 1 298 ? 12.080 11.616 -20.332 1.00 85.50 298 LEU A CA 1
ATOM 2363 C C . LEU A 1 298 ? 10.947 12.485 -19.772 1.00 85.50 298 LEU A C 1
ATOM 2365 O O . LEU A 1 298 ? 11.032 12.926 -18.629 1.00 85.50 298 LEU A O 1
ATOM 2369 N N . ASN A 1 299 ? 9.876 12.716 -20.535 1.00 86.31 299 ASN A N 1
ATOM 2370 C CA . ASN A 1 299 ? 8.719 13.470 -20.053 1.00 86.31 299 ASN A CA 1
ATOM 2371 C C . ASN A 1 299 ? 7.982 12.730 -18.932 1.00 86.31 299 ASN A C 1
ATOM 2373 O O . ASN A 1 299 ? 7.657 13.363 -17.933 1.00 86.31 299 ASN A O 1
ATOM 2377 N N . ILE A 1 300 ? 7.791 11.410 -19.044 1.00 87.81 300 ILE A N 1
ATOM 2378 C CA . ILE A 1 300 ? 7.206 10.599 -17.961 1.00 87.81 300 ILE A CA 1
ATOM 2379 C C . ILE A 1 300 ? 8.079 10.701 -16.703 1.00 87.81 300 ILE A C 1
ATOM 2381 O O . ILE A 1 300 ? 7.570 10.942 -15.609 1.00 87.81 300 ILE A O 1
ATOM 2385 N N . PHE A 1 301 ? 9.406 10.603 -16.845 1.00 89.19 301 PHE A N 1
ATOM 2386 C CA . PHE A 1 301 ? 10.307 10.770 -15.705 1.00 89.19 301 PHE A CA 1
ATOM 2387 C C . PHE A 1 301 ? 10.230 12.177 -15.097 1.00 89.19 301 PHE A C 1
ATOM 2389 O O . PHE A 1 301 ? 10.089 12.317 -13.890 1.00 89.19 301 PHE A O 1
ATOM 2396 N N . ASN A 1 302 ? 10.328 13.235 -15.901 1.00 87.81 302 ASN A N 1
ATOM 2397 C CA . ASN A 1 302 ? 10.453 14.600 -15.385 1.00 87.81 302 ASN A CA 1
ATOM 2398 C C . ASN A 1 302 ? 9.122 15.187 -14.905 1.00 87.81 302 ASN A C 1
ATOM 2400 O O . ASN A 1 302 ? 9.071 15.810 -13.845 1.00 87.81 302 ASN A O 1
ATOM 2404 N N . GLN A 1 303 ? 8.056 15.025 -15.691 1.00 87.56 303 GLN A N 1
ATOM 2405 C CA . GLN A 1 303 ? 6.765 15.665 -15.434 1.00 87.56 303 GLN A CA 1
ATOM 2406 C C . GLN A 1 303 ? 5.916 14.846 -14.469 1.00 87.56 303 GLN A C 1
ATOM 2408 O O . GLN A 1 303 ? 5.344 15.410 -13.539 1.00 87.56 303 GLN A O 1
ATOM 2413 N N . GLU A 1 304 ? 5.853 13.528 -14.660 1.00 89.12 304 GLU A N 1
ATOM 2414 C CA . GLU A 1 304 ? 5.019 12.672 -13.820 1.00 89.12 304 GLU A CA 1
ATOM 2415 C C . GLU A 1 304 ? 5.792 12.228 -12.578 1.00 89.12 304 GLU A C 1
ATOM 2417 O O . GLU A 1 304 ? 5.421 12.610 -11.466 1.00 89.12 304 GLU A O 1
ATOM 2422 N N . LEU A 1 305 ? 6.895 11.483 -12.747 1.00 89.38 305 LEU A N 1
ATOM 2423 C CA . LEU A 1 305 ? 7.629 10.904 -11.613 1.00 89.38 305 LEU A CA 1
ATOM 2424 C C . LEU A 1 305 ? 8.324 11.994 -10.790 1.00 89.38 305 LEU A C 1
ATOM 2426 O O . LEU A 1 305 ? 8.202 12.039 -9.568 1.00 89.38 305 LEU A O 1
ATOM 2430 N N . GLY A 1 306 ? 9.008 12.920 -11.458 1.00 88.56 306 GLY A N 1
ATOM 2431 C CA . GLY A 1 306 ? 9.625 14.084 -10.839 1.00 88.56 306 GLY A CA 1
ATOM 2432 C C . GLY A 1 306 ? 8.581 14.984 -10.182 1.00 88.56 306 GLY A C 1
ATOM 2433 O O . GLY A 1 306 ? 8.782 15.425 -9.052 1.00 88.56 306 GLY A O 1
ATOM 2434 N N . GLY A 1 307 ? 7.433 15.192 -10.836 1.00 88.44 307 GLY A N 1
ATOM 2435 C CA . GLY A 1 307 ? 6.319 15.972 -10.293 1.00 88.44 307 GLY A CA 1
ATOM 2436 C C . GLY A 1 307 ? 5.801 15.420 -8.964 1.00 88.44 307 GLY A C 1
ATOM 2437 O O . GLY A 1 307 ? 5.717 16.161 -7.980 1.00 88.44 307 GLY A O 1
ATOM 2438 N N . ILE A 1 308 ? 5.512 14.115 -8.897 1.00 91.81 308 ILE A N 1
ATOM 2439 C CA . ILE A 1 308 ? 5.028 13.490 -7.658 1.00 91.81 308 ILE A CA 1
ATOM 2440 C C . ILE A 1 308 ? 6.117 13.406 -6.582 1.00 91.81 308 ILE A C 1
ATOM 2442 O O . ILE A 1 308 ? 5.834 13.672 -5.416 1.00 91.81 308 ILE A O 1
ATOM 2446 N N . CYS A 1 309 ? 7.375 13.135 -6.948 1.00 91.31 309 CYS A N 1
ATOM 2447 C CA . CYS A 1 309 ? 8.504 13.149 -6.014 1.00 91.31 309 CYS A CA 1
ATOM 2448 C C . CYS A 1 309 ? 8.661 14.514 -5.330 1.00 91.31 309 CYS A C 1
ATOM 2450 O O . CYS A 1 309 ? 8.780 14.580 -4.105 1.00 91.31 309 CYS A O 1
ATOM 2452 N N . LYS A 1 310 ? 8.600 15.612 -6.095 1.00 90.12 310 LYS A N 1
ATOM 2453 C CA . LYS A 1 310 ? 8.640 16.978 -5.547 1.00 90.12 310 LYS A CA 1
ATOM 2454 C C . LYS A 1 310 ? 7.449 17.255 -4.636 1.00 90.12 310 LYS A C 1
ATOM 2456 O O . LYS A 1 310 ? 7.618 17.820 -3.555 1.00 90.12 310 LYS A O 1
ATOM 2461 N N . ALA A 1 311 ? 6.249 16.835 -5.044 1.00 90.50 311 ALA A N 1
ATOM 2462 C CA . ALA A 1 311 ? 5.049 16.984 -4.228 1.00 90.50 311 ALA A CA 1
ATOM 2463 C C . ALA A 1 311 ? 5.178 16.235 -2.891 1.00 90.50 311 ALA A C 1
ATOM 2465 O O . ALA A 1 311 ? 4.887 16.820 -1.853 1.00 90.50 311 ALA A O 1
ATOM 2466 N N . ILE A 1 312 ? 5.693 15.000 -2.889 1.00 92.12 312 ILE A N 1
ATOM 2467 C CA . ILE A 1 312 ? 5.954 14.221 -1.668 1.00 92.12 312 ILE A CA 1
ATOM 2468 C C . ILE A 1 312 ? 6.983 14.929 -0.780 1.00 92.12 312 ILE A C 1
ATOM 2470 O O . ILE A 1 312 ? 6.727 15.140 0.405 1.00 92.12 312 ILE A O 1
ATOM 2474 N N . LEU A 1 313 ? 8.127 15.346 -1.333 1.00 92.06 313 LEU A N 1
ATOM 2475 C CA . LEU A 1 313 ? 9.190 16.006 -0.564 1.00 92.06 313 LEU A CA 1
ATOM 2476 C C . LEU A 1 313 ? 8.736 17.326 0.074 1.00 92.06 313 LEU A C 1
ATOM 2478 O O . LEU A 1 313 ? 9.181 17.651 1.175 1.00 92.06 313 LEU A O 1
ATOM 2482 N N . ARG A 1 314 ? 7.854 18.072 -0.600 1.00 92.38 314 ARG A N 1
ATOM 2483 C CA . ARG A 1 314 ? 7.330 19.356 -0.120 1.00 92.38 314 ARG A CA 1
ATOM 2484 C C . ARG A 1 314 ? 6.150 19.191 0.837 1.00 92.38 314 ARG A C 1
ATOM 2486 O O . ARG A 1 314 ? 6.140 19.790 1.907 1.00 92.38 314 ARG A O 1
ATOM 2493 N N . ASP A 1 315 ? 5.146 18.409 0.451 1.00 93.00 315 ASP A N 1
ATOM 2494 C CA . ASP A 1 315 ? 3.834 18.419 1.101 1.00 93.00 315 ASP A CA 1
ATOM 2495 C C . ASP A 1 315 ? 3.733 17.402 2.245 1.00 93.00 315 ASP A C 1
ATOM 2497 O O . ASP A 1 315 ? 3.074 17.699 3.240 1.00 93.00 315 ASP A O 1
ATOM 2501 N N . CYS A 1 316 ? 4.377 16.229 2.165 1.00 92.12 316 CYS A N 1
ATOM 2502 C CA . CYS A 1 316 ? 4.306 15.221 3.237 1.00 92.12 316 CYS A CA 1
ATOM 2503 C C . CYS A 1 316 ? 4.816 15.745 4.593 1.00 92.12 316 CYS A C 1
ATOM 2505 O O . CYS A 1 316 ? 4.119 15.540 5.589 1.00 92.12 316 CYS A O 1
ATOM 2507 N N . PRO A 1 317 ? 5.937 16.493 4.675 1.00 94.44 317 PRO A N 1
ATOM 2508 C CA . PRO A 1 317 ? 6.363 17.110 5.933 1.00 94.44 317 PRO A CA 1
ATOM 2509 C C . PRO A 1 317 ? 5.349 18.122 6.491 1.00 94.44 317 PRO A C 1
ATOM 2511 O O . PRO A 1 317 ? 5.116 18.166 7.698 1.00 94.44 317 PRO A O 1
ATOM 2514 N N . ILE A 1 318 ? 4.708 18.911 5.619 1.00 94.12 318 ILE A N 1
ATOM 2515 C CA . ILE A 1 318 ? 3.683 19.897 6.006 1.00 94.12 318 ILE A CA 1
ATOM 2516 C C . ILE A 1 318 ? 2.431 19.182 6.528 1.00 94.12 318 ILE A C 1
ATOM 2518 O O . ILE A 1 318 ? 1.862 19.576 7.550 1.00 94.12 318 ILE A O 1
ATOM 2522 N N . MET A 1 319 ? 2.017 18.106 5.854 1.00 93.81 319 MET A N 1
ATOM 2523 C CA . MET A 1 319 ? 0.900 17.268 6.284 1.00 93.81 319 MET A CA 1
ATOM 2524 C C . MET A 1 319 ? 1.197 16.606 7.630 1.00 93.81 319 MET A C 1
ATOM 2526 O O . MET A 1 319 ? 0.328 16.625 8.495 1.00 93.81 319 MET A O 1
ATOM 2530 N N . ASN A 1 320 ? 2.418 16.110 7.853 1.00 94.50 320 ASN A N 1
ATOM 2531 C CA . ASN A 1 320 ? 2.826 15.544 9.141 1.00 94.50 320 ASN A CA 1
ATOM 2532 C C . ASN A 1 320 ? 2.792 16.576 10.264 1.00 94.50 320 ASN A C 1
ATOM 2534 O O . ASN A 1 320 ? 2.224 16.289 11.315 1.00 94.50 320 ASN A O 1
ATOM 2538 N N . ALA A 1 321 ? 3.313 17.784 10.034 1.00 95.00 321 ALA A N 1
ATOM 2539 C CA . ALA A 1 321 ? 3.222 18.869 11.009 1.00 95.00 321 ALA A CA 1
ATOM 2540 C C . ALA A 1 321 ? 1.759 19.208 11.345 1.00 95.00 321 ALA A C 1
ATOM 2542 O O . ALA A 1 321 ? 1.400 19.298 12.516 1.00 95.00 321 ALA A O 1
ATOM 2543 N N . THR A 1 322 ? 0.904 19.312 10.323 1.00 93.62 322 THR A N 1
ATOM 2544 C CA . THR A 1 322 ? -0.532 19.593 10.491 1.00 93.62 322 THR A CA 1
ATOM 2545 C C . THR A 1 322 ? -1.233 18.481 11.274 1.00 93.62 322 THR A C 1
ATOM 2547 O O . THR A 1 322 ? -1.971 18.756 12.216 1.00 93.62 322 THR A O 1
ATOM 2550 N N . LEU A 1 323 ? -0.982 17.220 10.917 1.00 94.19 323 LEU A N 1
ATOM 2551 C CA . LEU A 1 323 ? -1.530 16.050 11.602 1.00 94.19 323 LEU A CA 1
ATOM 2552 C C . LEU A 1 323 ? -1.060 15.964 13.059 1.00 94.19 323 LEU A C 1
ATOM 2554 O O . LEU A 1 323 ? -1.865 15.623 13.919 1.00 94.19 323 LEU A O 1
ATOM 2558 N N . SER A 1 324 ? 0.188 16.340 13.358 1.00 95.31 324 SER A N 1
ATOM 2559 C CA . SER A 1 324 ? 0.701 16.401 14.733 1.00 95.31 324 SER A CA 1
ATOM 2560 C C . SER A 1 324 ? -0.014 17.468 15.561 1.00 95.31 324 SER A C 1
ATOM 2562 O O . SER A 1 324 ? -0.364 17.219 16.714 1.00 95.31 324 SER A O 1
ATOM 2564 N N . THR A 1 325 ? -0.271 18.646 14.982 1.00 94.75 325 THR A N 1
ATOM 2565 C CA . THR A 1 325 ? -1.060 19.695 15.645 1.00 94.75 325 THR A CA 1
ATOM 2566 C C . THR A 1 325 ? -2.488 19.223 15.907 1.00 94.75 325 THR A C 1
ATOM 2568 O O . THR A 1 325 ? -2.967 19.333 17.032 1.00 94.75 325 THR A O 1
ATOM 2571 N N . LEU A 1 326 ? -3.140 18.622 14.908 1.00 92.69 326 LEU A N 1
ATOM 2572 C CA . LEU A 1 326 ? -4.503 18.105 15.045 1.00 92.69 326 LEU A CA 1
ATOM 2573 C C . LEU A 1 326 ? -4.591 16.932 16.035 1.00 92.69 326 LEU A C 1
ATOM 2575 O O . LEU A 1 326 ? -5.582 16.820 16.748 1.00 92.69 326 LEU A O 1
ATOM 2579 N N . GLU A 1 327 ? -3.570 16.073 16.135 1.00 93.38 327 GLU A N 1
ATOM 2580 C CA . GLU A 1 327 ? -3.517 15.010 17.149 1.00 93.38 327 GLU A CA 1
ATOM 2581 C C . GLU A 1 327 ? -3.397 15.585 18.571 1.00 93.38 327 GLU A C 1
ATOM 2583 O O . GLU A 1 327 ? -4.040 15.090 19.505 1.00 93.38 327 GLU A O 1
ATOM 2588 N N . ALA A 1 328 ? -2.600 16.641 18.749 1.00 92.81 328 ALA A N 1
ATOM 2589 C CA . ALA A 1 328 ? -2.478 17.330 20.031 1.00 92.81 328 ALA A CA 1
ATOM 2590 C C . ALA A 1 328 ? -3.801 18.005 20.432 1.00 92.81 328 ALA A C 1
ATOM 2592 O O . ALA A 1 328 ? -4.260 17.835 21.563 1.00 92.81 328 ALA A O 1
ATOM 2593 N N . GLU A 1 329 ? -4.455 18.697 19.493 1.00 92.56 329 GLU A N 1
ATOM 2594 C CA . GLU A 1 329 ? -5.794 19.269 19.690 1.00 92.56 329 GLU A CA 1
ATOM 2595 C C . GLU A 1 329 ? -6.831 18.188 20.011 1.00 92.56 329 GLU A C 1
ATOM 2597 O O . GLU A 1 329 ? -7.635 18.357 20.926 1.00 92.56 329 GLU A O 1
ATOM 2602 N N . LEU A 1 330 ? -6.780 17.050 19.311 1.00 91.44 330 LEU A N 1
ATOM 2603 C CA . LEU A 1 330 ? -7.669 15.917 19.548 1.00 91.44 330 LEU A CA 1
ATOM 2604 C C . LEU A 1 330 ? -7.490 15.335 20.951 1.00 91.44 330 LEU A C 1
ATOM 2606 O O . LEU A 1 330 ? -8.475 14.961 21.580 1.00 91.44 330 LEU A O 1
ATOM 2610 N N . THR A 1 331 ? -6.253 15.268 21.445 1.00 89.94 331 THR A N 1
ATOM 2611 C CA . THR A 1 331 ? -5.957 14.775 22.797 1.00 89.94 331 THR A CA 1
ATOM 2612 C C . THR A 1 331 ? -6.628 15.672 23.841 1.00 89.94 331 THR A C 1
ATOM 2614 O O . THR A 1 331 ? -7.421 15.191 24.645 1.00 89.94 331 THR A O 1
ATOM 2617 N N . VAL A 1 332 ? -6.419 16.989 23.744 1.00 91.00 332 VAL A N 1
ATOM 2618 C CA . VAL A 1 332 ? -7.018 17.979 24.659 1.00 91.00 332 VAL A CA 1
ATOM 2619 C C . VAL A 1 332 ? -8.549 17.976 24.567 1.00 91.00 332 VAL A C 1
ATOM 2621 O O . VAL A 1 332 ? -9.240 18.022 25.585 1.00 91.00 332 VAL A O 1
ATOM 2624 N N . ALA A 1 333 ? -9.101 17.905 23.352 1.00 87.69 333 ALA A N 1
ATOM 2625 C CA . ALA A 1 333 ? -10.544 17.873 23.133 1.00 87.69 333 ALA A CA 1
ATOM 2626 C C . ALA A 1 333 ? -11.184 16.574 23.648 1.00 87.69 333 ALA A C 1
ATOM 2628 O O . ALA A 1 333 ? -12.310 16.604 24.141 1.00 87.69 333 ALA A O 1
ATOM 2629 N N . CYS A 1 334 ? -10.479 15.442 23.558 1.00 87.88 334 CYS A N 1
ATOM 2630 C CA . CYS A 1 334 ? -10.945 14.163 24.085 1.00 87.88 334 CYS A CA 1
ATOM 2631 C C . CYS A 1 334 ? -11.000 14.188 25.617 1.00 87.88 334 CYS A C 1
ATOM 2633 O O . CYS A 1 334 ? -12.023 13.803 26.182 1.00 87.88 334 CYS A O 1
ATOM 2635 N N . ASP A 1 335 ? -9.961 14.703 26.278 1.00 87.19 335 ASP A N 1
ATOM 2636 C CA . ASP A 1 335 ? -9.925 14.834 27.740 1.00 87.19 335 ASP A CA 1
ATOM 2637 C C . ASP A 1 335 ? -11.058 15.745 28.237 1.00 87.19 335 ASP A C 1
ATOM 2639 O O . ASP A 1 335 ? -11.865 15.349 29.080 1.00 87.19 335 ASP A O 1
ATOM 2643 N N . LYS A 1 336 ? -11.224 16.915 27.607 1.00 86.00 336 LYS A N 1
ATOM 2644 C CA . LYS A 1 336 ? -12.324 17.844 27.903 1.00 86.00 336 LYS A CA 1
ATOM 2645 C C . LYS A 1 336 ? -13.699 17.213 27.663 1.00 86.00 336 LYS A C 1
ATOM 2647 O O . LYS A 1 336 ? -14.622 17.434 28.448 1.00 86.00 336 LYS A O 1
ATOM 2652 N N . ALA A 1 337 ? -13.864 16.430 26.595 1.00 80.31 337 ALA A N 1
ATOM 2653 C CA . ALA A 1 337 ? -15.114 15.724 26.332 1.00 80.31 337 ALA A CA 1
ATOM 2654 C C . ALA A 1 337 ? -15.415 14.716 27.450 1.00 80.31 337 ALA A C 1
ATOM 2656 O O . ALA A 1 337 ? -16.550 14.646 27.905 1.00 80.31 337 ALA A O 1
ATOM 2657 N N . ILE A 1 338 ? -14.419 13.989 27.959 1.00 80.19 338 ILE A N 1
ATOM 2658 C CA . ILE A 1 338 ? -14.594 13.029 29.060 1.00 80.19 338 ILE A CA 1
ATOM 2659 C C . ILE A 1 338 ? -14.983 13.737 30.372 1.00 80.19 338 ILE A C 1
ATOM 2661 O O . ILE A 1 338 ? -15.897 13.260 31.059 1.00 80.19 338 ILE A O 1
ATOM 2665 N N . GLU A 1 339 ? -14.345 14.875 30.674 1.00 78.75 339 GLU A N 1
ATOM 2666 C CA . GLU A 1 339 ? -14.593 15.714 31.862 1.00 78.75 339 GLU A CA 1
ATOM 2667 C C . GLU A 1 339 ? -15.978 16.382 31.837 1.00 78.75 339 GLU A C 1
ATOM 2669 O O . GLU A 1 339 ? -16.722 16.326 32.811 1.00 78.75 339 GLU A O 1
ATOM 2674 N N . THR A 1 340 ? -16.387 16.948 30.697 1.00 66.94 340 THR A N 1
ATOM 2675 C CA . THR A 1 340 ? -17.702 17.613 30.549 1.00 66.94 340 THR A CA 1
ATOM 2676 C C . THR A 1 340 ? -18.866 16.611 30.639 1.00 66.94 340 THR A C 1
ATOM 2678 O O . THR A 1 340 ? -20.004 16.973 30.919 1.00 66.94 340 THR A O 1
ATOM 2681 N N . THR A 1 341 ? -18.585 15.319 30.454 1.00 56.66 341 THR A N 1
ATOM 2682 C CA . THR A 1 341 ? -19.570 14.229 30.506 1.00 56.66 341 THR A CA 1
ATOM 2683 C C . THR A 1 341 ? -19.827 13.730 31.946 1.00 56.66 341 THR A C 1
ATOM 2685 O O . THR A 1 341 ? -20.317 12.622 32.151 1.00 56.66 341 THR A O 1
ATOM 2688 N N . GLU A 1 342 ? -19.439 14.477 32.983 1.00 53.44 342 GLU A N 1
ATOM 2689 C CA . GLU A 1 342 ? -19.804 14.198 34.387 1.00 53.44 342 GLU A CA 1
ATOM 2690 C C . GLU A 1 342 ? -21.249 14.605 34.753 1.00 53.44 342 GLU A C 1
ATOM 2692 O O . GLU A 1 342 ? -21.709 14.300 35.853 1.00 53.44 342 GLU A O 1
ATOM 2697 N N . GLU A 1 343 ? -22.007 15.215 33.833 1.00 51.28 343 GLU A N 1
ATOM 2698 C CA . GLU A 1 343 ? -23.444 15.463 34.015 1.00 51.28 343 GLU A CA 1
ATOM 2699 C C . GLU A 1 343 ? -24.290 14.165 33.900 1.00 51.28 343 GLU A C 1
ATOM 2701 O O . GLU A 1 343 ? -24.011 13.298 33.066 1.00 51.28 343 GLU A O 1
ATOM 2706 N N . PRO A 1 344 ? -25.337 13.997 34.736 1.00 52.16 344 PRO A N 1
ATOM 2707 C CA . PRO A 1 344 ? -25.861 12.691 35.170 1.00 52.16 344 PRO A CA 1
ATOM 2708 C C . PRO A 1 344 ? -26.657 11.862 34.139 1.00 52.16 344 PRO A C 1
ATOM 2710 O O . PRO A 1 344 ? -27.175 10.806 34.501 1.00 52.16 344 PRO A O 1
ATOM 2713 N N . GLU A 1 345 ? -26.755 12.274 32.873 1.00 50.16 345 GLU A N 1
ATOM 2714 C CA . GLU A 1 345 ? -27.565 11.575 31.853 1.00 50.16 345 GLU A CA 1
ATOM 2715 C C . GLU A 1 345 ? -26.757 10.784 30.810 1.00 50.16 345 GLU A C 1
ATOM 2717 O O . GLU A 1 345 ? -27.337 10.045 30.012 1.00 50.16 345 GLU A O 1
ATOM 2722 N N . VAL A 1 346 ? -25.420 10.857 30.817 1.00 54.22 346 VAL A N 1
ATOM 2723 C CA . VAL A 1 346 ? -24.600 10.151 29.822 1.00 54.22 346 VAL A CA 1
ATOM 2724 C C . VAL A 1 346 ? -24.095 8.811 30.367 1.00 54.22 346 VAL A C 1
ATOM 2726 O O . VAL A 1 346 ? -23.169 8.735 31.172 1.00 54.22 346 VAL A O 1
ATOM 2729 N N . THR A 1 347 ? -24.702 7.719 29.894 1.00 60.19 347 THR A N 1
ATOM 2730 C CA . THR A 1 347 ? -24.332 6.331 30.217 1.00 60.19 347 THR A CA 1
ATOM 2731 C C . THR A 1 347 ? -22.840 6.057 29.993 1.00 60.19 347 THR A C 1
ATOM 2733 O O . THR A 1 347 ? -22.287 6.431 28.963 1.00 60.19 347 THR A O 1
ATOM 2736 N N . VAL A 1 348 ? -22.204 5.310 30.906 1.00 62.44 348 VAL A N 1
ATOM 2737 C CA . VAL A 1 348 ? -20.792 4.852 30.850 1.00 62.44 348 VAL A CA 1
ATOM 2738 C C . VAL A 1 348 ? -20.387 4.291 29.471 1.00 62.44 348 VAL A C 1
ATOM 2740 O O . VAL A 1 348 ? -19.249 4.463 29.034 1.00 62.44 348 VAL A O 1
ATOM 2743 N N . GLN A 1 349 ? -21.334 3.685 28.748 1.00 59.38 349 GLN A N 1
ATOM 2744 C CA . GLN A 1 349 ? -21.154 3.187 27.380 1.00 59.38 349 GLN A CA 1
ATOM 2745 C C . GLN A 1 349 ? -20.805 4.286 26.353 1.00 59.38 349 GLN A C 1
ATOM 2747 O O . GLN A 1 349 ? -20.000 4.035 25.459 1.00 59.38 349 GLN A O 1
ATOM 2752 N N . ASN A 1 350 ? -21.325 5.510 26.497 1.00 73.44 350 ASN A N 1
ATOM 2753 C CA . ASN A 1 350 ? -21.031 6.626 25.588 1.00 73.44 350 ASN A CA 1
ATOM 2754 C C . ASN A 1 350 ? -19.613 7.172 25.794 1.00 73.44 350 ASN A C 1
ATOM 2756 O O . ASN A 1 350 ? -18.931 7.469 24.817 1.00 73.44 350 ASN A O 1
ATOM 2760 N N . LYS A 1 351 ? -19.123 7.229 27.042 1.00 77.19 351 LYS A N 1
ATOM 2761 C CA . LYS A 1 351 ? -17.728 7.619 27.323 1.00 77.19 351 LYS A CA 1
ATOM 2762 C C . LYS A 1 351 ? -16.742 6.617 26.722 1.00 77.19 351 LYS A C 1
ATOM 2764 O O . LYS A 1 351 ? -15.808 7.010 26.030 1.00 77.19 351 LYS A O 1
ATOM 2769 N N . ALA A 1 352 ? -16.988 5.322 26.934 1.00 77.94 352 ALA A N 1
ATOM 2770 C CA . ALA A 1 352 ? -16.166 4.257 26.361 1.00 77.94 352 ALA A CA 1
ATOM 2771 C C . ALA A 1 352 ? -16.163 4.296 24.822 1.00 77.94 352 ALA A C 1
ATOM 2773 O O . ALA A 1 352 ? -15.120 4.099 24.202 1.00 77.94 352 ALA A O 1
ATOM 2774 N N . HIS A 1 353 ? -17.310 4.605 24.208 1.00 81.75 353 HIS A N 1
ATOM 2775 C CA . HIS A 1 353 ? -17.417 4.771 22.762 1.00 81.75 353 HIS A CA 1
ATOM 2776 C C . HIS A 1 353 ? -16.590 5.956 22.240 1.00 81.75 353 HIS A C 1
ATOM 2778 O O . HIS A 1 353 ? -15.815 5.778 21.301 1.00 81.75 353 HIS A O 1
ATOM 2784 N N . ILE A 1 354 ? -16.705 7.137 22.862 1.00 83.12 354 ILE A N 1
ATOM 2785 C CA . ILE A 1 354 ? -15.952 8.339 22.464 1.00 83.12 354 ILE A CA 1
ATOM 2786 C C . ILE A 1 354 ? -14.445 8.072 22.529 1.00 83.12 354 ILE A C 1
ATOM 2788 O O . ILE A 1 354 ? -13.741 8.312 21.550 1.00 83.12 354 ILE A O 1
ATOM 2792 N N . VAL A 1 355 ? -13.965 7.501 23.638 1.00 86.12 355 VAL A N 1
ATOM 2793 C CA . VAL A 1 355 ? -12.547 7.149 23.813 1.00 86.12 355 VAL A CA 1
ATOM 2794 C C . VAL A 1 355 ? -12.088 6.165 22.737 1.00 86.12 355 VAL A C 1
ATOM 2796 O O . VAL A 1 355 ? -11.058 6.384 22.104 1.00 86.12 355 VAL A O 1
ATOM 2799 N N . ALA A 1 356 ? -12.863 5.108 22.477 1.00 84.25 356 ALA A N 1
ATOM 2800 C CA . ALA A 1 356 ? -12.508 4.104 21.478 1.00 84.25 356 ALA A CA 1
ATOM 2801 C C . ALA A 1 356 ? -12.407 4.690 20.058 1.00 84.25 356 ALA A C 1
ATOM 2803 O O . ALA A 1 356 ? -11.493 4.343 19.306 1.00 84.25 356 ALA A O 1
ATOM 2804 N N . VAL A 1 357 ? -13.321 5.589 19.681 1.00 85.19 357 VAL A N 1
ATOM 2805 C CA . VAL A 1 357 ? -13.289 6.258 18.371 1.00 85.19 357 VAL A CA 1
ATOM 2806 C C . VAL A 1 357 ? -12.118 7.242 18.284 1.00 85.19 357 VAL A C 1
ATOM 2808 O O . VAL A 1 357 ? -11.417 7.250 17.272 1.00 85.19 357 VAL A O 1
ATOM 2811 N N . CYS A 1 358 ? -11.852 8.018 19.340 1.00 88.12 358 CYS A N 1
ATOM 2812 C CA . CYS A 1 358 ? -10.698 8.916 19.401 1.00 88.12 358 CYS A CA 1
ATOM 2813 C C . CYS A 1 358 ? -9.376 8.154 19.261 1.00 88.12 358 CYS A C 1
ATOM 2815 O O . CYS A 1 358 ? -8.568 8.507 18.406 1.00 88.12 358 CYS A O 1
ATOM 2817 N N . GLU A 1 359 ? -9.171 7.076 20.021 1.00 88.44 359 GLU A N 1
ATOM 2818 C CA . GLU A 1 359 ? -7.963 6.245 19.927 1.00 88.44 359 GLU A CA 1
ATOM 2819 C C . GLU A 1 359 ? -7.801 5.616 18.539 1.00 88.44 359 GLU A C 1
ATOM 2821 O O . GLU A 1 359 ? -6.712 5.635 17.962 1.00 88.44 359 GLU A O 1
ATOM 2826 N N . ARG A 1 360 ? -8.896 5.139 17.931 1.00 86.62 360 ARG A N 1
ATOM 2827 C CA . ARG A 1 360 ? -8.875 4.627 16.553 1.00 86.62 360 ARG A CA 1
ATOM 2828 C C . ARG A 1 360 ? -8.456 5.704 15.549 1.00 86.62 360 ARG A C 1
ATOM 2830 O O . ARG A 1 360 ? -7.658 5.427 14.652 1.00 86.62 360 ARG A O 1
ATOM 2837 N N . ASN A 1 361 ? -8.970 6.923 15.693 1.00 88.25 361 ASN A N 1
ATOM 2838 C CA . ASN A 1 361 ? -8.626 8.039 14.814 1.00 88.25 361 ASN A CA 1
ATOM 2839 C C . ASN A 1 361 ? -7.178 8.495 15.019 1.00 88.25 361 ASN A C 1
ATOM 2841 O O . ASN A 1 361 ? -6.476 8.713 14.034 1.00 88.25 361 ASN A O 1
ATOM 2845 N N . ARG A 1 362 ? -6.687 8.534 16.263 1.00 89.94 362 ARG A N 1
ATOM 2846 C CA . ARG A 1 362 ? -5.271 8.794 16.575 1.00 89.94 362 ARG A CA 1
ATOM 2847 C C . ARG A 1 362 ? -4.355 7.752 15.947 1.00 89.94 362 ARG A C 1
ATOM 2849 O O . ARG A 1 362 ? -3.375 8.115 15.305 1.00 89.94 362 ARG A O 1
ATOM 2856 N N . ALA A 1 363 ? -4.698 6.469 16.054 1.00 87.62 363 ALA A N 1
ATOM 2857 C CA . ALA A 1 363 ? -3.938 5.402 15.406 1.00 87.62 363 ALA A CA 1
ATOM 2858 C C . ALA A 1 363 ? -3.882 5.588 13.878 1.00 87.62 363 ALA A C 1
ATOM 2860 O O . ALA A 1 363 ? -2.824 5.426 13.275 1.00 87.62 363 ALA A O 1
ATOM 2861 N N . ARG A 1 364 ? -4.995 5.993 13.248 1.00 88.31 364 ARG A N 1
ATOM 2862 C CA . ARG A 1 364 ? -5.049 6.297 11.807 1.00 88.31 364 ARG A CA 1
ATOM 2863 C C . ARG A 1 364 ? -4.175 7.498 11.432 1.00 88.31 364 ARG A C 1
ATOM 2865 O O . ARG A 1 364 ? -3.502 7.457 10.402 1.00 88.31 364 ARG A O 1
ATOM 2872 N N . ILE A 1 365 ? -4.186 8.548 12.253 1.00 91.50 365 ILE A N 1
ATOM 2873 C CA . ILE A 1 365 ? -3.347 9.739 12.073 1.00 91.50 365 ILE A CA 1
ATOM 2874 C C . ILE A 1 365 ? -1.866 9.347 12.139 1.00 91.50 365 ILE A C 1
ATOM 2876 O O . ILE A 1 365 ? -1.134 9.627 11.193 1.00 91.50 365 ILE A O 1
ATOM 2880 N N . ARG A 1 366 ? -1.454 8.610 13.178 1.00 92.00 366 ARG A N 1
ATOM 2881 C CA . ARG A 1 366 ? -0.068 8.140 13.344 1.00 92.00 366 ARG A CA 1
ATOM 2882 C C . ARG A 1 366 ? 0.399 7.246 12.208 1.00 92.00 366 ARG A C 1
ATOM 2884 O O . ARG A 1 366 ? 1.482 7.452 11.674 1.00 92.00 366 ARG A O 1
ATOM 2891 N N . PHE A 1 367 ? -0.444 6.305 11.790 1.00 91.50 367 PHE A N 1
ATOM 2892 C CA . PHE A 1 367 ? -0.158 5.463 10.631 1.00 91.50 367 PHE A CA 1
ATOM 2893 C C . PHE A 1 367 ? 0.083 6.299 9.365 1.00 91.50 367 PHE A C 1
ATOM 2895 O O . PHE A 1 367 ? 1.021 6.049 8.616 1.00 91.50 367 PHE A O 1
ATOM 2902 N N . THR A 1 368 ? -0.738 7.328 9.141 1.00 91.38 368 THR A N 1
ATOM 2903 C CA . THR A 1 368 ? -0.576 8.239 7.996 1.00 91.38 368 THR A CA 1
ATOM 2904 C C . THR A 1 368 ? 0.727 9.037 8.101 1.00 91.38 368 THR A C 1
ATOM 2906 O O . THR A 1 368 ? 1.407 9.247 7.099 1.00 91.38 368 THR A O 1
ATOM 2909 N N . GLN A 1 369 ? 1.108 9.465 9.308 1.00 93.00 369 GLN A N 1
ATOM 2910 C CA . GLN A 1 369 ? 2.370 10.172 9.528 1.00 93.00 369 GLN A CA 1
ATOM 2911 C C . GLN A 1 369 ? 3.584 9.297 9.200 1.00 93.00 369 GLN A C 1
ATOM 2913 O O . GLN A 1 369 ? 4.474 9.732 8.468 1.00 93.00 369 GLN A O 1
ATOM 2918 N N . GLU A 1 370 ? 3.575 8.046 9.660 1.00 92.75 370 GLU A N 1
ATOM 2919 C CA . GLU A 1 370 ? 4.614 7.059 9.356 1.00 92.75 370 GLU A CA 1
ATOM 2920 C C . GLU A 1 370 ? 4.673 6.731 7.854 1.00 92.75 370 GLU A C 1
ATOM 2922 O O . GLU A 1 370 ? 5.756 6.636 7.269 1.00 92.75 370 GLU A O 1
ATOM 2927 N N . GLN A 1 371 ? 3.516 6.634 7.191 1.00 91.94 371 GLN A N 1
ATOM 2928 C CA . GLN A 1 371 ? 3.433 6.459 5.739 1.00 91.94 371 GLN A CA 1
ATOM 2929 C C . GLN A 1 371 ? 4.049 7.646 4.980 1.00 91.94 371 GLN A C 1
ATOM 2931 O O . GLN A 1 371 ? 4.785 7.449 4.009 1.00 91.94 371 GLN A O 1
ATOM 2936 N N . ASN A 1 372 ? 3.787 8.877 5.422 1.00 93.06 372 ASN A N 1
ATOM 2937 C CA . ASN A 1 372 ? 4.385 10.084 4.852 1.00 93.06 372 ASN A CA 1
ATOM 2938 C C . ASN A 1 372 ? 5.910 10.102 5.024 1.00 93.06 372 ASN A C 1
ATOM 2940 O O . ASN A 1 372 ? 6.625 10.373 4.059 1.00 93.06 372 ASN A O 1
ATOM 2944 N N . ASP A 1 373 ? 6.418 9.764 6.212 1.00 93.75 373 ASP A N 1
ATOM 2945 C CA . ASP A 1 373 ? 7.862 9.701 6.469 1.00 93.75 373 ASP A CA 1
ATOM 2946 C C . ASP A 1 373 ? 8.533 8.623 5.607 1.00 93.75 373 ASP A C 1
ATOM 2948 O O . ASP A 1 373 ? 9.584 8.859 5.002 1.00 93.75 373 ASP A O 1
ATOM 2952 N N . THR A 1 374 ? 7.882 7.466 5.466 1.00 92.69 374 THR A N 1
ATOM 2953 C CA . THR A 1 374 ? 8.329 6.375 4.589 1.00 92.69 374 THR A CA 1
ATOM 2954 C C . THR A 1 374 ? 8.348 6.802 3.120 1.00 92.69 374 THR A C 1
ATOM 2956 O O . THR A 1 374 ? 9.301 6.500 2.399 1.00 92.69 374 THR A O 1
ATOM 2959 N N . SER A 1 375 ? 7.340 7.551 2.669 1.00 91.69 375 SER A N 1
ATOM 2960 C CA . SER A 1 375 ? 7.264 8.069 1.295 1.00 91.69 375 SER A CA 1
ATOM 2961 C C . SER A 1 375 ? 8.395 9.061 1.016 1.00 91.69 375 SER A C 1
ATOM 2963 O O . SER A 1 375 ? 9.096 8.946 0.011 1.00 91.69 375 SER A O 1
ATOM 2965 N N . VAL A 1 376 ? 8.655 9.985 1.947 1.00 93.88 376 VAL A N 1
ATOM 2966 C CA . VAL A 1 376 ? 9.781 10.928 1.859 1.00 93.88 376 VAL A CA 1
ATOM 2967 C C . VAL A 1 376 ? 11.120 10.186 1.832 1.00 93.88 376 VAL A C 1
ATOM 2969 O O . VAL A 1 376 ? 11.984 10.507 1.013 1.00 93.88 376 VAL A O 1
ATOM 2972 N N . ALA A 1 377 ? 11.306 9.180 2.691 1.00 92.56 377 ALA A N 1
ATOM 2973 C CA . ALA A 1 377 ? 12.513 8.357 2.697 1.00 92.56 377 ALA A CA 1
ATOM 2974 C C . ALA A 1 377 ? 12.694 7.596 1.373 1.00 92.56 377 ALA A C 1
ATOM 2976 O O . ALA A 1 377 ? 13.797 7.558 0.829 1.00 92.56 377 ALA A O 1
ATOM 2977 N N . THR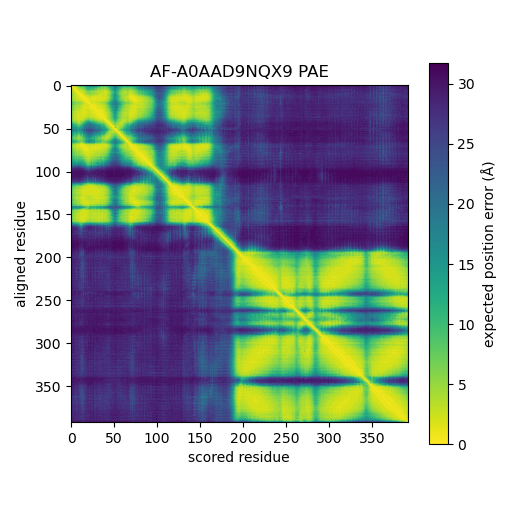 A 1 378 ? 11.609 7.057 0.817 1.00 91.88 378 THR A N 1
ATOM 2978 C CA . THR A 1 378 ? 11.605 6.347 -0.470 1.00 91.88 378 THR A CA 1
ATOM 2979 C C . THR A 1 378 ? 12.020 7.267 -1.614 1.00 91.88 378 THR A C 1
ATOM 2981 O O . THR A 1 378 ? 12.915 6.914 -2.381 1.00 91.88 378 THR A O 1
ATOM 2984 N N . VAL A 1 379 ? 11.464 8.479 -1.687 1.00 91.62 379 VAL A N 1
ATOM 2985 C CA . VAL A 1 379 ? 11.832 9.464 -2.716 1.00 91.62 379 VAL A CA 1
ATOM 2986 C C . VAL A 1 379 ? 13.287 9.923 -2.567 1.00 91.62 379 VAL A C 1
ATOM 2988 O O . VAL A 1 379 ? 14.001 10.023 -3.564 1.00 91.62 379 VAL A O 1
ATOM 2991 N N . ARG A 1 380 ? 13.778 10.143 -1.340 1.00 90.94 380 ARG A N 1
ATOM 2992 C CA . ARG A 1 380 ? 15.199 10.469 -1.100 1.00 90.94 380 ARG A CA 1
ATOM 2993 C C . ARG A 1 380 ? 16.132 9.331 -1.505 1.00 90.94 380 ARG A C 1
ATOM 2995 O O . ARG A 1 380 ? 17.190 9.574 -2.078 1.00 90.94 380 ARG A O 1
ATOM 3002 N N . ASN A 1 381 ? 15.738 8.090 -1.241 1.00 89.94 381 ASN A N 1
ATOM 3003 C CA . ASN A 1 381 ? 16.489 6.931 -1.700 1.00 89.94 381 ASN A CA 1
ATOM 3004 C C . ASN A 1 381 ? 16.483 6.855 -3.228 1.00 89.94 381 ASN A C 1
ATOM 3006 O O . ASN A 1 381 ? 17.544 6.675 -3.812 1.00 89.94 381 ASN A O 1
ATOM 3010 N N . ALA A 1 382 ? 15.337 7.064 -3.880 1.00 86.94 382 ALA A N 1
ATOM 3011 C CA . ALA A 1 382 ? 15.248 7.128 -5.337 1.00 86.94 382 ALA A CA 1
ATOM 3012 C C . ALA A 1 382 ? 16.173 8.211 -5.920 1.00 86.94 382 ALA A C 1
ATOM 3014 O O . ALA A 1 382 ? 16.917 7.932 -6.854 1.00 86.94 382 ALA A O 1
ATOM 3015 N N . LEU A 1 383 ? 16.211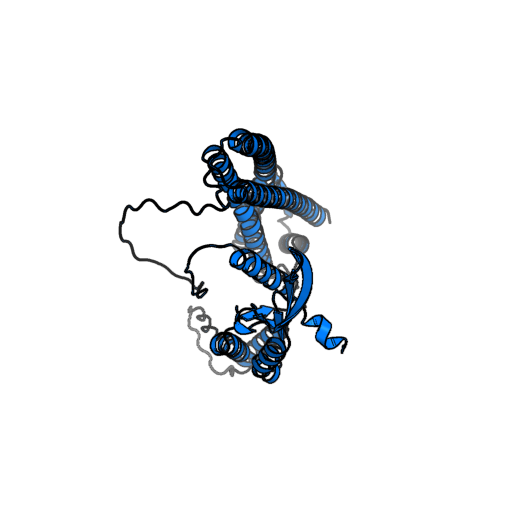 9.404 -5.322 1.00 87.38 383 LEU A N 1
ATOM 3016 C CA . LEU A 1 383 ? 17.133 10.480 -5.700 1.00 87.38 383 LEU A CA 1
ATOM 3017 C C . LEU A 1 383 ? 18.603 10.028 -5.639 1.00 87.38 383 LEU A C 1
ATOM 3019 O O . LEU A 1 383 ? 19.347 10.189 -6.605 1.00 87.38 383 LEU A O 1
ATOM 3023 N N . ASN A 1 384 ? 19.017 9.419 -4.523 1.00 86.44 384 ASN A N 1
ATOM 3024 C CA . ASN A 1 384 ? 20.381 8.910 -4.352 1.00 86.44 384 ASN A CA 1
ATOM 3025 C C . ASN A 1 384 ? 20.720 7.826 -5.379 1.00 86.44 384 ASN A C 1
ATOM 3027 O O . ASN A 1 384 ? 21.802 7.837 -5.959 1.00 86.44 384 ASN A O 1
ATOM 3031 N N . LYS A 1 385 ? 19.779 6.916 -5.623 1.00 85.25 385 LYS A N 1
ATOM 3032 C CA . LYS A 1 385 ? 19.902 5.831 -6.595 1.00 85.25 385 LYS A CA 1
ATOM 3033 C C . LYS A 1 385 ? 20.112 6.351 -8.017 1.00 85.25 385 LYS A C 1
ATOM 3035 O O . LYS A 1 385 ? 21.032 5.917 -8.701 1.00 85.25 385 LYS A O 1
ATOM 3040 N N . VAL A 1 386 ? 19.318 7.334 -8.444 1.00 84.88 386 VAL A N 1
ATOM 3041 C CA . VAL A 1 386 ? 19.477 7.939 -9.774 1.00 84.88 386 VAL A CA 1
ATOM 3042 C C . VAL A 1 386 ? 20.812 8.687 -9.885 1.00 84.88 386 VAL A C 1
ATOM 3044 O O . VAL A 1 386 ? 21.499 8.548 -10.892 1.00 84.88 386 VAL A O 1
ATOM 3047 N N . ASN A 1 387 ? 21.234 9.415 -8.844 1.00 82.94 387 ASN A N 1
ATOM 3048 C CA . ASN A 1 387 ? 22.553 10.061 -8.828 1.00 82.94 387 ASN A CA 1
ATOM 3049 C C . ASN A 1 387 ? 23.696 9.039 -8.952 1.00 82.94 387 ASN A C 1
ATOM 3051 O O . ASN A 1 387 ? 24.635 9.255 -9.714 1.00 82.94 387 ASN A O 1
ATOM 3055 N N . MET A 1 388 ? 23.612 7.909 -8.244 1.00 81.88 388 MET A N 1
ATOM 3056 C CA . MET A 1 388 ? 24.605 6.834 -8.336 1.00 81.88 388 MET A CA 1
ATOM 3057 C C . MET A 1 388 ? 24.632 6.187 -9.724 1.00 81.88 388 MET A C 1
ATOM 3059 O O . MET A 1 388 ? 25.714 5.957 -10.257 1.00 81.88 388 MET A O 1
ATOM 3063 N N . ALA A 1 389 ? 23.466 5.954 -10.331 1.00 82.12 389 ALA A N 1
ATOM 3064 C CA . ALA A 1 389 ? 23.344 5.401 -11.681 1.00 82.12 389 ALA A CA 1
ATOM 3065 C C . ALA A 1 389 ? 23.984 6.285 -12.771 1.00 82.12 389 ALA A C 1
ATOM 3067 O O . ALA A 1 389 ? 24.333 5.787 -13.839 1.00 82.12 389 ALA A O 1
ATOM 3068 N N . LEU A 1 390 ? 24.138 7.586 -12.508 1.00 75.12 390 LEU A N 1
ATOM 3069 C CA . LEU A 1 390 ? 24.687 8.563 -13.454 1.00 75.12 390 LEU A CA 1
ATOM 3070 C C . LEU A 1 390 ? 26.159 8.913 -13.193 1.00 75.12 390 LEU A C 1
ATOM 3072 O O . LEU A 1 390 ? 26.797 9.514 -14.055 1.00 75.12 390 LEU A O 1
ATOM 3076 N N . LEU A 1 391 ? 26.694 8.552 -12.021 1.00 70.25 391 LEU A N 1
ATOM 3077 C CA . LEU A 1 391 ? 28.117 8.690 -11.677 1.00 70.25 391 LEU A CA 1
ATOM 3078 C C . LEU A 1 391 ? 28.971 7.517 -12.175 1.00 70.25 391 LEU A C 1
ATOM 3080 O O . LEU A 1 391 ? 30.160 7.694 -12.443 1.00 70.25 391 LEU A O 1
ATOM 3084 N N . TRP A 1 392 ? 28.372 6.329 -12.249 1.00 51.31 392 TRP A N 1
ATOM 3085 C CA . TRP A 1 392 ? 28.912 5.167 -12.962 1.00 51.31 392 TRP A CA 1
ATOM 3086 C C . TRP A 1 392 ? 28.502 5.230 -14.432 1.00 51.31 392 TRP A C 1
ATOM 3088 O O . TRP A 1 392 ? 28.926 4.360 -15.228 1.00 51.31 392 TRP A O 1
#

InterPro domains:
  IPR027417 P-loop containing nucleoside triphosphate hydrolase [G3DSA:3.40.50.300] (1-165)
  IPR027417 P-loop containing nucleoside triphosphate hydrolase [SSF52540] (3-160)

Organism: Ridgeia piscesae (NCBI:txid27915)